Protein AF-A0A932A9A0-F1 (afdb_monomer_lite)

Secondary structure (DSSP, 8-state):
----------------------------PPP---EEEEETTTEEEEEEEETTEEEEEETT--EEEEEEETTEEEEEEEPPGGGS-TTS-HHHHHHHTT-EEEEEEEE-TTSSEEEEEEEEEEEEEEEETTEEEEEEEEEEEEEEEEEESTT--PPPPPPTT-STT-EEEEETTEEEEEEE-SSBSEEEEEEEETTEEEEEEEEEEEEEETTSSS--EE-B-SB---SSSEEEEEEEEEEE-SSEEEEEEEEEEE-TTTT---EEEEEEEEEEEEEE-TTT-TTS-SSTT--S-EEEEEEEEEEEEEPPTTS--TT--EEEEEEEEE-GGG-S--EEEEEEE--S---TT-----GGG--PPPSEEEESTTTT-S-EEEEEEETTEEPTTS--EEEEESSSSPPPPBTTB-S-TTSEEEES---HHHHTSTTS-GGGGGGS-SS-TT---EEEEEEEEE-STT-S--EEEEEEEEEE-SSEEEEE-EEEEE-S-EETTSGGGT-EEEE--TTS-TT--S--TT-TT-EEE-TT-EEEEE-GGG--EEEEEEEEEBPSSSBEEEEEEEEESSTTS-PEEEEEEE--TT-BTSEEEEEEEEEEESEEEEEEEEEGGG-S-EEEPPEE-EEEEPP-

Organism: NCBI:txid658062

Foldseek 3Di:
DDDDDDDDDPDDPPDPPPPDDPDDDPPLDDDFLQAWKQWPPQGIWGWGDDPQWIWIAGPVGWIWIDGDDRFKDKTKGFDDLVRPDPPDDSLVSVVRGRPIKMWIFGADSLRFKTKTKIWDWDFDWDADPNHIDGPDTDIDIDTIMMGGAASGAAQDPFPPQQADQADWDDALQWIWGWHQYQFFGIKTAQTARNLWGWFGIKTWNFKWKPLDPPIDGATAGCQAPDQAFGKHWRDWDWDYDQFWTKTKTKIWTGCSPHPFSKIKIKMWMKIKTHWDQLVVALQDALFLVSQFTWIKIKGKIKMFIDGGPPDPLPGTKMKIKIKTFTQQRVALAKFKWFKDAAQDPVPVDPPPPDCVPVDADFRIDTDCDFRNPFKDKWWQAAQQWGDPPTGFKMKMANDSGWFTDGPLGRTDLSIKMKGQAHHLVSVPPPSYHPQRCNRTGSFPPPGGKIKMKIWHADDDPPDPRRTIMIMIMIMDNDSIGMDMITIMHGHFADQQQAVSQQKWWCDWPPPDDGGHGFPDQVPVQFDKAFAFTKIKMFGHVLFKWKFFKKKFAFAPDWAFAKKWKWFAQDPPDDTDTQDMDGDDPVRHRDIDMDGGPMDIGGMIMMHRHQIPPRDRMHGGDGMGTGTGGDDD

Radius of gyration: 33.67 Å; chains: 1; bounding box: 88×81×107 Å

Sequence (632 aa):
MRWAAVLFFHLMLAGLMYPQGPQPADQKKKVDLTDTWSFPSWGDAEVTQQGERVTLKTKTGRIFEGTLKGDQLELHHKLQFDETRRRLPAPVREQLVGQDVTLTGTLDAEGQVVEGSYHDLDPQWEVQDGVYRITGYDRGESPMKMRRKGCGKQAIAIPAGFGGKGKQITGLHWKMTAAISDDQGITMHDVSLGARYMANAMDMWGFRLEAIQPAKICQLKPDSDDAVCRSKLIAFQTSTDSEKLVVEGTYAVDHIPKGSSNCLYVTQRYEFSRDYDPVKESQNRCEPFGVVPCARFRPKLSYKFVPEEDKDEKEFKVVTVQRLHLLVDGRAVNSAMLTHDVDGMVSAGMNVHPIDQGVLPSPVEILGGNPLDTPRRATVIRDGLAVDGAPDNFHQTWKDSVELPTVLSPGCPECVHIHWRWSSNVAKVKGLFPELGDGTALIPAGSKQTVAIFVTGHQAGGMKYNSPILYYMGESTAKEETFFTHGGWYSWGVDLLANAWGGRLVAGPKQLPLGSGSMEPESVNGYTFHPGEEVTFTFRETRPATFDRFRIALPKGPSVKTFELLVANLPDGPFRSLGTFETKPKLWDQYQDFSFTQVTATYLKVRLVSAHYNERTIKLRPFQLPGIVSSE

Structure (mmCIF, N/CA/C/O backbone):
data_AF-A0A932A9A0-F1
#
_entry.id   AF-A0A932A9A0-F1
#
loop_
_atom_site.group_PDB
_atom_site.id
_atom_site.type_symbol
_atom_site.label_atom_id
_atom_site.label_alt_id
_atom_site.label_comp_id
_atom_site.label_asym_id
_atom_site.label_entity_id
_atom_site.label_seq_id
_atom_site.pdbx_PDB_ins_code
_atom_site.Cartn_x
_atom_site.Cartn_y
_atom_site.Cartn_z
_atom_site.occupancy
_atom_site.B_iso_or_equiv
_atom_site.auth_seq_id
_atom_site.auth_comp_id
_atom_site.auth_asym_id
_atom_site.auth_atom_id
_atom_site.pdbx_PDB_model_num
ATOM 1 N N . MET A 1 1 ? -23.453 59.700 -19.208 1.00 36.09 1 MET A N 1
ATOM 2 C CA . MET A 1 1 ? -24.815 59.164 -19.428 1.00 36.09 1 MET A CA 1
ATOM 3 C C . MET A 1 1 ? -24.695 57.715 -19.880 1.00 36.09 1 MET A C 1
ATOM 5 O O . MET A 1 1 ? -24.018 57.501 -20.870 1.00 36.09 1 MET A O 1
ATOM 9 N N . ARG A 1 2 ? -25.389 56.805 -19.170 1.00 31.34 2 ARG A N 1
ATOM 10 C CA . ARG A 1 2 ? -25.692 55.382 -19.484 1.00 31.34 2 ARG A CA 1
ATOM 11 C C . ARG A 1 2 ? -24.479 54.423 -19.515 1.00 31.34 2 ARG A C 1
ATOM 13 O O . ARG A 1 2 ? -23.616 54.599 -20.355 1.00 31.34 2 ARG A O 1
ATOM 20 N N . TRP A 1 3 ? -24.229 53.531 -18.545 1.00 34.38 3 TRP A N 1
ATOM 21 C CA . TRP A 1 3 ? -24.996 52.426 -17.905 1.00 34.38 3 TRP A CA 1
ATOM 22 C C . TRP A 1 3 ? -25.324 51.217 -18.804 1.00 34.38 3 TRP A C 1
ATOM 24 O O . TRP A 1 3 ? -25.859 51.403 -19.892 1.00 34.38 3 TRP A O 1
ATOM 34 N N . ALA A 1 4 ? -25.125 50.026 -18.200 1.00 31.61 4 ALA A N 1
ATOM 35 C CA . ALA A 1 4 ? -25.525 48.647 -18.558 1.00 31.61 4 ALA A CA 1
ATOM 36 C C . ALA A 1 4 ? -24.523 47.838 -19.422 1.00 31.61 4 ALA A C 1
ATOM 38 O O . ALA A 1 4 ? -24.094 48.316 -20.458 1.00 31.61 4 ALA A O 1
ATOM 39 N N . ALA A 1 5 ? -24.111 46.603 -19.102 1.00 28.92 5 ALA A N 1
ATOM 40 C CA . ALA A 1 5 ? -24.473 45.682 -18.024 1.00 28.92 5 ALA A CA 1
ATOM 41 C C . ALA A 1 5 ? -23.316 44.692 -17.758 1.00 28.92 5 ALA A C 1
ATOM 43 O O . ALA A 1 5 ? -22.840 44.015 -18.665 1.00 28.92 5 ALA A O 1
ATOM 44 N N . VAL A 1 6 ? -22.906 44.601 -16.492 1.00 36.25 6 VAL A N 1
ATOM 45 C CA . VAL A 1 6 ? -22.129 43.506 -15.902 1.00 36.25 6 VAL A CA 1
ATOM 46 C C . VAL A 1 6 ? -23.115 42.786 -14.993 1.00 36.25 6 VAL A C 1
ATOM 48 O O . VAL A 1 6 ? -23.505 43.371 -13.991 1.00 36.25 6 VAL A O 1
ATOM 51 N N . LEU A 1 7 ? -23.580 41.591 -15.364 1.00 29.92 7 LEU A N 1
ATOM 52 C CA . LEU A 1 7 ? -24.103 40.560 -14.456 1.00 29.92 7 LEU A CA 1
ATOM 53 C C . LEU A 1 7 ? -24.465 39.294 -15.260 1.00 29.92 7 LEU A C 1
ATOM 55 O O . LEU A 1 7 ? -24.979 39.402 -16.368 1.00 29.92 7 LEU A O 1
ATOM 59 N N . PHE A 1 8 ? -24.258 38.131 -14.634 1.00 29.44 8 PHE A N 1
ATOM 60 C CA . PHE A 1 8 ? -24.578 36.758 -15.069 1.00 29.44 8 PHE A CA 1
ATOM 61 C C . PHE A 1 8 ? -23.555 36.008 -15.937 1.00 29.44 8 PHE A C 1
ATOM 63 O O . PHE A 1 8 ? -23.809 35.690 -17.088 1.00 29.44 8 PHE A O 1
ATOM 70 N N . PHE A 1 9 ? -22.451 35.588 -15.308 1.00 29.41 9 PHE A N 1
ATOM 71 C CA . PHE A 1 9 ? -21.837 34.272 -15.558 1.00 29.41 9 PHE A CA 1
ATOM 72 C C . PHE A 1 9 ? -21.257 33.727 -14.236 1.00 29.41 9 PHE A C 1
ATOM 74 O O . PHE A 1 9 ? -20.055 33.703 -13.985 1.00 29.41 9 PHE A O 1
ATOM 81 N N . HIS A 1 10 ? -22.163 33.370 -13.327 1.00 31.06 10 HIS A N 1
ATOM 82 C CA . HIS A 1 10 ? -21.894 32.598 -12.112 1.00 31.06 10 HIS A CA 1
ATOM 83 C C . HIS A 1 10 ? -23.076 31.653 -11.920 1.00 31.06 10 HIS A C 1
ATOM 85 O O . HIS A 1 10 ? -24.036 32.020 -11.261 1.00 31.06 10 HIS A O 1
ATOM 91 N N . LEU A 1 11 ? -23.053 30.504 -12.597 1.00 32.06 11 LEU A N 1
ATOM 92 C CA . LEU A 1 11 ? -23.770 29.261 -12.273 1.00 32.06 11 LEU A CA 1
ATOM 93 C C . LEU A 1 11 ? -23.609 28.300 -13.462 1.00 32.06 11 LEU A C 1
ATOM 95 O O . LEU A 1 11 ? -23.818 28.711 -14.597 1.00 32.06 11 LEU A O 1
ATOM 99 N N . MET A 1 12 ? -23.277 27.036 -13.164 1.00 29.06 12 MET A N 1
ATOM 100 C CA . MET A 1 12 ? -23.092 25.875 -14.064 1.00 29.06 12 MET A CA 1
ATOM 101 C C . MET A 1 12 ? -21.637 25.438 -14.323 1.00 29.06 12 MET A C 1
ATOM 103 O O . MET A 1 12 ? -21.219 25.225 -15.454 1.00 29.06 12 MET A O 1
ATOM 107 N N . LEU A 1 13 ? -20.887 25.191 -13.248 1.00 29.55 13 LEU A N 1
ATOM 108 C CA . LEU A 1 13 ? -19.926 24.081 -13.208 1.00 29.55 13 LEU A CA 1
ATOM 109 C C . LEU A 1 13 ? -20.575 22.956 -12.391 1.00 29.55 13 LEU A C 1
ATOM 111 O O . LEU A 1 13 ? -20.220 22.696 -11.246 1.00 29.55 13 LEU A O 1
ATOM 115 N N . ALA A 1 14 ? -21.607 22.338 -12.968 1.00 31.20 14 ALA A N 1
ATOM 116 C CA . ALA A 1 14 ? -22.038 21.022 -12.525 1.00 31.20 14 ALA A CA 1
ATOM 117 C C . ALA A 1 14 ? -20.922 20.054 -12.925 1.00 31.20 14 ALA A C 1
ATOM 119 O O . ALA A 1 14 ? -20.609 19.915 -14.109 1.00 31.20 14 ALA A O 1
ATOM 120 N N . GLY A 1 15 ? -20.269 19.468 -11.923 1.00 31.12 15 GLY A N 1
ATOM 121 C CA . GLY A 1 15 ? -19.208 18.498 -12.123 1.00 31.12 15 GLY A CA 1
ATOM 122 C C . GLY A 1 15 ? -19.676 17.384 -13.051 1.00 31.12 15 GLY A C 1
ATOM 123 O O . GLY A 1 15 ? -20.686 16.730 -12.797 1.00 31.12 15 GLY A O 1
ATOM 124 N N . LEU A 1 16 ? -18.910 17.158 -14.116 1.00 28.73 16 LEU A N 1
ATOM 125 C CA . LEU A 1 16 ? -18.908 15.894 -14.837 1.00 28.73 16 LEU A CA 1
ATOM 126 C C . LEU A 1 16 ? -18.350 14.834 -13.878 1.00 28.73 16 LEU A C 1
ATOM 128 O O . LEU A 1 16 ? -17.169 14.497 -13.907 1.00 28.73 16 LEU A O 1
ATOM 132 N N . MET A 1 17 ? -19.200 14.362 -12.967 1.00 29.75 17 MET A N 1
ATOM 133 C CA . MET A 1 17 ? -18.968 13.123 -12.247 1.00 29.75 17 MET A CA 1
ATOM 134 C C . MET A 1 17 ? -18.979 12.016 -13.294 1.00 29.75 17 MET A C 1
ATOM 136 O O . MET A 1 17 ? -20.007 11.745 -13.915 1.00 29.75 17 MET A O 1
ATOM 140 N N . TYR A 1 18 ? -17.817 11.409 -13.527 1.00 29.69 18 TYR A N 1
ATOM 141 C CA . TYR A 1 18 ? -17.749 10.146 -14.246 1.00 29.69 18 TYR A CA 1
ATOM 142 C C . TYR A 1 18 ? -18.716 9.169 -13.564 1.00 29.69 18 TYR A C 1
ATOM 144 O O . TYR A 1 18 ? -18.649 9.040 -12.337 1.00 29.69 18 TYR A O 1
ATOM 152 N N . PRO A 1 19 ? -19.619 8.501 -14.303 1.00 28.53 19 PRO A N 1
ATOM 153 C CA . PRO A 1 19 ? -20.444 7.457 -13.723 1.00 28.53 19 PRO A CA 1
ATOM 154 C C . PRO A 1 19 ? -19.499 6.382 -13.192 1.00 28.53 19 PRO A C 1
ATOM 156 O O . PRO A 1 19 ? -18.863 5.664 -13.966 1.00 28.53 19 PRO A O 1
ATOM 159 N N . GLN A 1 20 ? -19.359 6.307 -11.868 1.00 32.59 20 GLN A N 1
ATOM 160 C CA . GLN A 1 20 ? -18.759 5.139 -11.249 1.00 32.59 20 GLN A CA 1
ATOM 161 C C . GLN A 1 20 ? -19.619 3.957 -11.689 1.00 32.59 20 GLN A C 1
ATOM 163 O O . GLN A 1 20 ? -20.837 3.968 -11.498 1.00 32.59 20 GLN A O 1
ATOM 168 N N . GLY A 1 21 ? -19.000 2.985 -12.366 1.00 34.41 21 GLY A N 1
ATOM 169 C CA . GLY A 1 21 ? -19.668 1.729 -12.687 1.00 34.41 21 GLY A CA 1
ATOM 170 C C . GLY A 1 21 ? -20.319 1.164 -11.421 1.00 34.41 21 GLY A C 1
ATOM 171 O O . GLY A 1 21 ? -19.828 1.454 -10.327 1.00 34.41 21 GLY A O 1
ATOM 172 N N . PRO A 1 22 ? -21.428 0.414 -11.539 1.00 30.38 22 PRO A N 1
ATOM 173 C CA . PRO A 1 22 ? -22.157 -0.094 -10.384 1.00 30.38 22 PRO A CA 1
ATOM 174 C C . PRO A 1 22 ? -21.172 -0.754 -9.420 1.00 30.38 22 PRO A C 1
ATOM 176 O O . PRO A 1 22 ? -20.535 -1.749 -9.773 1.00 30.38 22 PRO A O 1
ATOM 179 N N . GLN A 1 23 ? -21.005 -0.161 -8.231 1.00 34.50 23 GLN A N 1
ATOM 180 C CA . GLN A 1 23 ? -20.257 -0.808 -7.164 1.00 34.50 23 GLN A CA 1
ATOM 181 C C . GLN A 1 23 ? -20.883 -2.195 -6.964 1.00 34.50 23 GLN A C 1
ATOM 183 O O . GLN A 1 23 ? -22.117 -2.302 -6.977 1.00 34.50 23 GLN A O 1
ATOM 188 N N . PRO A 1 24 ? -20.072 -3.262 -6.841 1.00 38.53 24 PRO A N 1
ATOM 189 C CA . PRO A 1 24 ? -20.594 -4.578 -6.505 1.00 38.53 24 PRO A CA 1
ATOM 190 C C . PRO A 1 24 ? -21.502 -4.410 -5.292 1.00 38.53 24 PRO A C 1
ATOM 192 O O . PRO A 1 24 ? -21.080 -3.784 -4.323 1.00 38.53 24 PRO A O 1
ATOM 195 N N . ALA A 1 25 ? -22.746 -4.890 -5.377 1.00 38.09 25 ALA A N 1
ATOM 196 C CA . ALA A 1 25 ? -23.706 -4.775 -4.287 1.00 38.09 25 ALA A CA 1
ATOM 197 C C . ALA A 1 25 ? -23.023 -5.217 -2.989 1.00 38.09 25 ALA A C 1
ATOM 199 O O . ALA A 1 25 ? -22.616 -6.378 -2.891 1.00 38.09 25 ALA A O 1
ATOM 200 N N . ASP A 1 26 ? -22.842 -4.275 -2.057 1.00 45.12 26 ASP A N 1
ATOM 201 C CA . ASP A 1 26 ? -22.154 -4.503 -0.792 1.00 45.12 26 ASP A CA 1
ATOM 202 C C . ASP A 1 26 ? -22.802 -5.709 -0.119 1.00 45.12 26 ASP A C 1
ATOM 204 O O . ASP A 1 26 ? -23.929 -5.648 0.383 1.00 45.12 26 ASP A O 1
ATOM 208 N N . GLN A 1 27 ? -22.108 -6.847 -0.146 1.00 48.16 27 GLN A N 1
ATOM 209 C CA . GLN A 1 27 ? -22.502 -7.989 0.654 1.00 48.16 27 GLN A CA 1
ATOM 210 C C . GLN A 1 27 ? -22.383 -7.537 2.102 1.00 48.16 27 GLN A C 1
ATOM 212 O O . GLN A 1 27 ? -21.277 -7.428 2.632 1.00 48.16 27 GLN A O 1
ATOM 217 N N . LYS A 1 28 ? -23.531 -7.222 2.717 1.00 60.16 28 LYS A N 1
ATOM 218 C CA . LYS A 1 28 ? -23.625 -6.776 4.108 1.00 60.16 28 LYS A CA 1
ATOM 219 C C . LYS A 1 28 ? -22.820 -7.757 4.963 1.00 60.16 28 LYS A C 1
ATOM 221 O O . LYS A 1 28 ? -23.172 -8.933 5.078 1.00 60.16 28 LYS A O 1
ATOM 226 N N . LYS A 1 29 ? -21.684 -7.288 5.480 1.00 67.81 29 LYS A N 1
ATOM 227 C CA . LYS A 1 29 ? -20.703 -8.113 6.187 1.00 67.81 29 LYS A CA 1
ATOM 228 C C . LYS A 1 29 ? -21.393 -8.768 7.380 1.00 67.81 29 LYS A C 1
ATOM 230 O O . LYS A 1 29 ? -21.941 -8.073 8.231 1.00 67.81 29 LYS A O 1
ATOM 235 N N . LYS A 1 30 ? -21.387 -10.103 7.439 1.00 79.38 30 LYS A N 1
ATOM 236 C CA . LYS A 1 30 ? -21.959 -10.846 8.568 1.00 79.38 30 LYS A CA 1
ATOM 237 C C . LYS A 1 30 ? -21.247 -10.417 9.855 1.00 79.38 30 LYS A C 1
ATOM 239 O O . LYS A 1 30 ? -20.025 -10.531 9.948 1.00 79.38 30 LYS A O 1
ATOM 244 N N . VAL A 1 31 ? -22.005 -9.908 10.822 1.00 84.88 31 VAL A N 1
ATOM 245 C CA . VAL A 1 31 ? -21.476 -9.469 12.117 1.00 84.88 31 VAL A CA 1
ATOM 246 C C . VAL A 1 31 ? -21.505 -10.640 13.099 1.00 84.88 31 VAL A C 1
ATOM 248 O O . VAL A 1 31 ? -22.519 -11.323 13.222 1.00 84.88 31 VAL A O 1
ATOM 251 N N . ASP A 1 32 ? -20.382 -10.852 13.784 1.00 88.31 32 ASP A N 1
ATOM 252 C CA . ASP A 1 32 ? -20.253 -11.728 14.950 1.00 88.31 32 ASP A CA 1
ATOM 253 C C . ASP A 1 32 ? -20.050 -10.874 16.212 1.00 88.31 32 ASP A C 1
ATOM 255 O O . ASP A 1 32 ? -19.087 -10.101 16.287 1.00 88.31 32 ASP A O 1
ATOM 259 N N . LEU A 1 33 ? -20.967 -10.980 17.174 1.00 91.75 33 LEU A N 1
ATOM 260 C CA . LEU A 1 33 ? -20.994 -10.297 18.470 1.00 91.75 33 LEU A CA 1
ATOM 261 C C . LEU A 1 33 ? -20.197 -11.019 19.559 1.00 91.75 33 LEU A C 1
ATOM 263 O O . LEU A 1 33 ? -20.076 -10.470 20.653 1.00 91.75 33 LEU A O 1
ATOM 267 N N . THR A 1 34 ? -19.667 -12.215 19.284 1.00 91.25 34 THR A N 1
ATOM 268 C CA . THR A 1 34 ? -18.981 -13.047 20.279 1.00 91.25 34 THR A CA 1
ATOM 269 C C . THR A 1 34 ? -17.748 -12.347 20.847 1.00 91.25 34 THR A C 1
ATOM 271 O O . THR A 1 34 ? -16.709 -12.300 20.189 1.00 91.25 34 THR A O 1
ATOM 274 N N . ASP A 1 35 ? -17.862 -11.792 22.056 1.00 89.38 35 ASP A N 1
ATOM 275 C CA . ASP A 1 35 ? -16.771 -11.123 22.768 1.00 89.38 35 ASP A CA 1
ATOM 276 C C . ASP A 1 35 ? -17.150 -10.718 24.202 1.00 89.38 35 ASP A C 1
ATOM 278 O O . ASP A 1 35 ? -18.270 -10.926 24.660 1.00 89.38 35 ASP A O 1
ATOM 282 N N . THR A 1 36 ? -16.225 -10.071 24.907 1.00 88.94 36 THR A N 1
ATOM 283 C CA . THR A 1 36 ? -16.519 -9.296 26.112 1.00 88.94 36 THR A CA 1
ATOM 284 C C . THR A 1 36 ? -17.048 -7.913 25.736 1.00 88.94 36 THR A C 1
ATOM 286 O O . THR A 1 36 ? -16.445 -7.204 24.933 1.00 88.94 36 THR A O 1
ATOM 289 N N . TRP A 1 37 ? -18.141 -7.494 26.363 1.00 91.88 37 TRP A N 1
ATOM 290 C CA . TRP A 1 37 ? -18.774 -6.188 26.194 1.00 91.88 37 TRP A CA 1
ATOM 291 C C . TRP A 1 37 ? -18.830 -5.450 27.530 1.00 91.88 37 TRP A C 1
ATOM 293 O O . TRP A 1 37 ? -19.049 -6.065 28.565 1.00 91.88 37 TRP A O 1
ATOM 303 N N . SER A 1 38 ? -18.631 -4.138 27.520 1.00 89.62 38 SER A N 1
ATOM 304 C CA . SER A 1 38 ? -18.705 -3.253 28.680 1.00 89.62 38 SER A CA 1
ATOM 305 C C . SER A 1 38 ? -20.028 -2.492 28.687 1.00 89.62 38 SER A C 1
ATOM 307 O O . SER A 1 38 ? -20.436 -1.936 27.664 1.00 89.62 38 SER A O 1
ATOM 309 N N . PHE A 1 39 ? -20.670 -2.460 29.854 1.00 90.50 39 PHE A N 1
ATOM 310 C CA . PHE A 1 39 ? -21.883 -1.707 30.149 1.00 90.50 39 PHE A CA 1
ATOM 311 C C . PHE A 1 39 ? -21.560 -0.637 31.193 1.00 90.50 39 PHE A C 1
ATOM 313 O O . PHE A 1 39 ? -21.060 -0.991 32.266 1.00 90.50 39 PHE A O 1
ATOM 320 N N . PRO A 1 40 ? -21.935 0.635 30.975 1.00 85.81 40 PRO A N 1
ATOM 321 C CA . PRO A 1 40 ? -21.788 1.672 31.994 1.00 85.81 40 PRO A CA 1
ATOM 322 C C . PRO A 1 40 ? -22.497 1.318 33.309 1.00 85.81 40 PRO A C 1
ATOM 324 O O . PRO A 1 40 ? -21.984 1.587 34.390 1.00 85.81 40 PRO A O 1
ATOM 327 N N . SER A 1 41 ? -23.669 0.678 33.226 1.00 85.88 41 SER A N 1
ATOM 328 C CA . SER A 1 41 ? -24.522 0.367 34.378 1.00 85.88 41 SER A CA 1
ATOM 329 C C . SER A 1 41 ? -24.309 -1.028 34.974 1.00 85.88 41 SER A C 1
ATOM 331 O O . SER A 1 41 ? -24.575 -1.219 36.161 1.00 85.88 41 SER A O 1
ATOM 333 N N . TRP A 1 42 ? -23.857 -2.013 34.187 1.00 87.00 42 TRP A N 1
ATOM 334 C CA . TRP A 1 42 ? -23.779 -3.425 34.609 1.00 87.00 42 TRP A CA 1
ATOM 335 C C . TRP A 1 42 ? -22.354 -3.998 34.648 1.00 87.00 42 TRP A C 1
ATOM 337 O O . TRP A 1 42 ? -22.163 -5.132 35.091 1.00 87.00 42 TRP A O 1
ATOM 347 N N . GLY A 1 43 ? -21.347 -3.228 34.226 1.00 90.12 43 GLY A N 1
ATOM 348 C CA . GLY A 1 43 ? -19.973 -3.707 34.078 1.00 90.12 43 GLY A CA 1
ATOM 349 C C . GLY A 1 43 ? -19.801 -4.611 32.855 1.00 90.12 43 GLY A C 1
ATOM 350 O O . GLY A 1 43 ? -20.544 -4.502 31.887 1.00 90.12 43 GLY A O 1
ATOM 351 N N . ASP A 1 44 ? -18.802 -5.495 32.873 1.00 91.38 44 ASP A N 1
ATOM 352 C CA . ASP A 1 44 ? -18.541 -6.367 31.720 1.00 91.38 44 ASP A CA 1
ATOM 353 C C . ASP A 1 44 ? -19.562 -7.527 31.629 1.00 91.38 44 ASP A C 1
ATOM 355 O O . ASP A 1 44 ? -19.987 -8.086 32.649 1.00 91.38 44 ASP A O 1
ATOM 359 N N . ALA A 1 45 ? -19.880 -7.942 30.405 1.00 94.44 45 ALA A N 1
ATOM 360 C CA . ALA A 1 45 ? -20.636 -9.143 30.076 1.00 94.44 45 ALA A CA 1
ATOM 361 C C . ALA A 1 45 ? -19.944 -9.934 28.955 1.00 94.44 45 ALA A C 1
ATOM 363 O O . ALA A 1 45 ? -19.309 -9.357 28.076 1.00 94.44 45 ALA A O 1
ATOM 364 N N . GLU A 1 46 ? -20.089 -11.253 28.968 1.00 94.75 46 GLU A N 1
ATOM 365 C CA . GLU A 1 46 ? -19.677 -12.128 27.870 1.00 94.75 46 GLU A CA 1
ATOM 366 C C . GLU A 1 46 ? -20.846 -12.309 26.905 1.00 94.75 46 GLU A C 1
ATOM 368 O O . GLU A 1 46 ? -21.934 -12.712 27.311 1.00 94.75 46 GLU A O 1
ATOM 373 N N . VAL A 1 47 ? -20.635 -12.019 25.627 1.00 95.38 47 VAL A N 1
ATOM 374 C CA . VAL A 1 47 ? -21.604 -12.238 24.555 1.00 95.38 47 VAL A CA 1
ATOM 375 C C . VAL A 1 47 ? -21.112 -13.389 23.689 1.00 95.38 47 VAL A C 1
ATOM 377 O O . VAL A 1 47 ? -19.933 -13.466 23.354 1.00 95.38 47 VAL A O 1
ATOM 380 N N . THR A 1 48 ? -22.015 -14.287 23.313 1.00 95.06 48 THR A N 1
ATOM 381 C CA . THR A 1 48 ? -21.766 -15.382 22.367 1.00 95.06 48 THR A CA 1
ATOM 382 C C . THR A 1 48 ? -22.840 -15.369 21.287 1.00 95.06 48 THR A C 1
ATOM 384 O O . THR A 1 48 ? -24.010 -15.126 21.585 1.00 95.06 48 THR A O 1
ATOM 387 N N . GLN A 1 49 ? -22.456 -15.607 20.032 1.00 95.25 49 GLN A N 1
ATOM 388 C CA . GLN A 1 49 ? -23.377 -15.633 18.897 1.00 95.25 49 GLN A CA 1
ATOM 389 C C . GLN A 1 49 ? -23.223 -16.920 18.082 1.00 95.25 49 GLN A C 1
ATOM 391 O O . GLN A 1 49 ? -22.126 -17.325 17.706 1.00 95.25 49 GLN A O 1
ATOM 396 N N . GLN A 1 50 ? -24.353 -17.547 17.756 1.00 94.81 50 GLN A N 1
ATOM 397 C CA . GLN A 1 50 ? -24.434 -18.702 16.865 1.00 94.81 50 GLN A CA 1
ATOM 398 C C . GLN A 1 50 ? -25.515 -18.453 15.811 1.00 94.81 50 GLN A C 1
ATOM 400 O O . GLN A 1 50 ? -26.712 -18.590 16.065 1.00 94.81 50 GLN A O 1
ATOM 405 N N . GLY A 1 51 ? -25.093 -18.063 14.605 1.00 93.06 51 GLY A N 1
ATOM 406 C CA . GLY A 1 51 ? -26.030 -17.624 13.569 1.00 93.06 51 GLY A CA 1
ATOM 407 C C . GLY A 1 51 ? -26.709 -16.317 13.981 1.00 93.06 51 GLY A C 1
ATOM 408 O O . GLY A 1 51 ? -26.017 -15.332 14.217 1.00 93.06 51 GLY A O 1
ATOM 409 N N . GLU A 1 52 ? -28.038 -16.309 14.063 1.00 96.12 52 GLU A N 1
ATOM 410 C CA . GLU A 1 52 ? -28.799 -15.165 14.588 1.00 96.12 52 GLU A CA 1
ATOM 411 C C . GLU A 1 52 ? -28.968 -15.217 16.108 1.00 96.12 52 GLU A C 1
ATOM 413 O O . GLU A 1 52 ? -29.288 -14.194 16.694 1.00 96.12 52 GLU A O 1
ATOM 418 N N . ARG A 1 53 ? -28.760 -16.367 16.767 1.00 97.56 53 ARG A N 1
ATOM 419 C CA . ARG A 1 53 ? -28.960 -16.499 18.217 1.00 97.56 53 ARG A CA 1
ATOM 420 C C . ARG A 1 53 ? -27.818 -15.830 18.971 1.00 97.56 53 ARG A C 1
ATOM 422 O O . ARG A 1 53 ? -26.653 -16.100 18.680 1.00 97.56 53 ARG A O 1
ATOM 429 N N . VAL A 1 54 ? -28.158 -15.014 19.962 1.00 97.75 54 VAL A N 1
ATOM 430 C CA . VAL A 1 54 ? -27.210 -14.297 20.817 1.00 97.75 54 VAL A CA 1
ATOM 431 C C . VAL A 1 54 ? -27.515 -14.605 22.279 1.00 97.75 54 VAL A C 1
ATOM 433 O O . VAL A 1 54 ? -28.672 -14.571 22.698 1.00 97.75 54 VAL A O 1
ATOM 436 N N . THR A 1 55 ? -26.470 -14.881 23.052 1.00 98.06 55 THR A N 1
ATOM 437 C CA . THR A 1 55 ? -26.540 -15.051 24.504 1.00 98.06 55 THR A CA 1
ATOM 438 C C . THR A 1 55 ? -25.576 -14.077 25.161 1.00 98.06 55 THR A C 1
ATOM 440 O O . THR A 1 55 ? -24.404 -14.025 24.791 1.00 98.06 55 THR A O 1
ATOM 443 N N . LEU A 1 56 ? -26.057 -13.326 26.147 1.00 97.81 56 LEU A N 1
ATOM 444 C CA . LEU A 1 56 ? -25.287 -12.358 26.920 1.00 97.81 56 LEU A CA 1
ATOM 445 C C . LEU A 1 56 ? -25.302 -12.750 28.391 1.00 97.81 56 LEU A C 1
ATOM 447 O O . LEU A 1 56 ? -26.366 -12.900 28.985 1.00 97.81 56 LEU A O 1
ATOM 451 N N . LYS A 1 57 ? -24.121 -12.878 28.990 1.00 97.44 57 LYS A N 1
ATOM 452 C CA . LYS A 1 57 ? -23.928 -13.256 30.387 1.00 97.44 57 LYS A CA 1
ATOM 453 C C . LYS A 1 57 ? -23.206 -12.155 31.155 1.00 97.44 57 LYS A C 1
ATOM 455 O O . LYS A 1 57 ? -22.028 -11.904 30.916 1.00 97.44 57 LYS A O 1
ATOM 460 N N . THR A 1 58 ? -23.880 -11.502 32.096 1.00 95.44 58 THR A N 1
ATOM 461 C CA . THR A 1 58 ? -23.259 -10.452 32.924 1.00 95.44 58 THR A CA 1
ATOM 462 C C . THR A 1 58 ? -22.357 -11.052 34.006 1.00 95.44 58 THR A C 1
ATOM 464 O O . THR A 1 58 ? -22.528 -12.204 34.415 1.00 95.44 58 THR A O 1
ATOM 467 N N . LYS A 1 59 ? -21.443 -10.246 34.566 1.00 90.56 59 LYS A N 1
ATOM 468 C CA . LYS A 1 59 ? -20.652 -10.628 35.755 1.00 90.56 59 LYS A CA 1
ATOM 469 C C . LYS A 1 59 ? -21.494 -11.032 36.970 1.00 90.56 59 LYS A C 1
ATOM 471 O O . LYS A 1 59 ? -21.035 -11.830 37.779 1.00 90.56 59 LYS A O 1
ATOM 476 N N . THR A 1 60 ? -22.709 -10.498 37.103 1.00 91.12 60 THR A N 1
ATOM 477 C CA . THR A 1 60 ? -23.638 -10.860 38.188 1.00 91.12 60 THR A CA 1
ATOM 478 C C . THR A 1 60 ? -24.355 -12.188 37.944 1.00 91.12 60 THR A C 1
ATOM 480 O O . THR A 1 60 ? -25.126 -12.611 38.795 1.00 91.12 60 THR A O 1
ATOM 483 N N . GLY A 1 61 ? -24.126 -12.844 36.800 1.00 93.50 61 GLY A N 1
ATOM 484 C CA . GLY A 1 61 ? -24.741 -14.123 36.451 1.00 93.50 61 GLY A CA 1
ATOM 485 C C . GLY A 1 61 ? -26.053 -14.019 35.671 1.00 93.50 61 GLY A C 1
ATOM 486 O O . GLY A 1 61 ? -26.645 -15.059 35.391 1.00 93.50 61 GLY A O 1
ATOM 487 N N . ARG A 1 62 ? -26.492 -12.814 35.272 1.00 95.19 62 ARG A N 1
ATOM 488 C CA . ARG A 1 62 ? -27.686 -12.649 34.422 1.00 95.19 62 ARG A CA 1
ATOM 489 C C . ARG A 1 62 ? -27.412 -13.226 33.052 1.00 95.19 62 ARG A C 1
ATOM 491 O O . ARG A 1 62 ? -26.368 -12.925 32.481 1.00 95.19 62 ARG A O 1
ATOM 498 N N . ILE A 1 63 ? -28.355 -13.997 32.524 1.00 97.31 63 ILE A N 1
ATOM 499 C CA . ILE A 1 63 ? -28.271 -14.569 31.180 1.00 97.31 63 ILE A CA 1
ATOM 500 C C . ILE A 1 63 ? -29.442 -14.038 30.364 1.00 97.31 63 ILE A C 1
ATOM 502 O O . ILE A 1 63 ? -30.593 -14.357 30.656 1.00 97.31 63 ILE A O 1
ATOM 506 N N . PHE A 1 64 ? -29.129 -13.233 29.356 1.00 97.94 64 PHE A N 1
ATOM 507 C CA . PHE A 1 64 ? -30.073 -12.772 28.352 1.00 97.94 64 PHE A CA 1
ATOM 508 C C . PHE A 1 64 ? -29.914 -13.612 27.086 1.00 97.94 64 PHE A C 1
ATOM 510 O O . PHE A 1 64 ? -28.791 -13.885 26.661 1.00 97.94 64 PHE A O 1
ATOM 517 N N . GLU A 1 65 ? -31.021 -13.996 26.462 1.00 98.38 65 GLU A N 1
ATOM 518 C CA . GLU A 1 65 ? -31.033 -14.769 25.219 1.00 98.38 65 GLU A CA 1
ATOM 519 C C . GLU A 1 65 ? -31.953 -14.124 24.187 1.00 98.38 65 GLU A C 1
ATOM 521 O O . GLU A 1 65 ? -33.048 -13.676 24.515 1.00 98.38 65 GLU A O 1
ATOM 526 N N . GLY A 1 66 ? -31.543 -14.107 22.924 1.00 97.75 66 GLY A N 1
ATOM 527 C CA . GLY A 1 66 ? -32.400 -13.629 21.847 1.00 97.75 66 GLY A CA 1
ATOM 528 C C . GLY A 1 66 ? -31.712 -13.663 20.494 1.00 97.75 66 GLY A C 1
ATOM 529 O O . GLY A 1 66 ? -31.012 -14.634 20.190 1.00 97.75 66 GLY A O 1
ATOM 530 N N . THR A 1 67 ? -31.940 -12.648 19.660 1.00 97.62 67 THR A N 1
ATOM 531 C CA . THR A 1 67 ? -31.486 -12.652 18.265 1.00 97.62 67 THR A CA 1
ATOM 532 C C . THR A 1 67 ? -30.867 -11.341 17.790 1.00 97.62 67 THR A C 1
ATOM 534 O O . THR A 1 67 ? -31.272 -10.268 18.226 1.00 97.62 67 THR A O 1
ATOM 537 N N . LEU A 1 68 ? -29.933 -11.443 16.841 1.00 96.56 68 LEU A N 1
ATOM 538 C CA . LEU A 1 68 ? -29.454 -10.346 16.001 1.00 96.56 68 LEU A CA 1
ATOM 539 C C . LEU A 1 68 ? -30.007 -10.518 14.579 1.00 96.56 68 LEU A C 1
ATOM 541 O O . LEU A 1 68 ? -29.596 -11.433 13.861 1.00 96.56 68 LEU A O 1
ATOM 545 N N . LYS A 1 69 ? -30.910 -9.626 14.162 1.00 95.38 69 LYS A N 1
ATOM 546 C CA . LYS A 1 69 ? -31.486 -9.594 12.809 1.00 95.38 69 LYS A CA 1
ATOM 547 C C . LYS A 1 69 ? -31.022 -8.340 12.080 1.00 95.38 69 LYS A C 1
ATOM 549 O O . LYS A 1 69 ? -31.499 -7.239 12.341 1.00 95.38 69 LYS A O 1
ATOM 554 N N . GLY A 1 70 ? -30.083 -8.506 11.152 1.00 92.06 70 GLY A N 1
ATOM 555 C CA . GLY A 1 70 ? -29.402 -7.365 10.540 1.00 92.06 70 GLY A CA 1
ATOM 556 C C . GLY A 1 70 ? -28.539 -6.643 11.575 1.00 92.06 70 GLY A C 1
ATOM 557 O O . GLY A 1 70 ? -27.551 -7.207 12.034 1.00 92.06 70 GLY A O 1
ATOM 558 N N . ASP A 1 71 ? -28.913 -5.415 11.923 1.00 95.06 71 ASP A N 1
ATOM 559 C CA . ASP A 1 71 ? -28.286 -4.599 12.973 1.00 95.06 71 ASP A CA 1
ATOM 560 C C . ASP A 1 71 ? -29.131 -4.517 14.257 1.00 95.06 71 ASP A C 1
ATOM 562 O O . ASP A 1 71 ? -28.692 -3.917 15.233 1.00 95.06 71 ASP A O 1
ATOM 566 N N . GLN A 1 72 ? -30.314 -5.140 14.290 1.00 97.19 72 GLN A N 1
ATOM 567 C CA . GLN A 1 72 ? -31.222 -5.094 15.436 1.00 97.19 72 GLN A CA 1
ATOM 568 C C . GLN A 1 72 ? -30.960 -6.260 16.387 1.00 97.19 72 GLN A C 1
ATOM 570 O O . GLN A 1 72 ? -31.133 -7.425 16.018 1.00 97.19 72 GLN A O 1
ATOM 575 N N . LEU A 1 73 ? -30.556 -5.937 17.612 1.00 97.69 73 LEU A N 1
ATOM 576 C CA . LEU A 1 73 ? -30.368 -6.863 18.720 1.00 97.69 73 LEU A CA 1
ATOM 577 C C . LEU A 1 73 ? -31.602 -6.836 19.625 1.00 97.69 73 LEU A C 1
ATOM 579 O O . LEU A 1 73 ? -31.999 -5.774 20.096 1.00 97.69 73 LEU A O 1
ATOM 583 N N . GLU A 1 74 ? -32.158 -8.004 19.923 1.00 97.94 74 GLU A N 1
ATOM 584 C CA . GLU A 1 74 ? -33.224 -8.177 20.911 1.00 97.94 74 GLU A CA 1
ATOM 585 C C . GLU A 1 74 ? -32.884 -9.374 21.797 1.00 97.94 74 GLU A C 1
ATOM 587 O O . GLU A 1 74 ? -32.658 -10.467 21.282 1.00 97.94 74 GLU A O 1
ATOM 592 N N . LEU A 1 75 ? -32.806 -9.173 23.113 1.00 98.06 75 LEU A N 1
ATOM 593 C CA . LEU A 1 75 ? -32.487 -10.202 24.100 1.00 98.06 75 LEU A CA 1
ATOM 594 C C . LEU A 1 75 ? -33.497 -10.173 25.248 1.00 98.06 75 LEU A C 1
ATOM 596 O O . LEU A 1 75 ? -33.892 -9.102 25.696 1.00 98.06 75 LEU A O 1
ATOM 600 N N . HIS A 1 76 ? -33.844 -11.335 25.788 1.00 98.06 76 HIS A N 1
ATOM 601 C CA . HIS A 1 76 ? -34.812 -11.488 26.871 1.00 98.06 76 HIS A CA 1
ATOM 602 C C . HIS A 1 76 ? -34.186 -12.170 28.082 1.00 98.06 76 HIS A C 1
ATOM 604 O O . HIS A 1 76 ? -33.294 -13.008 27.951 1.00 98.06 76 HIS A O 1
ATOM 610 N N . HIS A 1 77 ? -34.681 -11.834 29.268 1.00 97.44 77 HIS A N 1
ATOM 611 C CA . HIS A 1 77 ? -34.287 -12.453 30.527 1.00 97.44 77 HIS A CA 1
ATOM 612 C C . HIS A 1 77 ? -35.478 -12.497 31.492 1.00 97.44 77 HIS A C 1
ATOM 614 O O . HIS A 1 77 ? -36.333 -11.616 31.457 1.00 97.44 77 HIS A O 1
ATOM 620 N N . LYS A 1 78 ? -35.529 -13.508 32.367 1.00 97.56 78 LYS A N 1
ATOM 621 C CA . LYS A 1 78 ? -36.553 -13.627 33.414 1.00 97.56 78 LYS A CA 1
ATOM 622 C C . LYS A 1 78 ? -36.012 -13.160 34.756 1.00 97.56 78 LYS A C 1
ATOM 624 O O . LYS A 1 78 ? -35.105 -13.800 35.290 1.00 97.56 78 LYS A O 1
ATOM 629 N N . LEU A 1 79 ? -36.630 -12.114 35.310 1.00 95.75 79 LEU A N 1
ATOM 630 C CA . LEU A 1 79 ? -36.207 -11.501 36.569 1.00 95.75 79 LEU A CA 1
ATOM 631 C C . LEU A 1 79 ? -36.133 -12.514 37.713 1.00 95.75 79 LEU A C 1
ATOM 633 O O . LEU A 1 79 ? -37.089 -13.244 37.985 1.00 95.75 79 LEU A O 1
ATOM 637 N N . GLN A 1 80 ? -35.016 -12.491 38.428 1.00 95.94 80 GLN A N 1
ATOM 638 C CA . GLN A 1 80 ? -34.825 -13.172 39.701 1.00 95.94 80 GLN A CA 1
ATOM 639 C C . GLN A 1 80 ? -35.137 -12.239 40.874 1.00 95.94 80 GLN A C 1
ATOM 641 O O . GLN A 1 80 ? -35.134 -11.010 40.760 1.00 95.94 80 GLN A O 1
ATOM 646 N N . PHE A 1 81 ? -35.414 -12.818 42.043 1.00 95.62 81 PHE A N 1
ATOM 647 C CA . PHE A 1 81 ? -35.819 -12.046 43.220 1.00 95.62 81 PHE A CA 1
ATOM 648 C C . PHE A 1 81 ? -34.784 -10.985 43.622 1.00 95.62 81 PHE A C 1
ATOM 650 O O . PHE A 1 81 ? -35.140 -9.852 43.951 1.00 95.62 81 PHE A O 1
ATOM 657 N N . ASP A 1 82 ? -33.498 -11.319 43.580 1.00 94.12 82 ASP A N 1
ATOM 658 C CA . ASP A 1 82 ? -32.378 -10.438 43.917 1.00 94.12 82 ASP A CA 1
ATOM 659 C C . ASP A 1 82 ? -32.122 -9.327 42.883 1.00 94.12 82 ASP A C 1
ATOM 661 O O . ASP A 1 82 ? -31.452 -8.340 43.196 1.00 94.12 82 ASP A O 1
ATOM 665 N N . GLU A 1 83 ? -32.719 -9.434 41.696 1.00 93.25 83 GLU A N 1
ATOM 666 C CA . GLU A 1 83 ? -32.617 -8.460 40.605 1.00 93.25 83 GLU A CA 1
ATOM 667 C C . GLU A 1 83 ? -33.736 -7.419 40.615 1.00 93.25 83 GLU A C 1
ATOM 669 O O . GLU A 1 83 ? -33.585 -6.343 40.032 1.00 93.25 83 GLU A O 1
ATOM 674 N N . THR A 1 84 ? -34.844 -7.712 41.297 1.00 93.81 84 THR A N 1
ATOM 675 C CA . THR A 1 84 ? -35.944 -6.760 41.478 1.00 93.81 84 THR A CA 1
ATOM 676 C C . THR A 1 84 ? -35.502 -5.540 42.296 1.00 93.81 84 THR A C 1
ATOM 678 O O . THR A 1 84 ? -34.588 -5.591 43.127 1.00 93.81 84 THR A O 1
ATOM 681 N N . ARG A 1 85 ? -36.169 -4.399 42.080 1.00 92.62 85 ARG A N 1
ATOM 682 C CA . ARG A 1 85 ? -35.808 -3.121 42.713 1.00 92.62 85 ARG A CA 1
ATOM 683 C C . ARG A 1 85 ? -35.881 -3.242 44.238 1.00 92.62 85 ARG A C 1
ATOM 685 O O . ARG A 1 85 ? -36.960 -3.392 44.802 1.00 92.62 85 ARG A O 1
ATOM 692 N N . ARG A 1 86 ? -34.742 -3.088 44.924 1.00 93.81 86 ARG A N 1
ATOM 693 C CA . ARG A 1 86 ? -34.631 -3.244 46.393 1.00 93.81 86 ARG A CA 1
ATOM 694 C C . ARG A 1 86 ? -35.548 -2.323 47.208 1.00 93.81 86 ARG A C 1
ATOM 696 O O . ARG A 1 86 ? -35.824 -2.632 48.359 1.00 93.81 86 ARG A O 1
ATOM 703 N N . ARG A 1 87 ? -36.008 -1.210 46.622 1.00 95.50 87 ARG A N 1
ATOM 704 C CA . ARG A 1 87 ? -36.969 -0.279 47.239 1.00 95.50 87 ARG A CA 1
ATOM 705 C C . ARG A 1 87 ? -38.394 -0.835 47.339 1.00 95.50 87 ARG A C 1
ATOM 707 O O . ARG A 1 87 ? -39.203 -0.269 48.062 1.00 95.50 87 ARG A O 1
ATOM 714 N N . LEU A 1 88 ? -38.716 -1.886 46.582 1.00 95.56 88 LEU A N 1
ATOM 715 C CA . LEU A 1 88 ? -40.035 -2.510 46.605 1.00 95.56 88 LEU A CA 1
ATOM 716 C C . LEU A 1 88 ? -40.169 -3.439 47.826 1.00 95.56 88 LEU A C 1
ATOM 718 O O . LEU A 1 88 ? -39.196 -4.115 48.182 1.00 95.56 88 LEU A O 1
ATOM 722 N N . PRO A 1 89 ? -41.360 -3.530 48.444 1.00 96.62 89 PRO A N 1
ATOM 723 C CA . PRO A 1 89 ? -41.635 -4.513 49.489 1.00 96.62 89 PRO A CA 1
ATOM 724 C C . PRO A 1 89 ? -41.360 -5.942 49.003 1.00 96.62 89 PRO A C 1
ATOM 726 O O . PRO A 1 89 ? -41.654 -6.271 47.853 1.00 96.62 89 PRO A O 1
ATOM 729 N N . ALA A 1 90 ? -40.839 -6.812 49.876 1.00 97.00 90 ALA A N 1
ATOM 730 C CA . ALA A 1 90 ? -40.527 -8.202 49.520 1.00 97.00 90 ALA A CA 1
ATOM 731 C C . ALA A 1 90 ? -41.710 -8.953 48.864 1.00 97.00 90 ALA A C 1
ATOM 733 O O . ALA A 1 90 ? -41.480 -9.554 47.817 1.00 97.00 90 ALA A O 1
ATOM 734 N N . PRO A 1 91 ? -42.969 -8.826 49.338 1.00 97.44 91 PRO A N 1
ATOM 735 C CA . PRO A 1 91 ? -44.106 -9.480 48.683 1.00 97.44 91 PRO A CA 1
ATOM 736 C C . PRO A 1 91 ? -44.384 -8.990 47.252 1.00 97.44 91 PRO A C 1
ATOM 738 O O . PRO A 1 91 ? -44.876 -9.747 46.422 1.00 97.44 91 PRO A O 1
ATOM 741 N N . VAL A 1 92 ? -44.071 -7.726 46.937 1.00 97.31 92 VAL A N 1
ATOM 742 C CA . VAL A 1 92 ? -44.181 -7.188 45.566 1.00 97.31 92 VAL A CA 1
ATOM 743 C C . VAL A 1 92 ? -43.036 -7.721 44.706 1.00 97.31 92 VAL A C 1
ATOM 745 O O . VAL A 1 92 ? -43.240 -8.098 43.558 1.00 97.31 92 VAL A O 1
ATOM 748 N N . ARG A 1 93 ? -41.827 -7.800 45.273 1.00 97.06 93 ARG A N 1
ATOM 749 C CA . ARG A 1 93 ? -40.646 -8.360 44.603 1.00 97.06 93 ARG A CA 1
ATOM 750 C C . ARG A 1 93 ? -40.833 -9.835 44.249 1.00 97.06 93 ARG A C 1
ATOM 752 O O . ARG A 1 93 ? -40.474 -10.226 43.147 1.00 97.06 93 ARG A O 1
ATOM 759 N N . GLU A 1 94 ? -41.432 -10.630 45.135 1.00 96.94 94 GLU A N 1
ATOM 760 C CA . GLU A 1 94 ? -41.791 -12.032 44.866 1.00 96.94 94 GLU A CA 1
ATOM 761 C C . GLU A 1 94 ? -42.753 -12.155 43.677 1.00 96.94 94 GLU A C 1
ATOM 763 O O . GLU A 1 94 ? -42.556 -13.012 42.821 1.00 96.94 94 GLU A O 1
ATOM 768 N N . GLN A 1 95 ? -43.731 -11.249 43.565 1.00 96.81 95 GLN A N 1
ATOM 769 C CA . GLN A 1 95 ? -44.678 -11.210 42.441 1.00 96.81 95 GLN A CA 1
ATOM 770 C C . GLN A 1 95 ? -44.043 -10.789 41.103 1.00 96.81 95 GLN A C 1
ATOM 772 O O . GLN A 1 95 ? -44.626 -11.031 40.047 1.00 96.81 95 GLN A O 1
ATOM 777 N N . LEU A 1 96 ? -42.863 -10.159 41.121 1.00 96.31 96 LEU A N 1
ATOM 778 C CA . LEU A 1 96 ? -42.115 -9.803 39.911 1.00 96.31 96 LEU A CA 1
ATOM 779 C C . LEU A 1 96 ? -41.196 -10.926 39.407 1.00 96.31 96 LEU A C 1
ATOM 781 O O . LEU A 1 96 ? -40.704 -10.840 38.281 1.00 96.31 96 LEU A O 1
ATOM 785 N N . VAL A 1 97 ? -40.929 -11.959 40.210 1.00 96.62 97 VAL A N 1
ATOM 786 C CA . VAL A 1 97 ? -40.046 -13.061 39.803 1.00 96.62 97 VAL A CA 1
ATOM 787 C C . VAL A 1 97 ? -40.635 -13.777 38.586 1.00 96.62 97 VAL A C 1
ATOM 789 O O . VAL A 1 97 ? -41.810 -14.132 38.562 1.00 96.62 97 VAL A O 1
ATOM 792 N N . GLY A 1 98 ? -39.809 -13.998 37.563 1.00 96.00 98 GLY A N 1
ATOM 793 C CA . GLY A 1 98 ? -40.207 -14.654 36.316 1.00 96.00 98 GLY A CA 1
ATOM 794 C C . GLY A 1 98 ? -40.794 -13.727 35.245 1.00 96.00 98 GLY A C 1
ATOM 795 O O . GLY A 1 98 ? -41.021 -14.199 34.124 1.00 96.00 98 GLY A O 1
ATOM 796 N N . GLN A 1 99 ? -41.000 -12.440 35.556 1.00 96.25 99 GLN A N 1
ATOM 797 C CA . GLN A 1 99 ? -41.365 -11.418 34.570 1.00 96.25 99 GLN A CA 1
ATOM 798 C C . GLN A 1 99 ? -40.259 -11.255 33.525 1.00 96.25 99 GLN A C 1
ATOM 800 O O . GLN A 1 99 ? -39.070 -11.288 33.857 1.00 96.25 99 GLN A O 1
ATOM 805 N N . ASP A 1 100 ? -40.664 -11.081 32.269 1.00 96.19 100 ASP A N 1
ATOM 806 C CA . ASP A 1 100 ? -39.742 -10.895 31.154 1.00 96.19 100 ASP A CA 1
ATOM 807 C C . ASP A 1 100 ? -39.249 -9.445 31.105 1.00 96.19 100 ASP A C 1
ATOM 809 O O . ASP A 1 100 ? -40.032 -8.496 31.096 1.00 96.19 100 ASP A O 1
ATOM 813 N N . VAL A 1 101 ? -37.931 -9.283 31.042 1.00 96.56 101 VAL A N 1
ATOM 814 C CA . VAL A 1 101 ? -37.265 -8.018 30.725 1.00 96.56 101 VAL A CA 1
ATOM 815 C C . VAL A 1 101 ? -36.574 -8.151 29.382 1.00 96.56 101 VAL A C 1
ATOM 817 O O . VAL A 1 101 ? -36.082 -9.227 29.032 1.00 96.56 101 VAL A O 1
ATOM 820 N N . THR A 1 102 ? -36.562 -7.066 28.614 1.00 97.50 102 THR A N 1
ATOM 821 C CA . THR A 1 102 ? -36.062 -7.087 27.235 1.00 97.50 102 THR A CA 1
ATOM 822 C C . THR A 1 102 ? -34.989 -6.034 27.043 1.00 97.50 102 THR A C 1
ATOM 824 O O . THR A 1 102 ? -35.140 -4.888 27.446 1.00 97.50 102 THR A O 1
ATOM 827 N N . LEU A 1 103 ? -33.901 -6.419 26.401 1.00 96.94 103 LEU A N 1
ATOM 828 C CA . LEU A 1 103 ? -32.855 -5.535 25.931 1.00 96.94 103 LEU A CA 1
ATOM 829 C C . LEU A 1 103 ? -32.996 -5.437 24.418 1.00 96.94 103 LEU A C 1
ATOM 831 O O . LEU A 1 103 ? -32.872 -6.438 23.722 1.00 96.94 103 LEU A O 1
ATOM 835 N N . THR A 1 104 ? -33.238 -4.234 23.919 1.00 97.75 104 THR A N 1
ATOM 836 C CA . THR A 1 104 ? -33.262 -3.942 22.481 1.00 97.75 104 THR A CA 1
ATOM 837 C C . THR A 1 104 ? -32.130 -2.992 22.143 1.00 97.75 104 THR A C 1
ATOM 839 O O . THR A 1 104 ? -31.849 -2.102 22.941 1.00 97.75 104 THR A O 1
ATOM 842 N N . GLY A 1 105 ? -31.524 -3.100 20.968 1.00 97.00 105 GLY A N 1
ATOM 843 C CA . GLY A 1 105 ? -30.569 -2.102 20.503 1.00 97.00 105 GLY A CA 1
ATOM 844 C C . GLY A 1 105 ? -30.209 -2.240 19.036 1.00 97.00 105 GLY A C 1
ATOM 845 O O . GLY A 1 105 ? -30.476 -3.257 18.408 1.00 97.00 105 GLY A O 1
ATOM 846 N N . THR A 1 106 ? -29.597 -1.194 18.498 1.00 96.75 106 THR A N 1
ATOM 847 C CA . THR A 1 106 ? -29.053 -1.152 17.145 1.00 96.75 106 THR A CA 1
ATOM 848 C C . THR A 1 106 ? -27.536 -1.165 17.211 1.00 96.75 106 THR A C 1
ATOM 850 O O . THR A 1 106 ? -26.923 -0.411 17.967 1.00 96.75 106 THR A O 1
ATOM 853 N N . LEU A 1 107 ? -26.943 -2.048 16.422 1.00 94.25 107 LEU A N 1
ATOM 854 C CA . LEU A 1 107 ? -25.511 -2.167 16.245 1.00 94.25 107 LEU A CA 1
ATOM 855 C C . LEU A 1 107 ? -24.996 -1.083 15.283 1.00 94.25 107 LEU A C 1
ATOM 857 O O . LEU A 1 107 ? -25.611 -0.827 14.248 1.00 94.25 107 LEU A O 1
ATOM 861 N N . ASP A 1 108 ? -23.853 -0.478 15.596 1.00 90.25 108 ASP A N 1
ATOM 862 C CA . ASP A 1 108 ? -23.165 0.433 14.678 1.00 90.25 108 ASP A CA 1
ATOM 863 C C . ASP A 1 108 ? -22.605 -0.288 13.433 1.00 90.25 108 ASP A C 1
ATOM 865 O O . ASP A 1 108 ? -22.562 -1.519 13.341 1.00 90.25 108 ASP A O 1
ATOM 869 N N . ALA A 1 109 ? -22.169 0.491 12.439 1.00 84.19 109 ALA A N 1
ATOM 870 C CA . ALA A 1 109 ? -21.683 -0.045 11.167 1.00 84.19 109 ALA A CA 1
ATOM 871 C C . ALA A 1 109 ? -20.449 -0.957 11.335 1.00 84.19 109 ALA A C 1
ATOM 873 O O . ALA A 1 109 ? -20.227 -1.877 10.544 1.00 84.19 109 ALA A O 1
ATOM 874 N N . GLU A 1 110 ? -19.647 -0.723 12.374 1.00 79.69 110 GLU A N 1
ATOM 875 C CA . GLU A 1 110 ? -18.432 -1.470 12.694 1.00 79.69 110 GLU A CA 1
ATOM 876 C C . GLU A 1 110 ? -18.669 -2.718 13.564 1.00 79.69 110 GLU A C 1
ATOM 878 O O . GLU A 1 110 ? -17.778 -3.574 13.703 1.00 79.69 110 GLU A O 1
ATOM 883 N N . GLY A 1 111 ? -19.855 -2.849 14.151 1.00 87.31 111 GLY A N 1
ATOM 884 C CA . GLY A 1 111 ? -20.204 -3.928 15.062 1.00 87.31 111 GLY A CA 1
ATOM 885 C C . GLY A 1 111 ? -19.536 -3.859 16.435 1.00 87.31 111 GLY A C 1
ATOM 886 O O . GLY A 1 111 ? -19.291 -4.907 17.045 1.00 87.31 111 GLY A O 1
ATOM 887 N N . GLN A 1 112 ? -19.192 -2.655 16.889 1.00 85.88 112 GLN A N 1
ATOM 888 C CA . GLN A 1 112 ? -18.465 -2.370 18.128 1.00 85.88 112 GLN A CA 1
ATOM 889 C C . GLN A 1 112 ? -19.347 -1.770 19.220 1.00 85.88 112 GLN A C 1
ATOM 891 O O . GLN A 1 112 ? -19.024 -1.906 20.402 1.00 85.88 112 GLN A O 1
ATOM 896 N N . VAL A 1 113 ? -20.446 -1.121 18.844 1.00 90.19 113 VAL A N 1
ATOM 897 C CA . VAL A 1 113 ? -21.350 -0.438 19.770 1.00 90.19 113 VAL A CA 1
ATOM 898 C C . VAL A 1 113 ? -22.770 -0.907 19.517 1.00 90.19 113 VAL A C 1
ATOM 900 O O . VAL A 1 113 ? -23.207 -0.955 18.373 1.00 90.19 113 VAL A O 1
ATOM 903 N N . VAL A 1 114 ? -23.497 -1.219 20.587 1.00 94.56 114 VAL A N 1
ATOM 904 C CA . VAL A 1 114 ? -24.953 -1.362 20.535 1.00 94.56 114 VAL A CA 1
ATOM 905 C C . VAL A 1 114 ? -25.561 -0.239 21.359 1.00 94.56 114 VAL A C 1
ATOM 907 O O . VAL A 1 114 ? -25.332 -0.155 22.570 1.00 94.56 114 VAL A O 1
ATOM 910 N N . GLU A 1 115 ? -26.331 0.617 20.696 1.00 96.00 115 GLU A N 1
ATOM 911 C CA . GLU A 1 115 ? -27.121 1.676 21.324 1.00 96.00 115 GLU A CA 1
ATOM 912 C C . GLU A 1 115 ? -28.581 1.240 21.385 1.00 96.00 115 GLU A C 1
ATOM 914 O O . GLU A 1 115 ? -29.149 0.783 20.394 1.00 96.00 115 GLU A O 1
ATOM 919 N N . GLY A 1 116 ? -29.198 1.330 22.557 1.00 95.88 116 GLY A N 1
ATOM 920 C CA . GLY A 1 116 ? -30.519 0.767 22.758 1.00 95.88 116 GLY A CA 1
ATOM 921 C C . GLY A 1 116 ? -31.128 1.080 24.113 1.00 95.88 116 GLY A C 1
ATOM 922 O O . GLY A 1 116 ? -30.786 2.071 24.755 1.00 95.88 116 GLY A O 1
ATOM 923 N N . SER A 1 117 ? -32.024 0.201 24.544 1.00 96.56 117 SER A N 1
ATOM 924 C CA . SER A 1 117 ? -32.813 0.362 25.757 1.00 96.56 117 SER A CA 1
ATOM 925 C C . SER A 1 117 ? -33.002 -0.970 26.471 1.00 96.56 117 SER A C 1
ATOM 927 O O . SER A 1 117 ? -33.202 -2.017 25.851 1.00 96.56 117 SER A O 1
ATOM 929 N N . TYR A 1 118 ? -32.973 -0.908 27.796 1.00 96.38 118 TYR A N 1
ATOM 930 C CA . TYR A 1 118 ? -33.456 -1.959 28.678 1.00 96.38 118 TYR A CA 1
ATOM 931 C C . TYR A 1 118 ? -34.899 -1.645 29.077 1.00 96.38 118 TYR A C 1
ATOM 933 O O . TYR A 1 118 ? -35.176 -0.577 29.626 1.00 96.38 118 TYR A O 1
ATOM 941 N N . HIS A 1 119 ? -35.799 -2.581 28.796 1.00 95.75 119 HIS A N 1
ATOM 942 C CA . HIS A 1 119 ? -37.227 -2.505 29.073 1.00 95.75 119 HIS A CA 1
ATOM 943 C C . HIS A 1 119 ? -37.566 -3.399 30.263 1.00 95.75 119 HIS A C 1
ATOM 945 O O . HIS A 1 119 ? -37.365 -4.618 30.203 1.00 95.75 119 HIS A O 1
ATOM 951 N N . ASP A 1 120 ? -38.107 -2.798 31.319 1.00 95.06 120 ASP A N 1
ATOM 952 C CA . ASP A 1 120 ? -38.689 -3.492 32.466 1.00 95.06 120 ASP A CA 1
ATOM 953 C C . ASP A 1 120 ? -40.142 -3.056 32.704 1.00 95.06 120 ASP A C 1
ATOM 955 O O . ASP A 1 120 ? -40.689 -2.190 32.018 1.00 95.06 120 ASP A O 1
ATOM 959 N N . LEU A 1 121 ? -40.800 -3.715 33.655 1.00 93.19 121 LEU A N 1
ATOM 960 C CA . LEU A 1 121 ? -42.126 -3.329 34.121 1.00 93.19 121 LEU A CA 1
ATOM 961 C C . LEU A 1 121 ? -41.995 -2.707 35.511 1.00 93.19 121 LEU A C 1
ATOM 963 O O . LEU A 1 121 ? -41.441 -3.326 36.422 1.00 93.19 121 LEU A O 1
ATOM 967 N N . ASP A 1 122 ? -42.515 -1.494 35.682 1.00 93.50 122 ASP A N 1
ATOM 968 C CA . ASP A 1 122 ? -42.633 -0.848 36.986 1.00 93.50 122 ASP A CA 1
ATOM 969 C C . ASP A 1 122 ? -44.007 -1.182 37.580 1.00 93.50 122 ASP A C 1
ATOM 971 O O . ASP A 1 122 ? -45.022 -0.727 37.046 1.00 93.50 122 ASP A O 1
ATOM 975 N N . PRO A 1 123 ? -44.096 -2.019 38.630 1.00 96.31 123 PRO A N 1
ATOM 976 C CA . PRO A 1 123 ? -45.391 -2.409 39.162 1.00 96.31 123 PRO A CA 1
ATOM 977 C C . PRO A 1 123 ? -46.048 -1.246 39.902 1.00 96.31 123 PRO A C 1
ATOM 979 O O . PRO A 1 123 ? -45.484 -0.684 40.843 1.00 96.31 123 PRO A O 1
ATOM 982 N N . GLN A 1 124 ? -47.297 -0.975 39.549 1.00 96.75 124 GLN A N 1
ATOM 983 C CA . GLN A 1 124 ? -48.228 -0.266 40.413 1.00 96.75 124 GLN A CA 1
ATOM 984 C C . GLN A 1 124 ? -48.784 -1.275 41.415 1.00 96.75 124 GLN A C 1
ATOM 986 O O . GLN A 1 124 ? -49.187 -2.376 41.035 1.00 96.75 124 GLN A O 1
ATOM 991 N N . TRP A 1 125 ? -48.759 -0.945 42.703 1.00 96.50 125 TRP A N 1
ATOM 992 C CA . TRP A 1 125 ? -49.197 -1.858 43.754 1.00 96.50 125 TRP A CA 1
ATOM 993 C C . TRP A 1 125 ? -49.915 -1.122 44.877 1.00 96.50 125 TRP A C 1
ATOM 995 O O . TRP A 1 125 ? -49.663 0.052 45.142 1.00 96.50 125 TRP A O 1
ATOM 1005 N N . GLU A 1 126 ? -50.799 -1.845 45.552 1.00 96.88 126 GLU A N 1
ATOM 1006 C CA . GLU A 1 126 ? -51.547 -1.366 46.709 1.00 96.88 126 GLU A CA 1
ATOM 1007 C C . GLU A 1 126 ? -51.464 -2.366 47.866 1.00 96.88 126 GLU A C 1
ATOM 1009 O O . GLU A 1 126 ? -51.066 -3.524 47.690 1.00 96.88 126 GLU A O 1
ATOM 1014 N N . VAL A 1 127 ? -51.827 -1.904 49.062 1.00 96.94 127 VAL A N 1
ATOM 1015 C CA . VAL A 1 127 ? -51.977 -2.755 50.246 1.00 96.94 127 VAL A CA 1
ATOM 1016 C C . VAL A 1 127 ? -53.449 -2.796 50.611 1.00 96.94 127 VAL A C 1
ATOM 1018 O O . VAL A 1 127 ? -54.017 -1.773 50.989 1.00 96.94 127 VAL A O 1
ATOM 1021 N N . GLN A 1 128 ? -54.045 -3.982 50.542 1.00 95.50 128 GLN A N 1
ATOM 1022 C CA . GLN A 1 128 ? -55.419 -4.219 50.966 1.00 95.50 128 GLN A CA 1
ATOM 1023 C C . GLN A 1 128 ? -55.413 -5.299 52.046 1.00 95.50 128 GLN A C 1
ATOM 1025 O O . GLN A 1 128 ? -54.876 -6.384 51.837 1.00 95.50 128 GLN A O 1
ATOM 1030 N N . ASP A 1 129 ? -55.942 -4.976 53.229 1.00 95.12 129 ASP A N 1
ATOM 1031 C CA . ASP A 1 129 ? -56.011 -5.888 54.381 1.00 95.12 129 ASP A CA 1
ATOM 1032 C C . ASP A 1 129 ? -54.654 -6.517 54.767 1.00 95.12 129 ASP A C 1
ATOM 1034 O O . ASP A 1 129 ? -54.559 -7.673 55.173 1.00 95.12 129 ASP A O 1
ATOM 1038 N N . GLY A 1 130 ? -53.568 -5.748 54.620 1.00 94.12 130 GLY A N 1
ATOM 1039 C CA . GLY A 1 130 ? -52.200 -6.202 54.902 1.00 94.12 130 GLY A CA 1
ATOM 1040 C C . GLY A 1 130 ? -51.567 -7.073 53.807 1.00 94.12 130 GLY A C 1
ATOM 1041 O O . GLY A 1 130 ? -50.421 -7.493 53.962 1.00 94.12 130 GLY A O 1
ATOM 1042 N N . VAL A 1 131 ? -52.266 -7.313 52.694 1.00 95.75 131 VAL A N 1
ATOM 1043 C CA . VAL A 1 131 ? -51.768 -8.056 51.530 1.00 95.75 131 VAL A CA 1
ATOM 1044 C C . VAL A 1 131 ? -51.340 -7.079 50.435 1.00 95.75 131 VAL A C 1
ATOM 1046 O O . VAL A 1 131 ? -52.089 -6.180 50.059 1.00 95.75 131 VAL A O 1
ATOM 1049 N N . TYR A 1 132 ? -50.127 -7.258 49.909 1.00 97.06 132 TYR A N 1
ATOM 1050 C CA . TYR A 1 132 ? -49.612 -6.473 48.785 1.00 97.06 132 TYR A CA 1
ATOM 1051 C C . TYR A 1 132 ? -50.105 -7.064 47.465 1.00 97.06 132 TYR A C 1
ATOM 1053 O O . TYR A 1 132 ? -49.874 -8.246 47.199 1.00 97.06 132 TYR A O 1
ATOM 1061 N N . ARG A 1 133 ? -50.714 -6.244 46.608 1.00 95.56 133 ARG A N 1
ATOM 1062 C CA . ARG A 1 133 ? -51.210 -6.671 45.296 1.00 95.56 133 ARG A CA 1
ATOM 1063 C C . ARG A 1 133 ? -50.711 -5.738 44.203 1.00 95.56 133 ARG A C 1
ATOM 1065 O O . ARG A 1 133 ? -50.866 -4.526 44.318 1.00 95.56 133 ARG A O 1
ATOM 1072 N N . ILE A 1 134 ? -50.139 -6.302 43.138 1.00 96.69 134 ILE A N 1
ATOM 1073 C CA . ILE A 1 134 ? -49.855 -5.544 41.914 1.00 96.69 134 ILE A CA 1
ATOM 1074 C C . ILE A 1 134 ? -51.187 -5.250 41.205 1.00 96.69 134 ILE A C 1
ATOM 1076 O O . ILE A 1 134 ? -51.949 -6.168 40.899 1.00 96.69 134 ILE A O 1
ATOM 1080 N N . THR A 1 135 ? -51.475 -3.972 40.970 1.00 96.31 135 THR A N 1
ATOM 1081 C CA . THR A 1 135 ? -52.702 -3.469 40.328 1.00 96.31 135 THR A CA 1
ATOM 1082 C C . THR A 1 135 ? -52.496 -3.104 38.861 1.00 96.31 135 THR A C 1
ATOM 1084 O O . THR A 1 135 ? -53.464 -3.024 38.108 1.00 96.31 135 THR A O 1
ATOM 1087 N N . GLY A 1 136 ? -51.247 -2.928 38.432 1.00 95.12 136 GLY A N 1
ATOM 1088 C CA . GLY A 1 136 ? -50.892 -2.628 37.051 1.00 95.12 136 GLY A CA 1
ATOM 1089 C C . GLY A 1 136 ? -49.384 -2.565 36.845 1.00 95.12 136 GLY A C 1
ATOM 1090 O O . GLY A 1 136 ? -48.609 -2.764 37.780 1.00 95.12 136 GLY A O 1
ATOM 1091 N N . TYR A 1 137 ? -48.973 -2.272 35.615 1.00 96.19 137 TYR A N 1
ATOM 1092 C CA . TYR A 1 137 ? -47.574 -2.088 35.251 1.00 96.19 137 TYR A CA 1
ATOM 1093 C C . TYR A 1 137 ? -47.432 -0.865 34.356 1.00 96.19 137 TYR A C 1
ATOM 1095 O O . TYR A 1 137 ? -48.141 -0.756 33.355 1.00 96.19 137 TYR A O 1
ATOM 1103 N N . ASP A 1 138 ? -46.474 -0.006 34.677 1.00 94.94 138 ASP A N 1
ATOM 1104 C CA . ASP A 1 138 ? -45.967 0.984 33.737 1.00 94.94 138 ASP A CA 1
ATOM 1105 C C . ASP A 1 138 ? -44.758 0.412 33.003 1.00 94.94 138 ASP A C 1
ATOM 1107 O O . ASP A 1 138 ? -43.983 -0.378 33.548 1.00 94.94 138 ASP A O 1
ATOM 1111 N N . ARG A 1 139 ? -44.580 0.812 31.745 1.00 93.31 139 ARG A N 1
ATOM 1112 C CA . ARG A 1 139 ? -43.402 0.419 30.977 1.00 93.31 139 ARG A CA 1
ATOM 1113 C C . ARG A 1 139 ? -42.217 1.263 31.431 1.00 93.31 139 ARG A C 1
ATOM 1115 O O . ARG A 1 139 ? -42.213 2.476 31.231 1.00 93.31 139 ARG A O 1
ATOM 1122 N N . GLY A 1 140 ? -41.225 0.623 32.037 1.00 92.19 140 GLY A N 1
ATOM 1123 C CA . GLY A 1 140 ? -39.945 1.245 32.320 1.00 92.19 140 GLY A CA 1
ATOM 1124 C C . GLY A 1 140 ? -39.015 1.091 31.124 1.00 92.19 140 GLY A C 1
ATOM 1125 O O . GLY A 1 140 ? -38.900 0.014 30.542 1.00 92.19 140 GLY A O 1
ATOM 1126 N N . GLU A 1 141 ? -38.354 2.180 30.747 1.00 95.12 141 GLU A N 1
ATOM 1127 C CA . GLU A 1 141 ? -37.335 2.186 29.705 1.00 95.12 141 GLU A CA 1
ATOM 1128 C C . GLU A 1 141 ? -36.102 2.913 30.2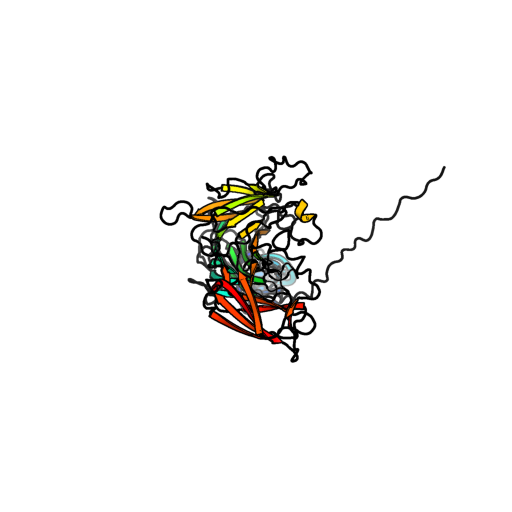36 1.00 95.12 141 GLU A C 1
ATOM 1130 O O . GLU A 1 141 ? -36.189 4.030 30.748 1.00 95.12 141 GLU A O 1
ATOM 1135 N N . SER A 1 142 ? -34.947 2.258 30.160 1.00 94.31 142 SER A N 1
ATOM 1136 C CA . SER A 1 142 ? -33.661 2.847 30.526 1.00 94.31 142 SER A CA 1
ATOM 1137 C C . SER A 1 142 ? -32.730 2.808 29.322 1.00 94.31 142 SER A C 1
ATOM 1139 O O . SER A 1 142 ? -32.514 1.716 28.788 1.00 94.31 142 SER A O 1
ATOM 1141 N N . PRO A 1 143 ? -32.151 3.947 28.899 1.00 95.44 143 PRO A N 1
ATOM 1142 C CA . PRO A 1 143 ? -31.192 3.946 27.810 1.00 95.44 143 PRO A CA 1
ATOM 1143 C C . PRO A 1 143 ? -29.996 3.078 28.191 1.00 95.44 143 PRO A C 1
ATOM 1145 O O . PRO A 1 143 ? -29.539 3.054 29.338 1.00 95.44 143 PRO A O 1
ATOM 1148 N N . MET A 1 144 ? -29.492 2.354 27.210 1.00 94.31 144 MET A N 1
ATOM 1149 C CA . MET A 1 144 ? -28.393 1.430 27.366 1.00 94.31 144 MET A CA 1
ATOM 1150 C C . MET A 1 144 ? -27.445 1.587 26.189 1.00 94.31 144 MET A C 1
ATOM 1152 O O . MET A 1 144 ? -27.840 1.617 25.027 1.00 94.31 144 MET A O 1
ATOM 1156 N N . LYS A 1 145 ? -26.160 1.621 26.512 1.00 93.38 145 LYS A N 1
ATOM 1157 C CA . LYS A 1 145 ? -25.085 1.546 25.542 1.00 93.38 145 LYS A CA 1
ATOM 1158 C C . LYS A 1 145 ? -24.144 0.445 25.982 1.00 93.38 145 LYS A C 1
ATOM 1160 O O . LYS A 1 145 ? -23.713 0.446 27.133 1.00 93.38 145 LYS A O 1
ATOM 1165 N N . MET A 1 146 ? -23.850 -0.497 25.098 1.00 92.44 146 MET A N 1
ATOM 1166 C CA . MET A 1 146 ? -22.801 -1.484 25.336 1.00 92.44 146 MET A CA 1
ATOM 1167 C C . MET A 1 146 ? -21.728 -1.361 24.267 1.00 92.44 146 MET A C 1
ATOM 1169 O O . MET A 1 146 ? -22.020 -1.086 23.101 1.00 92.44 146 MET A O 1
ATOM 1173 N N . ARG A 1 147 ? -20.477 -1.567 24.672 1.00 88.06 147 ARG A N 1
ATOM 1174 C CA . ARG A 1 147 ? -19.316 -1.491 23.783 1.00 88.06 147 ARG A CA 1
ATOM 1175 C C . ARG A 1 147 ? -18.478 -2.742 23.886 1.00 88.06 147 ARG A C 1
ATOM 1177 O O . ARG A 1 147 ? -18.236 -3.222 24.988 1.00 88.06 147 ARG A O 1
ATOM 1184 N N . ARG A 1 148 ? -17.988 -3.248 22.765 1.00 87.88 148 ARG A N 1
ATOM 1185 C CA . ARG A 1 148 ? -17.050 -4.367 22.770 1.00 87.88 148 ARG A CA 1
ATOM 1186 C C . ARG A 1 148 ? -15.741 -3.957 23.462 1.00 87.88 148 ARG A C 1
ATOM 1188 O O . ARG A 1 148 ? -15.291 -2.821 23.326 1.00 87.88 148 ARG A O 1
ATOM 1195 N N . LYS A 1 149 ? -15.142 -4.852 24.248 1.00 81.06 149 LYS A N 1
ATOM 1196 C CA . LYS A 1 149 ? -13.891 -4.593 24.969 1.00 81.06 149 LYS A CA 1
ATOM 1197 C C . LYS A 1 149 ? -12.693 -4.899 24.072 1.00 81.06 149 LYS A C 1
ATOM 1199 O O . LYS A 1 149 ? -12.562 -6.002 23.549 1.00 81.06 149 LYS A O 1
ATOM 1204 N N . GLY A 1 150 ? -11.788 -3.929 23.944 1.00 79.00 150 GLY A N 1
ATOM 1205 C CA . GLY A 1 150 ? -10.699 -3.998 22.969 1.00 79.00 150 GLY A CA 1
ATOM 1206 C C . GLY A 1 150 ? -11.239 -3.892 21.543 1.00 79.00 150 GLY A C 1
ATOM 1207 O O . GLY A 1 150 ? -12.327 -3.378 21.317 1.00 79.00 150 GLY A O 1
ATOM 1208 N N . CYS A 1 151 ? -10.499 -4.408 20.566 1.00 83.69 151 CYS A N 1
ATOM 1209 C CA . CYS A 1 151 ? -10.980 -4.443 19.178 1.00 83.69 151 CYS A CA 1
ATOM 1210 C C . CYS A 1 151 ? -12.056 -5.505 18.930 1.00 83.69 151 CYS A C 1
ATOM 1212 O O . CYS A 1 151 ? -12.706 -5.524 17.887 1.00 83.69 151 CYS A O 1
ATOM 1214 N N . GLY A 1 152 ? -12.145 -6.450 19.865 1.00 76.75 152 GLY A N 1
ATOM 1215 C CA . GLY A 1 152 ? -13.045 -7.582 19.885 1.00 76.75 152 GLY A CA 1
ATOM 1216 C C . GLY A 1 152 ? -13.287 -8.293 18.549 1.00 76.75 152 GLY A C 1
ATOM 1217 O O . GLY A 1 152 ? -14.403 -8.613 18.139 1.00 76.75 152 GLY A O 1
ATOM 1218 N N . LYS A 1 153 ? -12.194 -8.519 17.829 1.00 83.31 153 LYS A N 1
ATOM 1219 C CA . LYS A 1 153 ? -12.126 -9.420 16.686 1.00 83.31 153 LYS A CA 1
ATOM 1220 C C . LYS A 1 153 ? -11.169 -10.543 17.060 1.00 83.31 153 LYS A C 1
ATOM 1222 O O . LYS A 1 153 ? -10.101 -10.294 17.629 1.00 83.31 153 LYS A O 1
ATOM 1227 N N . GLN A 1 154 ? -11.563 -11.775 16.761 1.00 87.88 154 GLN A N 1
ATOM 1228 C CA . GLN A 1 154 ? -10.680 -12.923 16.923 1.00 87.88 154 GLN A CA 1
ATOM 1229 C C . GLN A 1 154 ? -9.641 -12.943 15.808 1.00 87.88 154 GLN A C 1
ATOM 1231 O O . GLN A 1 154 ? -9.919 -12.500 14.690 1.00 87.88 154 GLN A O 1
ATOM 1236 N N . ALA A 1 155 ? -8.455 -13.454 16.128 1.00 95.06 155 ALA A N 1
ATOM 1237 C CA . ALA A 1 155 ? -7.458 -13.723 15.111 1.00 95.06 155 ALA A CA 1
ATOM 1238 C C . ALA A 1 155 ? -8.008 -14.771 14.135 1.00 95.06 155 ALA A C 1
ATOM 1240 O O . ALA A 1 155 ? -8.597 -15.775 14.545 1.00 95.06 155 ALA A O 1
ATOM 1241 N N . ILE A 1 156 ? -7.834 -14.538 12.839 1.00 95.50 156 ILE A N 1
ATOM 1242 C CA . ILE A 1 156 ? -8.031 -15.580 11.839 1.00 95.50 156 ILE A CA 1
ATOM 1243 C C . ILE A 1 156 ? -6.790 -16.468 11.809 1.00 95.50 156 ILE A C 1
ATOM 1245 O O . ILE A 1 156 ? -5.668 -16.001 12.012 1.00 95.50 156 ILE A O 1
ATOM 1249 N N . ALA A 1 157 ? -6.973 -17.750 11.502 1.00 97.12 157 ALA A N 1
ATOM 1250 C CA . ALA A 1 157 ? -5.835 -18.603 11.196 1.00 97.12 157 ALA A CA 1
ATOM 1251 C C . ALA A 1 157 ? -5.071 -18.024 9.996 1.00 97.12 157 ALA A C 1
ATOM 1253 O O . ALA A 1 157 ? -5.686 -17.591 9.015 1.00 97.12 157 ALA A O 1
ATOM 1254 N N . ILE A 1 158 ? -3.738 -18.051 10.061 1.00 98.06 158 ILE A N 1
ATOM 1255 C CA . ILE A 1 158 ? -2.885 -17.672 8.932 1.00 98.06 158 ILE A CA 1
ATOM 1256 C C . ILE A 1 158 ? -3.311 -18.505 7.711 1.00 98.06 158 ILE A C 1
ATOM 1258 O O . ILE A 1 158 ? -3.276 -19.740 7.780 1.00 98.06 158 ILE A O 1
ATOM 1262 N N . PRO A 1 159 ? -3.720 -17.876 6.593 1.00 97.94 159 PRO A N 1
ATOM 1263 C CA . PRO A 1 159 ? -4.161 -18.612 5.417 1.00 97.94 159 PRO A CA 1
ATOM 1264 C C . PRO A 1 159 ? -3.090 -19.578 4.906 1.00 97.94 159 PRO A C 1
ATOM 1266 O O . PRO A 1 159 ? -1.891 -19.290 4.936 1.00 97.94 159 PRO A O 1
ATOM 1269 N N . ALA A 1 160 ? -3.522 -20.744 4.420 1.00 97.38 160 ALA A N 1
ATOM 1270 C CA . ALA A 1 160 ? -2.616 -21.821 4.037 1.00 97.38 160 ALA A CA 1
ATOM 1271 C C . ALA A 1 160 ? -1.540 -21.351 3.038 1.00 97.38 160 ALA A C 1
ATOM 1273 O O . ALA A 1 160 ? -1.839 -20.775 1.987 1.00 97.38 160 ALA A O 1
ATOM 1274 N N . GLY A 1 161 ? -0.278 -21.622 3.377 1.00 96.81 161 GLY A N 1
ATOM 1275 C CA . GLY A 1 161 ? 0.897 -21.242 2.590 1.00 96.81 161 GLY A CA 1
ATOM 1276 C C . GLY A 1 161 ? 1.452 -19.846 2.879 1.00 96.81 161 GLY A C 1
ATOM 1277 O O . GLY A 1 161 ? 2.548 -19.560 2.423 1.00 96.81 161 GLY A O 1
ATOM 1278 N N . PHE A 1 162 ? 0.758 -18.994 3.640 1.00 98.12 162 PHE A N 1
ATOM 1279 C CA . PHE A 1 162 ? 1.246 -17.646 3.955 1.00 98.12 162 PHE A CA 1
ATOM 1280 C C . PHE A 1 162 ? 2.085 -17.557 5.234 1.00 98.12 162 PHE A C 1
ATOM 1282 O O . PHE A 1 162 ? 2.724 -16.537 5.449 1.00 98.12 162 PHE A O 1
ATOM 1289 N N . GLY A 1 163 ? 2.137 -18.598 6.067 1.00 96.56 163 GLY A N 1
ATOM 1290 C CA . GLY A 1 163 ? 3.051 -18.642 7.215 1.00 96.56 163 GLY A CA 1
ATOM 1291 C C . GLY A 1 163 ? 4.487 -19.024 6.828 1.00 96.56 163 GLY A C 1
ATOM 1292 O O . GLY A 1 163 ? 4.723 -19.653 5.792 1.00 96.56 163 GLY A O 1
ATOM 1293 N N . GLY A 1 164 ? 5.456 -18.699 7.686 1.00 94.50 164 GLY A N 1
ATOM 1294 C CA . GLY A 1 164 ? 6.848 -19.144 7.556 1.00 94.50 164 GLY A CA 1
ATOM 1295 C C . GLY A 1 164 ? 7.528 -18.662 6.270 1.00 94.50 164 GLY A C 1
ATOM 1296 O O . GLY A 1 164 ? 7.836 -17.485 6.134 1.00 94.50 164 GLY A O 1
ATOM 1297 N N . LYS A 1 165 ? 7.779 -19.578 5.320 1.00 94.44 165 LYS A N 1
ATOM 1298 C CA . LYS A 1 165 ? 8.450 -19.265 4.038 1.00 94.44 165 LYS A CA 1
ATOM 1299 C C . LYS A 1 165 ? 7.608 -18.403 3.088 1.00 94.44 165 LYS A C 1
ATOM 1301 O O . LYS A 1 165 ? 8.143 -17.923 2.093 1.00 94.44 165 LYS A O 1
ATOM 1306 N N . GLY A 1 166 ? 6.317 -18.236 3.370 1.00 97.50 166 GLY A N 1
ATOM 1307 C CA . GLY A 1 166 ? 5.394 -17.495 2.520 1.00 97.50 166 GLY A CA 1
ATOM 1308 C C . GLY A 1 166 ? 4.975 -18.242 1.253 1.00 97.50 166 GLY A C 1
ATOM 1309 O O . GLY A 1 166 ? 5.414 -19.358 0.958 1.00 97.50 166 GLY A O 1
ATOM 1310 N N . LYS A 1 167 ? 4.096 -17.593 0.491 1.00 98.06 167 LYS A N 1
ATOM 1311 C CA . LYS A 1 167 ? 3.504 -18.092 -0.747 1.00 98.06 167 LYS A CA 1
ATOM 1312 C C . LYS A 1 167 ? 3.941 -17.223 -1.913 1.00 98.06 167 LYS A C 1
ATOM 1314 O O . LYS A 1 167 ? 3.843 -15.999 -1.858 1.00 98.06 167 LYS A O 1
ATOM 1319 N N . GLN A 1 168 ? 4.356 -17.857 -3.005 1.00 98.25 168 GLN A N 1
ATOM 1320 C CA . GLN A 1 168 ? 4.607 -17.137 -4.245 1.00 98.25 168 GLN A CA 1
ATOM 1321 C C . GLN A 1 168 ? 3.294 -16.614 -4.838 1.00 98.25 168 GLN A C 1
ATOM 1323 O O . GLN A 1 168 ? 2.336 -17.369 -5.016 1.00 98.25 168 GLN A O 1
ATOM 1328 N N . ILE A 1 169 ? 3.271 -15.326 -5.163 1.00 97.88 169 ILE A N 1
ATOM 1329 C CA . ILE A 1 169 ? 2.169 -14.652 -5.841 1.00 97.88 169 ILE A CA 1
ATOM 1330 C C . ILE A 1 169 ? 2.676 -14.129 -7.181 1.00 97.88 169 ILE A C 1
ATOM 1332 O O . ILE A 1 169 ? 3.783 -13.595 -7.279 1.00 97.88 169 ILE A O 1
ATOM 1336 N N . THR A 1 170 ? 1.850 -14.285 -8.212 1.00 95.69 170 THR A N 1
ATOM 1337 C CA . THR A 1 170 ? 2.123 -13.797 -9.563 1.00 95.69 170 THR A CA 1
ATOM 1338 C C . THR A 1 170 ? 0.889 -13.131 -10.155 1.00 95.69 170 THR A C 1
ATOM 1340 O O . THR A 1 170 ? -0.217 -13.654 -10.013 1.00 95.69 170 THR A O 1
ATOM 1343 N N . GLY A 1 171 ? 1.070 -12.026 -10.871 1.00 92.88 171 GLY A N 1
ATOM 1344 C CA . GLY A 1 171 ? -0.009 -11.340 -11.580 1.00 92.88 171 GLY A CA 1
ATOM 1345 C C . GLY A 1 171 ? 0.493 -10.069 -12.253 1.00 92.88 171 GLY A C 1
ATOM 1346 O O . GLY A 1 171 ? 1.346 -9.390 -11.697 1.00 92.88 171 GLY A O 1
ATOM 1347 N N . LEU A 1 172 ? -0.016 -9.753 -13.449 1.00 90.50 172 LEU A N 1
ATOM 1348 C CA . LEU A 1 172 ? 0.329 -8.522 -14.183 1.00 90.50 172 LEU A CA 1
ATOM 1349 C C . LEU A 1 172 ? 1.846 -8.306 -14.346 1.00 90.50 172 LEU A C 1
ATOM 1351 O O . LEU A 1 172 ? 2.360 -7.214 -14.134 1.00 90.50 172 LEU A O 1
ATOM 1355 N N . HIS A 1 173 ? 2.559 -9.385 -14.680 1.00 88.00 173 HIS A N 1
ATOM 1356 C CA . HIS A 1 173 ? 4.026 -9.480 -14.744 1.00 88.00 173 HIS A CA 1
ATOM 1357 C C . HIS A 1 173 ? 4.762 -9.370 -13.405 1.00 88.00 173 HIS A C 1
ATOM 1359 O O . HIS A 1 173 ? 5.959 -9.636 -13.369 1.00 88.00 173 HIS A O 1
ATOM 1365 N N . TRP A 1 174 ? 4.093 -9.057 -12.302 1.00 95.12 174 TRP A N 1
ATOM 1366 C CA . TRP A 1 174 ? 4.725 -9.093 -10.995 1.00 95.12 174 TRP A CA 1
ATOM 1367 C C . TRP A 1 174 ? 4.870 -10.520 -10.477 1.00 95.12 174 TRP A C 1
ATOM 1369 O O . TRP A 1 174 ? 3.985 -11.364 -10.658 1.00 95.12 174 TRP A O 1
ATOM 1379 N N . LYS A 1 175 ? 5.983 -10.770 -9.790 1.00 95.44 175 LYS A N 1
ATOM 1380 C CA . LYS A 1 175 ? 6.283 -12.002 -9.059 1.00 95.44 175 LYS A CA 1
ATOM 1381 C C . LYS A 1 175 ? 6.937 -11.656 -7.726 1.00 95.44 175 LYS A C 1
ATOM 1383 O O . LYS A 1 175 ? 7.800 -10.790 -7.678 1.00 95.44 175 LYS A O 1
ATOM 1388 N N . MET A 1 176 ? 6.508 -12.315 -6.658 1.00 98.31 176 MET A N 1
ATOM 1389 C CA . MET A 1 176 ? 7.003 -12.091 -5.296 1.00 98.31 176 MET A CA 1
ATOM 1390 C C . MET A 1 176 ? 6.647 -13.275 -4.397 1.00 98.31 176 MET A C 1
ATOM 1392 O O . MET A 1 176 ? 5.792 -14.090 -4.750 1.00 98.31 176 MET A O 1
ATOM 1396 N N . THR A 1 177 ? 7.241 -13.334 -3.214 1.00 98.56 177 THR A N 1
ATOM 1397 C CA . THR A 1 177 ? 6.837 -14.224 -2.122 1.00 98.56 177 THR A CA 1
ATOM 1398 C C . THR A 1 177 ? 6.201 -13.386 -1.019 1.00 98.56 177 THR A C 1
ATOM 1400 O O . THR A 1 177 ? 6.864 -12.529 -0.446 1.00 98.56 177 THR A O 1
ATOM 1403 N N . ALA A 1 178 ? 4.922 -13.609 -0.726 1.00 98.50 178 ALA A N 1
ATOM 1404 C CA . ALA A 1 178 ? 4.206 -12.921 0.345 1.00 98.50 178 ALA A CA 1
ATOM 1405 C C . ALA A 1 178 ? 4.084 -13.829 1.572 1.00 98.50 178 ALA A C 1
ATOM 1407 O O . ALA A 1 178 ? 3.682 -14.989 1.443 1.00 98.50 178 ALA A O 1
ATOM 1408 N N . ALA A 1 179 ? 4.385 -13.308 2.756 1.00 98.50 179 ALA A N 1
ATOM 1409 C CA . ALA A 1 179 ? 4.235 -14.019 4.019 1.00 98.50 179 ALA A CA 1
ATOM 1410 C C . ALA A 1 179 ? 3.497 -13.161 5.052 1.00 98.50 179 ALA A C 1
ATOM 1412 O O . ALA A 1 179 ? 3.502 -11.936 4.977 1.00 98.50 179 ALA A O 1
ATOM 1413 N N . ILE A 1 180 ? 2.865 -13.820 6.017 1.00 98.50 180 ILE A N 1
ATOM 1414 C CA . ILE A 1 180 ? 2.449 -13.234 7.287 1.00 98.50 180 ILE A CA 1
ATOM 1415 C C . ILE A 1 180 ? 3.522 -13.651 8.289 1.00 98.50 180 ILE A C 1
ATOM 1417 O O . ILE A 1 180 ? 3.631 -14.836 8.614 1.00 98.50 180 ILE A O 1
ATOM 1421 N N . SER A 1 181 ? 4.354 -12.700 8.698 1.00 97.81 181 SER A N 1
ATOM 1422 C CA . SER A 1 181 ? 5.415 -12.931 9.670 1.00 97.81 181 SER A CA 1
ATOM 1423 C C . SER A 1 181 ? 4.883 -12.867 11.098 1.00 97.81 181 SER A C 1
ATOM 1425 O O . SER A 1 181 ? 3.775 -12.393 11.356 1.00 97.81 181 SER A O 1
ATOM 1427 N N . ASP A 1 182 ? 5.699 -13.339 12.035 1.00 97.31 182 ASP A N 1
ATOM 1428 C CA . ASP A 1 182 ? 5.327 -13.382 13.446 1.00 97.31 182 ASP A CA 1
ATOM 1429 C C . ASP A 1 182 ? 5.289 -11.986 14.093 1.00 97.31 182 ASP A C 1
ATOM 1431 O O . ASP A 1 182 ? 4.692 -11.840 15.159 1.00 97.31 182 ASP A O 1
ATOM 1435 N N . ASP A 1 183 ? 5.911 -10.966 13.479 1.00 97.06 183 ASP A N 1
ATOM 1436 C CA . ASP A 1 183 ? 6.124 -9.658 14.111 1.00 97.06 183 ASP A CA 1
ATOM 1437 C C . ASP A 1 183 ? 6.156 -8.412 13.194 1.00 97.06 183 ASP A C 1
ATOM 1439 O O . ASP A 1 183 ? 6.210 -7.282 13.688 1.00 97.06 183 ASP A O 1
ATOM 1443 N N . GLN A 1 184 ? 6.069 -8.573 11.874 1.00 96.69 184 GLN A N 1
ATOM 1444 C CA . GLN A 1 184 ? 6.077 -7.472 10.888 1.00 96.69 184 GLN A CA 1
ATOM 1445 C C . GLN A 1 184 ? 4.779 -7.397 10.070 1.00 96.69 184 GLN A C 1
ATOM 1447 O O . GLN A 1 184 ? 4.655 -6.602 9.131 1.00 96.69 184 GLN A O 1
ATOM 1452 N N . GLY A 1 185 ? 3.806 -8.234 10.419 1.00 97.81 185 GLY A N 1
ATOM 1453 C CA . GLY A 1 185 ? 2.576 -8.419 9.679 1.00 97.81 185 GLY A CA 1
ATOM 1454 C C . GLY A 1 185 ? 2.831 -9.033 8.303 1.00 97.81 185 GLY A C 1
ATOM 1455 O O . GLY A 1 185 ? 3.435 -10.094 8.194 1.00 97.81 185 GLY A O 1
ATOM 1456 N N . ILE A 1 186 ? 2.353 -8.397 7.235 1.00 98.44 186 ILE A N 1
ATOM 1457 C CA . ILE A 1 186 ? 2.639 -8.846 5.869 1.00 98.44 186 ILE A CA 1
ATOM 1458 C C . ILE A 1 186 ? 4.059 -8.440 5.475 1.00 98.44 186 ILE A C 1
ATOM 1460 O O . ILE A 1 186 ? 4.422 -7.266 5.553 1.00 98.44 186 ILE A O 1
ATOM 1464 N N . THR A 1 187 ? 4.825 -9.403 4.972 1.00 98.25 187 THR A N 1
ATOM 1465 C CA . THR A 1 187 ? 6.121 -9.174 4.336 1.00 98.25 187 THR A CA 1
ATOM 1466 C C . THR A 1 187 ? 6.084 -9.624 2.881 1.00 98.25 187 THR A C 1
ATOM 1468 O O . THR A 1 187 ? 5.461 -10.626 2.521 1.00 98.25 187 THR A O 1
ATOM 1471 N N . MET A 1 188 ? 6.757 -8.862 2.025 1.00 98.38 188 MET A N 1
ATOM 1472 C CA . MET A 1 188 ? 6.923 -9.161 0.606 1.00 98.38 188 MET A CA 1
ATOM 1473 C C . MET A 1 188 ? 8.407 -9.367 0.329 1.00 98.38 188 MET A C 1
ATOM 1475 O O . MET A 1 188 ? 9.207 -8.483 0.619 1.00 98.38 188 MET A O 1
ATOM 1479 N N . HIS A 1 189 ? 8.770 -10.502 -0.253 1.00 98.25 189 HIS A N 1
ATOM 1480 C CA . HIS A 1 189 ? 10.141 -10.862 -0.602 1.00 98.25 189 HIS A CA 1
ATOM 1481 C C . HIS A 1 189 ? 10.280 -11.126 -2.098 1.00 98.25 189 HIS A C 1
ATOM 1483 O O . HIS A 1 189 ? 9.303 -11.470 -2.768 1.00 98.25 189 HIS A O 1
ATOM 1489 N N . ASP A 1 190 ? 11.501 -10.983 -2.610 1.00 96.94 190 ASP A N 1
ATOM 1490 C CA . ASP A 1 190 ? 11.853 -11.299 -4.000 1.00 96.94 190 ASP A CA 1
ATOM 1491 C C . ASP A 1 190 ? 10.936 -10.637 -5.035 1.00 96.94 190 ASP A C 1
ATOM 1493 O O . ASP A 1 190 ? 10.497 -11.252 -6.013 1.00 96.94 190 ASP A O 1
ATOM 1497 N N . VAL A 1 191 ? 10.610 -9.367 -4.795 1.00 97.44 191 VAL A N 1
ATOM 1498 C CA . VAL A 1 191 ? 9.667 -8.613 -5.614 1.00 97.44 191 VAL A CA 1
ATOM 1499 C C . VAL A 1 191 ? 10.320 -8.297 -6.951 1.00 97.44 191 VAL A C 1
ATOM 1501 O O . VAL A 1 191 ? 11.357 -7.638 -7.010 1.00 97.44 191 VAL A O 1
ATOM 1504 N N . SER A 1 192 ? 9.695 -8.761 -8.025 1.00 93.06 192 SER A N 1
ATOM 1505 C CA . SER A 1 192 ? 10.183 -8.650 -9.396 1.00 93.06 192 SER A CA 1
ATOM 1506 C C . SER A 1 192 ? 9.059 -8.247 -10.346 1.00 93.06 192 SER A C 1
ATOM 1508 O O . SER A 1 192 ? 7.908 -8.642 -10.150 1.00 93.06 192 SER A O 1
ATOM 1510 N N . LEU A 1 193 ? 9.407 -7.518 -11.405 1.00 91.38 193 LEU A N 1
ATOM 1511 C CA . LEU A 1 193 ? 8.531 -7.192 -12.530 1.00 91.38 193 LEU A CA 1
ATOM 1512 C C . LEU A 1 193 ? 9.098 -7.818 -13.809 1.00 91.38 193 LEU A C 1
ATOM 1514 O O . LEU A 1 193 ? 10.198 -7.484 -14.251 1.00 91.38 193 LEU A O 1
ATOM 1518 N N . GLY A 1 194 ? 8.369 -8.764 -14.394 1.00 84.06 194 GLY A N 1
ATOM 1519 C CA . GLY A 1 194 ? 8.919 -9.711 -15.362 1.00 84.06 194 GLY A CA 1
ATOM 1520 C C . GLY A 1 194 ? 10.100 -10.461 -14.741 1.00 84.06 194 GLY A C 1
ATOM 1521 O O . GLY A 1 194 ? 10.029 -10.924 -13.607 1.00 84.06 194 GLY A O 1
ATOM 1522 N N . ALA A 1 195 ? 11.220 -10.531 -15.446 1.00 77.06 195 ALA A N 1
ATOM 1523 C CA . ALA A 1 195 ? 12.485 -11.015 -14.907 1.00 77.06 195 ALA A CA 1
ATOM 1524 C C . ALA A 1 195 ? 13.333 -9.951 -14.150 1.00 77.06 195 ALA A C 1
ATOM 1526 O O . ALA A 1 195 ? 14.459 -10.259 -13.766 1.00 77.06 195 ALA A O 1
ATOM 1527 N N . ARG A 1 196 ? 12.879 -8.691 -13.989 1.00 84.44 196 ARG A N 1
ATOM 1528 C CA . ARG A 1 196 ? 13.681 -7.629 -13.353 1.00 84.44 196 ARG A CA 1
ATOM 1529 C C . ARG A 1 196 ? 13.423 -7.681 -11.864 1.00 84.44 196 ARG A C 1
ATOM 1531 O O . ARG A 1 196 ? 12.295 -7.437 -11.430 1.00 84.44 196 ARG A O 1
ATOM 1538 N N . TYR A 1 197 ? 14.454 -7.997 -11.098 1.00 88.25 197 TYR A N 1
ATOM 1539 C CA . TYR A 1 197 ? 14.372 -8.007 -9.646 1.00 88.25 197 TYR A CA 1
ATOM 1540 C C . TYR A 1 197 ? 14.386 -6.566 -9.129 1.00 88.25 197 TYR A C 1
ATOM 1542 O O . TYR A 1 197 ? 15.193 -5.754 -9.570 1.00 88.25 197 TYR A O 1
ATOM 1550 N N . MET A 1 198 ? 13.473 -6.230 -8.225 1.00 94.81 198 MET A N 1
ATOM 1551 C CA . MET A 1 198 ? 13.290 -4.862 -7.739 1.00 94.81 198 MET A CA 1
ATOM 1552 C C . MET A 1 198 ? 13.638 -4.747 -6.256 1.00 94.81 198 MET A C 1
ATOM 1554 O O . MET A 1 198 ? 14.396 -3.862 -5.860 1.00 94.81 198 MET A O 1
ATOM 1558 N N . ALA A 1 199 ? 13.080 -5.626 -5.421 1.00 95.88 199 ALA A N 1
ATOM 1559 C CA . ALA A 1 199 ? 13.229 -5.529 -3.975 1.00 95.88 199 ALA A CA 1
ATOM 1560 C C . ALA A 1 199 ? 13.426 -6.889 -3.317 1.00 95.88 199 ALA A C 1
ATOM 1562 O O . ALA A 1 199 ? 12.701 -7.842 -3.594 1.00 95.88 199 ALA A O 1
ATOM 1563 N N . ASN A 1 200 ? 14.369 -6.932 -2.378 1.00 96.25 200 ASN A N 1
ATOM 1564 C CA . ASN A 1 200 ? 14.605 -8.090 -1.530 1.00 96.25 200 ASN A CA 1
ATOM 1565 C C . ASN A 1 200 ? 13.544 -8.224 -0.437 1.00 96.25 200 ASN A C 1
ATOM 1567 O O . ASN A 1 200 ? 13.098 -9.330 -0.133 1.00 96.25 200 ASN A O 1
ATOM 1571 N N . ALA A 1 201 ? 13.135 -7.101 0.157 1.00 96.62 201 ALA A N 1
ATOM 1572 C CA . ALA A 1 201 ? 12.079 -7.090 1.158 1.00 96.62 201 ALA A CA 1
ATOM 1573 C C . ALA A 1 201 ? 11.287 -5.777 1.148 1.00 96.62 201 ALA A C 1
ATOM 1575 O O . ALA A 1 201 ? 11.861 -4.694 1.001 1.00 96.62 201 ALA A O 1
ATOM 1576 N N . MET A 1 202 ? 9.977 -5.880 1.360 1.00 97.69 202 MET A N 1
ATOM 1577 C CA . MET A 1 202 ? 9.108 -4.781 1.771 1.00 97.69 202 MET A CA 1
ATOM 1578 C C . MET A 1 202 ? 8.283 -5.235 2.967 1.00 97.69 202 MET A C 1
ATOM 1580 O O . MET A 1 202 ? 7.591 -6.250 2.894 1.00 97.69 202 MET A O 1
ATOM 1584 N N . ASP A 1 203 ? 8.337 -4.482 4.055 1.00 96.31 203 ASP A N 1
ATOM 1585 C CA . ASP A 1 203 ? 7.697 -4.856 5.314 1.00 96.31 203 ASP A CA 1
ATOM 1586 C C . ASP A 1 203 ? 7.466 -3.631 6.201 1.00 96.31 203 ASP A C 1
ATOM 1588 O O . ASP A 1 203 ? 7.901 -2.516 5.899 1.00 96.31 203 ASP A O 1
ATOM 1592 N N . MET A 1 204 ? 6.738 -3.833 7.295 1.00 94.50 204 MET A N 1
ATOM 1593 C CA . MET A 1 204 ? 6.575 -2.837 8.344 1.00 94.50 204 MET A CA 1
ATOM 1594 C C . MET A 1 204 ? 7.415 -3.250 9.547 1.00 94.50 204 MET A C 1
ATOM 1596 O O . MET A 1 204 ? 7.242 -4.334 10.091 1.00 94.50 204 MET A O 1
ATOM 1600 N N . TRP A 1 205 ? 8.315 -2.379 9.996 1.00 92.00 205 TRP A N 1
ATOM 1601 C CA . TRP A 1 205 ? 9.139 -2.689 11.165 1.00 92.00 205 TRP A CA 1
ATOM 1602 C C . TRP A 1 205 ? 8.340 -2.588 12.470 1.00 92.00 205 TRP A C 1
ATOM 1604 O O . TRP A 1 205 ? 8.560 -3.350 13.408 1.00 92.00 205 TRP A O 1
ATOM 1614 N N . GLY A 1 206 ? 7.390 -1.656 12.523 1.00 95.19 206 GLY A N 1
ATOM 1615 C CA . GLY A 1 206 ? 6.494 -1.480 13.656 1.00 95.19 206 GLY A CA 1
ATOM 1616 C C . GLY A 1 206 ? 5.875 -0.091 13.683 1.00 95.19 206 GLY A C 1
ATOM 1617 O O . GLY A 1 206 ? 6.024 0.708 12.752 1.00 95.19 206 GLY A O 1
ATOM 1618 N N . PHE A 1 207 ? 5.164 0.198 14.766 1.00 96.44 207 PHE A N 1
ATOM 1619 C CA . PHE A 1 207 ? 4.591 1.513 15.034 1.00 96.44 207 PHE A CA 1
ATOM 1620 C C . PHE A 1 207 ? 4.692 1.862 16.515 1.00 96.44 207 PHE A C 1
ATOM 1622 O O . PHE A 1 207 ? 4.806 0.993 17.368 1.00 96.44 207 PHE A O 1
ATOM 1629 N N . ARG A 1 208 ? 4.657 3.146 16.840 1.00 95.12 208 ARG A N 1
ATOM 1630 C CA . ARG A 1 208 ? 4.713 3.672 18.202 1.00 95.12 208 ARG A CA 1
ATOM 1631 C C . ARG A 1 208 ? 3.461 4.494 18.457 1.00 95.12 208 ARG A C 1
ATOM 1633 O O . ARG A 1 208 ? 3.091 5.303 17.611 1.00 95.12 208 ARG A O 1
ATOM 1640 N N . LEU A 1 209 ? 2.851 4.305 19.622 1.00 91.88 209 LEU A N 1
ATOM 1641 C CA . LEU A 1 209 ? 1.725 5.103 20.107 1.00 91.88 209 LEU A CA 1
ATOM 1642 C C . LEU A 1 209 ? 2.176 5.926 21.312 1.00 91.88 209 LEU A C 1
ATOM 1644 O O . LEU A 1 209 ? 2.726 5.364 22.258 1.00 91.88 209 LEU A O 1
ATOM 1648 N N . GLU A 1 210 ? 1.942 7.238 21.299 1.00 87.50 210 GLU A N 1
ATOM 1649 C CA . GLU A 1 210 ? 2.331 8.105 22.429 1.00 87.50 210 GLU A CA 1
ATOM 1650 C C . GLU A 1 210 ? 1.420 7.936 23.656 1.00 87.50 210 GLU A C 1
ATOM 1652 O O . GLU A 1 210 ? 1.857 8.162 24.784 1.00 87.50 210 GLU A O 1
ATOM 1657 N N . ALA A 1 211 ? 0.215 7.388 23.459 1.00 79.06 211 ALA A N 1
ATOM 1658 C CA . ALA A 1 211 ? -0.700 6.985 24.529 1.00 79.06 211 ALA A CA 1
ATOM 1659 C C . ALA A 1 211 ? -0.158 5.849 25.429 1.00 79.06 211 ALA A C 1
ATOM 1661 O O . ALA A 1 211 ? -0.751 5.537 26.462 1.00 79.06 211 ALA A O 1
ATOM 1662 N N . ILE A 1 212 ? 0.952 5.202 25.052 1.00 78.44 212 ILE A N 1
ATOM 1663 C CA . ILE A 1 212 ? 1.591 4.128 25.821 1.00 78.44 212 ILE A CA 1
ATOM 1664 C C . ILE A 1 212 ? 2.836 4.685 26.510 1.00 78.44 212 ILE A C 1
ATOM 1666 O O . ILE A 1 212 ? 3.755 5.156 25.844 1.00 78.44 212 ILE A O 1
ATOM 1670 N N . GLN A 1 213 ? 2.893 4.578 27.840 1.00 77.88 213 GLN A N 1
ATOM 1671 C CA . GLN A 1 213 ? 4.031 5.023 28.647 1.00 77.88 213 GLN A CA 1
ATOM 1672 C C . GLN A 1 213 ? 4.670 3.848 29.417 1.00 77.88 213 GLN A C 1
ATOM 1674 O O . GLN A 1 213 ? 3.948 3.104 30.086 1.00 77.88 213 GLN A O 1
ATOM 1679 N N . PRO A 1 214 ? 6.007 3.663 29.352 1.00 82.94 214 PRO A N 1
ATOM 1680 C CA . PRO A 1 214 ? 6.930 4.346 28.440 1.00 82.94 214 PRO A CA 1
ATOM 1681 C C . PRO A 1 214 ? 6.626 3.985 26.978 1.00 82.94 214 PRO A C 1
ATOM 1683 O O . PRO A 1 214 ? 6.098 2.904 26.707 1.00 82.94 214 PRO A O 1
ATOM 1686 N N . ALA A 1 215 ? 6.972 4.874 26.045 1.00 83.00 215 ALA A N 1
ATOM 1687 C CA . ALA A 1 215 ? 6.735 4.641 24.624 1.00 83.00 215 ALA A CA 1
ATOM 1688 C C . ALA A 1 215 ? 7.392 3.327 24.165 1.00 83.00 215 ALA A C 1
ATOM 1690 O O . ALA A 1 215 ? 8.592 3.119 24.352 1.00 83.00 215 ALA A O 1
ATOM 1691 N N . LYS A 1 216 ? 6.598 2.443 23.555 1.00 89.75 216 LYS A N 1
ATOM 1692 C CA . LYS A 1 216 ? 7.042 1.147 23.027 1.00 89.75 216 LYS A CA 1
ATOM 1693 C C . LYS A 1 216 ? 6.772 1.054 21.533 1.00 89.75 216 LYS A C 1
ATOM 1695 O O . LYS A 1 216 ? 5.804 1.626 21.036 1.00 89.75 216 LYS A O 1
ATOM 1700 N N . ILE A 1 217 ? 7.635 0.318 20.838 1.00 93.75 217 ILE A N 1
ATOM 1701 C CA . ILE A 1 217 ? 7.378 -0.104 19.463 1.00 93.75 217 ILE A CA 1
ATOM 1702 C C . ILE A 1 217 ? 6.467 -1.327 19.531 1.00 93.75 217 ILE A C 1
ATOM 1704 O O . ILE A 1 217 ? 6.787 -2.324 20.173 1.00 93.75 217 ILE A O 1
ATOM 1708 N N . CYS A 1 218 ? 5.322 -1.206 18.887 1.00 96.44 218 CYS A N 1
ATOM 1709 C CA . CYS A 1 218 ? 4.311 -2.222 18.717 1.00 96.44 218 CYS A CA 1
ATOM 1710 C C . CYS A 1 218 ? 4.519 -2.916 17.371 1.00 96.44 218 CYS A C 1
ATOM 1712 O O . CYS A 1 218 ? 4.850 -2.280 16.365 1.00 96.44 218 CYS A O 1
ATOM 1714 N N . GLN A 1 219 ? 4.342 -4.230 17.382 1.00 97.19 219 GLN A N 1
ATOM 1715 C CA . GLN A 1 219 ? 4.548 -5.117 16.244 1.00 97.19 219 GLN A CA 1
ATOM 1716 C C . GLN A 1 219 ? 3.202 -5.637 15.740 1.00 97.19 219 GLN A C 1
ATOM 1718 O O . GLN A 1 219 ? 2.240 -5.730 16.506 1.00 97.19 219 GLN A O 1
ATOM 1723 N N . LEU A 1 220 ? 3.132 -5.965 14.452 1.00 97.94 220 LEU A N 1
ATOM 1724 C CA . LEU A 1 220 ? 1.952 -6.597 13.869 1.00 97.94 220 LEU A CA 1
ATOM 1725 C C . LEU A 1 220 ? 2.155 -8.107 13.914 1.00 97.94 220 LEU A C 1
ATOM 1727 O O . LEU A 1 220 ? 2.889 -8.669 13.107 1.00 97.94 220 LEU A O 1
ATOM 1731 N N . LYS A 1 221 ? 1.527 -8.740 14.901 1.00 98.19 221 LYS A N 1
ATOM 1732 C CA . LYS A 1 221 ? 1.590 -10.182 15.129 1.00 98.19 221 LYS A CA 1
ATOM 1733 C C . LYS A 1 221 ? 0.245 -10.805 14.742 1.00 98.19 221 LYS A C 1
ATOM 1735 O O . LYS A 1 221 ? -0.793 -10.190 14.991 1.00 98.19 221 LYS A O 1
ATOM 1740 N N . PRO A 1 222 ? 0.220 -12.003 14.142 1.00 97.94 222 PRO A N 1
ATOM 1741 C CA . PRO A 1 222 ? -1.021 -12.589 13.647 1.00 97.94 222 PRO A CA 1
ATOM 1742 C C . PRO A 1 222 ? -1.968 -13.055 14.759 1.00 97.94 222 PRO A C 1
ATOM 1744 O O . PRO A 1 222 ? -3.178 -12.964 14.584 1.00 97.94 222 PRO A O 1
ATOM 1747 N N . ASP A 1 223 ? -1.450 -13.511 15.897 1.00 97.62 223 ASP A N 1
ATOM 1748 C CA . ASP A 1 223 ? -2.260 -13.906 17.057 1.00 97.62 223 ASP A CA 1
ATOM 1749 C C . ASP A 1 223 ? -1.435 -13.791 18.345 1.00 97.62 223 ASP A C 1
ATOM 1751 O O . ASP A 1 223 ? -0.910 -14.768 18.873 1.00 97.62 223 ASP A O 1
ATOM 1755 N N . SER A 1 224 ? -1.212 -12.558 18.794 1.00 96.50 224 SER A N 1
ATOM 1756 C CA . SER A 1 224 ? -0.418 -12.283 19.990 1.00 96.50 224 SER A CA 1
ATOM 1757 C C . SER A 1 224 ? -1.261 -12.299 21.264 1.00 96.50 224 SER A C 1
ATOM 1759 O O . SER A 1 224 ? -2.439 -11.935 21.264 1.00 96.50 224 SER A O 1
ATOM 1761 N N . ASP A 1 225 ? -0.621 -12.644 22.379 1.00 94.75 225 ASP A N 1
ATOM 1762 C CA . ASP A 1 225 ? -1.116 -12.502 23.747 1.00 94.75 225 ASP A CA 1
ATOM 1763 C C . ASP A 1 225 ? -0.392 -11.386 24.534 1.00 94.75 225 ASP A C 1
ATOM 1765 O O . ASP A 1 225 ? -0.545 -11.282 25.755 1.00 94.75 225 ASP A O 1
ATOM 1769 N N . ASP A 1 226 ? 0.357 -10.515 23.842 1.00 94.88 226 ASP A N 1
ATOM 1770 C CA . ASP A 1 226 ? 1.188 -9.476 24.453 1.00 94.88 226 ASP A CA 1
ATOM 1771 C C . ASP A 1 226 ? 0.398 -8.612 25.457 1.00 94.88 226 ASP A C 1
ATOM 1773 O O . ASP A 1 226 ? -0.732 -8.161 25.238 1.00 94.88 226 ASP A O 1
ATOM 1777 N N . ALA A 1 227 ? 1.029 -8.304 26.590 1.00 92.38 227 ALA A N 1
ATOM 1778 C CA . ALA A 1 227 ? 0.399 -7.495 27.633 1.00 92.38 227 ALA A CA 1
ATOM 1779 C C . ALA A 1 227 ? 0.145 -6.031 27.213 1.00 92.38 227 ALA A C 1
ATOM 1781 O O . ALA A 1 227 ? -0.641 -5.344 27.864 1.00 92.38 227 ALA A O 1
ATOM 1782 N N . VAL A 1 228 ? 0.826 -5.553 26.168 1.00 92.62 228 VAL A N 1
ATOM 1783 C CA . VAL A 1 228 ? 0.732 -4.202 25.595 1.00 92.62 228 VAL A CA 1
ATOM 1784 C C . VAL A 1 228 ? 0.780 -4.340 24.079 1.00 92.62 228 VAL A C 1
ATOM 1786 O O . VAL A 1 228 ? 1.634 -5.072 23.587 1.00 92.62 228 VAL A O 1
ATOM 1789 N N . CYS A 1 229 ? -0.074 -3.613 23.351 1.00 94.50 229 CYS A N 1
ATOM 1790 C CA . CYS A 1 229 ? -0.151 -3.702 21.887 1.00 94.50 229 CYS A CA 1
ATOM 1791 C C . CYS A 1 229 ? -0.390 -5.127 21.375 1.00 94.50 229 CYS A C 1
ATOM 1793 O O . CYS A 1 229 ? 0.263 -5.589 20.438 1.00 94.50 229 CYS A O 1
ATOM 1795 N N . ARG A 1 230 ? -1.340 -5.827 21.990 1.00 95.56 230 ARG A N 1
ATOM 1796 C CA . ARG A 1 230 ? -1.715 -7.163 21.545 1.00 95.56 230 ARG A CA 1
ATOM 1797 C C . ARG A 1 230 ? -2.299 -7.068 20.141 1.00 95.56 230 ARG A C 1
ATOM 1799 O O . ARG A 1 230 ? -3.329 -6.427 19.950 1.00 95.56 230 ARG A O 1
ATOM 1806 N N . SER A 1 231 ? -1.629 -7.686 19.178 1.00 97.50 231 SER A N 1
ATOM 1807 C CA . SER A 1 231 ? -1.993 -7.645 17.764 1.00 97.50 231 SER A CA 1
ATOM 1808 C C . SER A 1 231 ? -2.612 -8.969 17.317 1.00 97.50 231 SER A C 1
ATOM 1810 O O . SER A 1 231 ? -2.170 -10.037 17.741 1.00 97.50 231 SER A O 1
ATOM 1812 N N . LYS A 1 232 ? -3.650 -8.891 16.484 1.00 97.44 232 LYS A N 1
ATOM 1813 C CA . LYS A 1 232 ? -4.347 -10.033 15.885 1.00 97.44 232 LYS A CA 1
ATOM 1814 C C . LYS A 1 232 ? -4.614 -9.750 14.415 1.00 97.44 232 LYS A C 1
ATOM 1816 O O . LYS A 1 232 ? -5.194 -8.714 14.104 1.00 97.44 232 LYS A O 1
ATOM 1821 N N . LEU A 1 233 ? -4.265 -10.661 13.516 1.00 98.12 233 LEU A N 1
ATOM 1822 C CA . LEU A 1 233 ? -4.681 -10.631 12.116 1.00 98.12 233 LEU A CA 1
ATOM 1823 C C . LEU A 1 233 ? -6.171 -10.969 12.050 1.00 98.12 233 LEU A C 1
ATOM 1825 O O . LEU A 1 233 ? -6.573 -12.053 12.451 1.00 98.12 233 LEU A O 1
ATOM 1829 N N . ILE A 1 234 ? -6.994 -10.064 11.531 1.00 96.69 234 ILE A N 1
ATOM 1830 C CA . ILE A 1 234 ? -8.461 -10.216 11.519 1.00 96.69 234 ILE A CA 1
ATOM 1831 C C . ILE A 1 234 ? -9.045 -10.319 10.110 1.00 96.69 234 ILE A C 1
ATOM 1833 O O . ILE A 1 234 ? -10.207 -10.684 9.940 1.00 96.69 234 ILE A O 1
ATOM 1837 N N . ALA A 1 235 ? -8.255 -9.979 9.093 1.00 96.62 235 ALA A N 1
ATOM 1838 C CA . ALA A 1 235 ? -8.599 -10.153 7.691 1.00 96.62 235 ALA A CA 1
ATOM 1839 C C . ALA A 1 235 ? -7.321 -10.280 6.863 1.00 96.62 235 ALA A C 1
ATOM 1841 O O . ALA A 1 235 ? -6.341 -9.590 7.135 1.00 96.62 235 ALA A O 1
ATOM 1842 N N . PHE A 1 236 ? -7.349 -11.128 5.839 1.00 98.25 236 PHE A N 1
ATOM 1843 C CA . PHE A 1 236 ? -6.279 -11.251 4.857 1.00 98.25 236 PHE A CA 1
ATOM 1844 C C . PHE A 1 236 ? -6.868 -11.594 3.494 1.00 98.25 236 PHE A C 1
ATOM 1846 O O . PHE A 1 236 ? -7.748 -12.453 3.402 1.00 98.25 236 PHE A O 1
ATOM 1853 N N . GLN A 1 237 ? -6.363 -10.962 2.438 1.00 97.88 237 GLN A N 1
ATOM 1854 C CA . GLN A 1 237 ? -6.759 -11.276 1.074 1.00 97.88 237 GLN A CA 1
ATOM 1855 C C . GLN A 1 237 ? -5.646 -11.021 0.058 1.00 97.88 237 GLN A C 1
ATOM 1857 O O . GLN A 1 237 ? -4.772 -10.172 0.234 1.00 97.88 237 GLN A O 1
ATOM 1862 N N . THR A 1 238 ? -5.735 -11.747 -1.053 1.00 97.88 238 THR A N 1
ATOM 1863 C CA . THR A 1 238 ? -4.952 -11.505 -2.263 1.00 97.88 238 THR A CA 1
ATOM 1864 C C . THR A 1 238 ? -5.898 -11.423 -3.441 1.00 97.88 238 THR A C 1
ATOM 1866 O O . THR A 1 238 ? -6.740 -12.310 -3.600 1.00 97.88 238 THR A O 1
ATOM 1869 N N . SER A 1 239 ? -5.754 -10.407 -4.280 1.00 97.31 239 SER A N 1
ATOM 1870 C CA . SER A 1 239 ? -6.584 -10.250 -5.471 1.00 97.31 239 SER A CA 1
ATOM 1871 C C . SER A 1 239 ? -5.771 -9.725 -6.643 1.00 97.31 239 SER A C 1
ATOM 1873 O O . SER A 1 239 ? -4.799 -8.997 -6.464 1.00 97.31 239 SER A O 1
ATOM 1875 N N . THR A 1 240 ? -6.178 -10.106 -7.849 1.00 97.69 240 THR A N 1
ATOM 1876 C CA . THR A 1 240 ? -5.617 -9.591 -9.097 1.00 97.69 240 THR A CA 1
ATOM 1877 C C . THR A 1 240 ? -6.776 -9.228 -10.008 1.00 97.69 240 THR A C 1
ATOM 1879 O O . THR A 1 240 ? -7.617 -10.084 -10.287 1.00 97.69 240 THR A O 1
ATOM 1882 N N . ASP A 1 241 ? -6.823 -7.982 -10.462 1.00 95.56 241 ASP A N 1
ATOM 1883 C CA . ASP A 1 241 ? -7.737 -7.522 -11.509 1.00 95.56 241 ASP A CA 1
ATOM 1884 C C . ASP A 1 241 ? -6.949 -7.121 -12.772 1.00 95.56 241 ASP A C 1
ATOM 1886 O O . ASP A 1 241 ? -5.778 -7.484 -12.916 1.00 95.56 241 ASP A O 1
ATOM 1890 N N . SER A 1 242 ? -7.589 -6.442 -13.731 1.00 92.19 242 SER A N 1
ATOM 1891 C CA . SER A 1 242 ? -6.906 -6.006 -14.955 1.00 92.19 242 SER A CA 1
ATOM 1892 C C . SER A 1 242 ? -5.859 -4.923 -14.706 1.00 92.19 242 SER A C 1
ATOM 1894 O O . SER A 1 242 ? -4.939 -4.806 -15.503 1.00 92.19 242 SER A O 1
ATOM 1896 N N . GLU A 1 243 ? -5.970 -4.151 -13.624 1.00 93.69 243 GLU A N 1
ATOM 1897 C CA . GLU A 1 243 ? -5.133 -2.987 -13.342 1.00 93.69 243 GLU A CA 1
ATOM 1898 C C . GLU A 1 243 ? -4.088 -3.243 -12.261 1.00 93.69 243 GLU A C 1
ATOM 1900 O O . GLU A 1 243 ? -3.010 -2.648 -12.319 1.00 93.69 243 GLU A O 1
ATOM 1905 N N . LYS A 1 244 ? -4.374 -4.087 -11.263 1.00 96.50 244 LYS A N 1
ATOM 1906 C CA . LYS A 1 244 ? -3.474 -4.317 -10.128 1.00 96.50 244 LYS A CA 1
ATOM 1907 C C . LYS A 1 244 ? -3.533 -5.719 -9.528 1.00 96.50 244 LYS A C 1
ATOM 1909 O O . LYS A 1 244 ? -4.570 -6.375 -9.470 1.00 96.50 244 LYS A O 1
ATOM 1914 N N . LEU A 1 245 ? -2.383 -6.127 -9.002 1.00 97.75 245 LEU A N 1
ATOM 1915 C CA . LEU A 1 245 ? -2.214 -7.195 -8.029 1.00 97.75 245 LEU A CA 1
ATOM 1916 C C . LEU A 1 245 ? -2.162 -6.574 -6.626 1.00 97.75 245 LEU A C 1
ATOM 1918 O O . LEU A 1 245 ? -1.472 -5.579 -6.406 1.00 97.75 245 LEU A O 1
ATOM 1922 N N . VAL A 1 246 ? -2.887 -7.158 -5.677 1.00 98.50 246 VAL A N 1
ATOM 1923 C CA . VAL A 1 246 ? -3.044 -6.653 -4.312 1.00 98.50 246 VAL A CA 1
ATOM 1924 C C . VAL A 1 246 ? -2.796 -7.765 -3.301 1.00 98.50 246 VAL A C 1
ATOM 1926 O O . VAL A 1 246 ? -3.350 -8.859 -3.418 1.00 98.50 246 VAL A O 1
ATOM 1929 N N . VAL A 1 247 ? -2.018 -7.445 -2.267 1.00 98.50 247 VAL A N 1
ATOM 1930 C CA . VAL A 1 247 ? -1.893 -8.236 -1.035 1.00 98.50 247 VAL A CA 1
ATOM 1931 C C . VAL A 1 247 ? -2.275 -7.342 0.134 1.00 98.50 247 VAL A C 1
ATOM 1933 O O . VAL A 1 247 ? -1.703 -6.264 0.295 1.00 98.50 247 VAL A O 1
ATOM 1936 N N . GLU A 1 248 ? -3.252 -7.759 0.930 1.00 98.69 248 GLU A N 1
ATOM 1937 C CA . GLU A 1 248 ? -3.803 -6.936 2.003 1.00 98.69 248 GLU A CA 1
ATOM 1938 C C . GLU A 1 248 ? -4.070 -7.748 3.265 1.00 98.69 248 GLU A C 1
ATOM 1940 O O . GLU A 1 248 ? -4.554 -8.879 3.207 1.00 98.69 248 GLU A O 1
ATOM 1945 N N . GLY A 1 249 ? -3.789 -7.143 4.414 1.00 98.25 249 GLY A N 1
ATOM 1946 C CA . GLY A 1 249 ? -4.079 -7.712 5.719 1.00 98.25 249 GLY A CA 1
ATOM 1947 C C . GLY A 1 249 ? -4.396 -6.624 6.724 1.00 98.25 249 GLY A C 1
ATOM 1948 O O . GLY A 1 249 ? -3.725 -5.592 6.772 1.00 98.25 249 GLY A O 1
ATOM 1949 N N . THR A 1 250 ? -5.421 -6.873 7.531 1.00 98.31 250 THR A N 1
ATOM 1950 C CA . THR A 1 250 ? -5.859 -5.975 8.596 1.00 98.31 250 THR A CA 1
ATOM 1951 C C . THR A 1 250 ? -5.616 -6.630 9.941 1.00 98.31 250 THR A C 1
ATOM 1953 O O . THR A 1 250 ? -6.031 -7.767 10.175 1.00 98.31 250 THR A O 1
ATOM 1956 N N . TYR A 1 251 ? -4.994 -5.876 10.836 1.00 98.25 251 TYR A N 1
ATOM 1957 C CA . TYR A 1 251 ? -4.698 -6.249 12.204 1.00 98.25 251 TYR A CA 1
ATOM 1958 C C . TYR A 1 251 ? -5.539 -5.412 13.160 1.00 98.25 251 TYR A C 1
ATOM 1960 O O . TYR A 1 251 ? -5.671 -4.202 12.990 1.00 98.25 251 TYR A O 1
ATOM 1968 N N . ALA A 1 252 ? -6.089 -6.056 14.178 1.00 96.44 252 ALA A N 1
ATOM 1969 C CA . ALA A 1 252 ? -6.637 -5.412 15.357 1.00 96.44 252 ALA A CA 1
ATOM 1970 C C . ALA A 1 252 ? -5.548 -5.337 16.428 1.00 96.44 252 ALA A C 1
ATOM 1972 O O . ALA A 1 252 ? -4.918 -6.349 16.730 1.00 96.44 252 ALA A O 1
ATOM 1973 N N . VAL A 1 253 ? -5.336 -4.158 17.005 1.00 96.06 253 VAL A N 1
ATOM 1974 C CA . VAL A 1 253 ? -4.393 -3.937 18.099 1.00 96.06 253 VAL A CA 1
ATOM 1975 C C . VAL A 1 253 ? -5.127 -3.361 19.299 1.00 96.06 253 VAL A C 1
ATOM 1977 O O . VAL A 1 253 ? -5.668 -2.258 19.238 1.00 96.06 253 VAL A O 1
ATOM 1980 N N . ASP A 1 254 ? -5.113 -4.097 20.405 1.00 93.38 254 ASP A N 1
ATOM 1981 C CA . ASP A 1 254 ? -5.676 -3.667 21.682 1.00 93.38 254 ASP A CA 1
ATOM 1982 C C . ASP A 1 254 ? -4.613 -3.658 22.799 1.00 93.38 254 ASP A C 1
ATOM 1984 O O . ASP A 1 254 ? -3.405 -3.713 22.544 1.00 93.38 254 ASP A O 1
ATOM 1988 N N . HIS A 1 255 ? -5.048 -3.482 24.051 1.00 91.75 255 HIS A N 1
ATOM 1989 C CA . HIS A 1 255 ? -4.171 -3.238 25.203 1.00 91.75 255 HIS A CA 1
ATOM 1990 C C . HIS A 1 255 ? -3.335 -1.949 25.059 1.00 91.75 255 HIS A C 1
ATOM 1992 O O . HIS A 1 255 ? -2.134 -1.934 25.352 1.00 91.75 255 HIS A O 1
ATOM 1998 N N . ILE A 1 256 ? -3.979 -0.849 24.645 1.00 89.81 256 ILE A N 1
ATOM 1999 C CA . ILE A 1 256 ? -3.340 0.453 24.391 1.00 89.81 256 ILE A CA 1
ATOM 2000 C C . ILE A 1 256 ? -3.923 1.601 25.252 1.00 89.81 256 ILE A C 1
ATOM 2002 O O . ILE A 1 256 ? -4.618 2.470 24.733 1.00 89.81 256 ILE A O 1
ATOM 2006 N N . PRO A 1 257 ? -3.640 1.672 26.571 1.00 85.12 257 PRO A N 1
ATOM 2007 C CA . PRO A 1 257 ? -2.859 0.738 27.388 1.00 85.12 257 PRO A CA 1
ATOM 2008 C C . PRO A 1 257 ? -3.696 -0.455 27.886 1.00 85.12 257 PRO A C 1
ATOM 2010 O O . PRO A 1 257 ? -4.910 -0.525 27.676 1.00 85.12 257 PRO A O 1
ATOM 2013 N N . LYS A 1 258 ? -3.054 -1.419 28.559 1.00 81.44 258 LYS A N 1
ATOM 2014 C CA . LYS A 1 258 ? -3.726 -2.604 29.120 1.00 81.44 258 LYS A CA 1
ATOM 2015 C C . LYS A 1 258 ? -4.935 -2.210 29.977 1.00 81.44 258 LYS A C 1
ATOM 2017 O O . LYS A 1 258 ? -4.834 -1.344 30.840 1.00 81.44 258 LYS A O 1
ATOM 2022 N N . GLY A 1 259 ? -6.062 -2.885 29.757 1.00 78.81 259 GLY A N 1
ATOM 2023 C CA . GLY A 1 259 ? -7.310 -2.650 30.487 1.00 78.81 259 GLY A CA 1
ATOM 2024 C C . GLY A 1 259 ? -8.195 -1.540 29.914 1.00 78.81 259 GLY A C 1
ATOM 2025 O O . GLY A 1 259 ? -9.361 -1.492 30.290 1.00 78.81 259 GLY A O 1
ATOM 2026 N N . SER A 1 260 ? -7.687 -0.710 28.994 1.00 84.31 260 SER A N 1
ATOM 2027 C CA . SER A 1 260 ? -8.529 0.210 28.218 1.00 84.31 260 SER A CA 1
ATOM 2028 C C . SER A 1 260 ? -9.334 -0.533 27.149 1.00 84.31 260 SER A C 1
ATOM 2030 O O . SER A 1 260 ? -8.945 -1.616 26.699 1.00 84.31 260 SER A O 1
ATOM 2032 N N . SER A 1 261 ? -10.444 0.071 26.726 1.00 84.38 261 SER A N 1
ATOM 2033 C CA . SER A 1 261 ? -11.220 -0.353 25.552 1.00 84.38 261 SER A CA 1
ATOM 2034 C C . SER A 1 261 ? -10.729 0.257 24.230 1.00 84.38 261 SER A C 1
ATOM 2036 O O . SER A 1 261 ? -11.333 0.015 23.189 1.00 84.38 261 SER A O 1
ATOM 2038 N N . ASN A 1 262 ? -9.613 0.994 24.251 1.00 88.19 262 ASN A N 1
ATOM 2039 C CA . ASN A 1 262 ? -8.999 1.551 23.051 1.00 88.19 262 ASN A CA 1
ATOM 2040 C C . ASN A 1 262 ? -8.635 0.441 22.051 1.00 88.19 262 ASN A C 1
ATOM 2042 O O . ASN A 1 262 ? -8.068 -0.594 22.421 1.00 88.19 262 ASN A O 1
ATOM 2046 N N . CYS A 1 263 ? -8.889 0.704 20.775 1.00 91.44 263 CYS A N 1
ATOM 2047 C CA . CYS A 1 263 ? -8.560 -0.193 19.680 1.00 91.44 263 CYS A CA 1
ATOM 2048 C C . CYS A 1 263 ? -7.886 0.565 18.536 1.00 91.44 263 CYS A C 1
ATOM 2050 O O . CYS A 1 263 ? -8.272 1.680 18.197 1.00 91.44 263 CYS A O 1
ATOM 2052 N N . LEU A 1 264 ? -6.897 -0.059 17.905 1.00 94.75 264 LEU A N 1
ATOM 2053 C CA . LEU A 1 264 ? -6.288 0.413 16.673 1.00 94.75 264 LEU A CA 1
ATOM 2054 C C . LEU A 1 264 ? -6.398 -0.677 15.608 1.00 94.75 264 LEU A C 1
ATOM 2056 O O . LEU A 1 264 ? -5.834 -1.757 15.753 1.00 94.75 264 LEU A O 1
ATOM 2060 N N . TYR A 1 265 ? -7.080 -0.380 14.513 1.00 96.25 265 TYR A N 1
ATOM 2061 C CA . TYR A 1 265 ? -7.051 -1.211 13.317 1.00 96.25 265 TYR A CA 1
ATOM 2062 C C . TYR A 1 265 ? -5.927 -0.731 12.412 1.00 96.25 265 TYR A C 1
ATOM 2064 O O . TYR A 1 265 ? -5.874 0.454 12.106 1.00 96.25 265 TYR A O 1
ATOM 2072 N N . VAL A 1 266 ? -5.049 -1.628 11.973 1.00 97.88 266 VAL A N 1
ATOM 2073 C CA . VAL A 1 266 ? -3.930 -1.323 11.073 1.00 97.88 266 VAL A CA 1
ATOM 2074 C C . VAL A 1 266 ? -4.045 -2.203 9.838 1.00 97.88 266 VAL A C 1
ATOM 2076 O O . VAL A 1 266 ? -4.081 -3.422 9.956 1.00 97.88 266 VAL A O 1
ATOM 2079 N N . THR A 1 267 ? -4.101 -1.609 8.651 1.00 98.44 267 THR A N 1
ATOM 2080 C CA . THR A 1 267 ? -4.166 -2.330 7.375 1.00 98.44 267 THR A CA 1
ATOM 2081 C C . THR A 1 267 ? -2.889 -2.106 6.583 1.00 98.44 267 THR A C 1
ATOM 2083 O O . THR A 1 267 ? -2.580 -0.974 6.212 1.00 98.44 267 THR A O 1
ATOM 2086 N N . GLN A 1 268 ? -2.169 -3.191 6.303 1.00 98.25 268 GLN A N 1
ATOM 2087 C CA . GLN A 1 268 ? -1.087 -3.222 5.323 1.00 98.25 268 GLN A CA 1
ATOM 2088 C C . GLN A 1 268 ? -1.677 -3.619 3.975 1.00 98.25 268 GLN A C 1
ATOM 2090 O O . GLN A 1 268 ? -2.297 -4.676 3.860 1.00 98.25 268 GLN A O 1
ATOM 2095 N N . ARG A 1 269 ? -1.477 -2.788 2.953 1.00 98.25 269 ARG A N 1
ATOM 2096 C CA . ARG A 1 269 ? -1.954 -3.041 1.593 1.00 98.25 269 ARG A CA 1
ATOM 2097 C C . ARG A 1 269 ? -0.838 -2.756 0.598 1.00 98.25 269 ARG A C 1
ATOM 2099 O O . ARG A 1 269 ? -0.424 -1.615 0.437 1.00 98.25 269 ARG A O 1
ATOM 2106 N N . TYR A 1 270 ? -0.384 -3.783 -0.104 1.00 98.31 270 TYR A N 1
ATOM 2107 C CA . TYR A 1 270 ? 0.611 -3.673 -1.164 1.00 98.31 270 TYR A CA 1
ATOM 2108 C C . TYR A 1 270 ? -0.097 -3.749 -2.512 1.00 98.31 270 TYR A C 1
ATOM 2110 O O . TYR A 1 270 ? -0.694 -4.775 -2.835 1.00 98.31 270 TYR A O 1
ATOM 2118 N N . GLU A 1 271 ? -0.057 -2.664 -3.285 1.00 97.75 271 GLU A N 1
ATOM 2119 C CA . GLU A 1 271 ? -0.608 -2.629 -4.643 1.00 97.75 271 GLU A CA 1
ATOM 2120 C C . GLU A 1 271 ? 0.515 -2.621 -5.682 1.00 97.75 271 GLU A C 1
ATOM 2122 O O . GLU A 1 271 ? 1.444 -1.821 -5.583 1.00 97.75 271 GLU A O 1
ATOM 2127 N N . PHE A 1 272 ? 0.391 -3.465 -6.702 1.00 97.06 272 PHE A N 1
ATOM 2128 C CA . PHE A 1 272 ? 1.309 -3.566 -7.833 1.00 97.06 272 PHE A CA 1
ATOM 2129 C C . PHE A 1 272 ? 0.503 -3.429 -9.123 1.00 97.06 272 PHE A C 1
ATOM 2131 O O . PHE A 1 272 ? -0.242 -4.335 -9.498 1.00 97.06 272 PHE A O 1
ATOM 2138 N N . SER A 1 273 ? 0.590 -2.269 -9.769 1.00 95.00 273 SER A N 1
ATOM 2139 C CA . SER A 1 273 ? -0.136 -1.993 -11.010 1.00 95.00 273 SER A CA 1
ATOM 2140 C C . SER A 1 273 ? 0.424 -2.805 -12.166 1.00 95.00 273 SER A C 1
ATOM 2142 O O . SER A 1 273 ? 1.605 -3.125 -12.173 1.00 95.00 273 SER A O 1
ATOM 2144 N N . ARG A 1 274 ? -0.375 -3.080 -13.192 1.00 91.75 274 ARG A N 1
ATOM 2145 C CA . ARG A 1 274 ? 0.163 -3.589 -14.455 1.00 91.75 274 ARG A CA 1
ATOM 2146 C C . ARG A 1 274 ? 1.216 -2.658 -15.053 1.00 91.75 274 ARG A C 1
ATOM 2148 O O . ARG A 1 274 ? 1.342 -1.489 -14.693 1.00 91.75 274 ARG A O 1
ATOM 2155 N N . ASP A 1 275 ? 1.931 -3.221 -16.011 1.00 87.06 275 ASP A N 1
ATOM 2156 C CA . ASP A 1 275 ? 2.802 -2.489 -16.911 1.00 87.06 275 ASP A CA 1
ATOM 2157 C C . ASP A 1 275 ? 1.979 -1.543 -17.808 1.00 87.06 275 ASP A C 1
ATOM 2159 O O . ASP A 1 275 ? 0.991 -1.958 -18.427 1.00 87.06 275 ASP A O 1
ATOM 2163 N N . TYR A 1 276 ? 2.369 -0.274 -17.846 1.00 84.75 276 TYR A N 1
ATOM 2164 C CA . TYR A 1 276 ? 1.762 0.776 -18.649 1.00 84.75 276 TYR A CA 1
ATOM 2165 C C . TYR A 1 276 ? 2.589 0.996 -19.912 1.00 84.75 276 TYR A C 1
ATOM 2167 O O . TYR A 1 276 ? 3.793 1.247 -19.848 1.00 84.75 276 TYR A O 1
ATOM 2175 N N . ASP A 1 277 ? 1.928 0.921 -21.070 1.00 77.81 277 ASP A N 1
ATOM 2176 C CA . ASP A 1 277 ? 2.553 1.205 -22.360 1.00 77.81 277 ASP A CA 1
ATOM 2177 C C . ASP A 1 277 ? 2.429 2.712 -22.654 1.00 77.81 277 ASP A C 1
ATOM 2179 O O . ASP A 1 277 ? 1.326 3.183 -22.963 1.00 77.81 277 ASP A O 1
ATOM 2183 N N . PRO A 1 278 ? 3.526 3.488 -22.583 1.00 71.81 278 PRO A N 1
ATOM 2184 C CA . PRO A 1 278 ? 3.479 4.939 -22.732 1.00 71.81 278 PRO A CA 1
ATOM 2185 C C . PRO A 1 278 ? 2.903 5.397 -24.078 1.00 71.81 278 PRO A C 1
ATOM 2187 O O . PRO A 1 278 ? 2.331 6.485 -24.169 1.00 71.81 278 PRO A O 1
ATOM 2190 N N . VAL A 1 279 ? 3.016 4.563 -25.119 1.00 68.56 279 VAL A N 1
ATOM 2191 C CA . VAL A 1 279 ? 2.506 4.864 -26.464 1.00 68.56 279 VAL A CA 1
ATOM 2192 C C . VAL A 1 279 ? 0.983 4.777 -26.506 1.00 68.56 279 VAL A C 1
ATOM 2194 O O . VAL A 1 279 ? 0.332 5.524 -27.235 1.00 68.56 279 VAL A O 1
ATOM 2197 N N . LYS A 1 280 ? 0.401 3.853 -25.739 1.00 71.94 280 LYS A N 1
ATOM 2198 C CA . LYS A 1 280 ? -1.044 3.591 -25.747 1.00 71.94 280 LYS A CA 1
ATOM 2199 C C . LYS A 1 280 ? -1.782 4.372 -24.669 1.00 71.94 280 LYS A C 1
ATOM 2201 O O . LYS A 1 280 ? -2.976 4.621 -24.809 1.00 71.94 280 LYS A O 1
ATOM 2206 N N . GLU A 1 281 ? -1.087 4.742 -23.598 1.00 74.50 281 GLU A N 1
ATOM 2207 C CA . GLU A 1 281 ? -1.709 5.193 -22.359 1.00 74.50 281 GLU A CA 1
ATOM 2208 C C . GLU A 1 281 ? -1.117 6.510 -21.883 1.00 74.50 281 GLU A C 1
ATOM 2210 O O . GLU A 1 281 ? -0.434 6.602 -20.862 1.00 74.50 281 GLU A O 1
ATOM 2215 N N . SER A 1 282 ? -1.438 7.576 -22.617 1.00 68.50 282 SER A N 1
ATOM 2216 C CA . SER A 1 282 ? -0.915 8.911 -22.333 1.00 68.50 282 SER A CA 1
ATOM 2217 C C . SER A 1 282 ? -1.224 9.404 -20.914 1.00 68.50 282 SER A C 1
ATOM 2219 O O . SER A 1 282 ? -0.475 10.231 -20.409 1.00 68.50 282 SER A O 1
ATOM 2221 N N . GLN A 1 283 ? -2.283 8.894 -20.274 1.00 70.12 283 GLN A N 1
ATOM 2222 C CA . GLN A 1 283 ? -2.730 9.295 -18.936 1.00 70.12 283 GLN A CA 1
ATOM 2223 C C . GLN A 1 283 ? -2.191 8.427 -17.789 1.00 70.12 283 GLN A C 1
ATOM 2225 O O . GLN A 1 283 ? -2.442 8.775 -16.642 1.00 70.12 283 GLN A O 1
ATOM 2230 N N . ASN A 1 284 ? -1.461 7.336 -18.052 1.00 71.81 284 ASN A N 1
ATOM 2231 C CA . ASN A 1 284 ? -0.972 6.409 -17.018 1.00 71.81 284 ASN A CA 1
ATOM 2232 C C . ASN A 1 284 ? 0.551 6.239 -17.090 1.00 71.81 284 ASN A C 1
ATOM 2234 O O . ASN A 1 284 ? 1.071 5.142 -17.255 1.00 71.81 284 ASN A O 1
ATOM 2238 N N . ARG A 1 285 ? 1.289 7.346 -16.992 1.00 77.50 285 ARG A N 1
ATOM 2239 C CA . ARG A 1 285 ? 2.762 7.337 -17.059 1.00 77.50 285 ARG A CA 1
ATOM 2240 C C . ARG A 1 285 ? 3.367 7.194 -15.658 1.00 77.50 285 ARG A C 1
ATOM 2242 O O . ARG A 1 285 ? 2.734 7.584 -14.680 1.00 77.50 285 ARG A O 1
ATOM 2249 N N . CYS A 1 286 ? 4.583 6.668 -15.529 1.00 80.06 286 CYS A N 1
ATOM 2250 C CA . CYS A 1 286 ? 5.346 6.743 -14.266 1.00 80.06 286 CYS A CA 1
ATOM 2251 C C . CYS A 1 286 ? 6.387 7.857 -14.279 1.00 80.06 286 CYS A C 1
ATOM 2253 O O . CYS A 1 286 ? 6.984 8.135 -13.247 1.00 80.06 286 CYS A O 1
ATOM 2255 N N . GLU A 1 287 ? 6.586 8.487 -15.433 1.00 81.75 287 GLU A N 1
ATOM 2256 C CA . GLU A 1 287 ? 7.509 9.592 -15.613 1.00 81.75 287 GLU A CA 1
ATOM 2257 C C . GLU A 1 287 ? 6.921 10.633 -16.581 1.00 81.75 287 GLU A C 1
ATOM 2259 O O . GLU A 1 287 ? 6.003 10.308 -17.349 1.00 81.75 287 GLU A O 1
ATOM 2264 N N . PRO A 1 288 ? 7.367 11.899 -16.511 1.00 75.12 288 PRO A N 1
ATOM 2265 C CA . PRO A 1 288 ? 6.726 12.999 -17.230 1.00 75.12 288 PRO A CA 1
ATOM 2266 C C . PRO A 1 288 ? 6.758 12.874 -18.762 1.00 75.12 288 PRO A C 1
ATOM 2268 O O . PRO A 1 288 ? 5.798 13.248 -19.437 1.00 75.12 288 PRO A O 1
ATOM 2271 N N . PHE A 1 289 ? 7.822 12.331 -19.345 1.00 73.50 289 PHE A N 1
ATOM 2272 C CA . PHE A 1 289 ? 7.990 12.238 -20.795 1.00 73.50 289 PHE A CA 1
ATOM 2273 C C . PHE A 1 289 ? 7.080 11.178 -21.423 1.00 73.50 289 PHE A C 1
ATOM 2275 O O . PHE A 1 289 ? 6.648 11.345 -22.564 1.00 73.50 289 PHE A O 1
ATOM 2282 N N . GLY A 1 290 ? 6.689 10.152 -20.667 1.00 72.75 290 GLY A N 1
ATOM 2283 C CA . GLY A 1 290 ? 5.892 9.033 -21.160 1.00 72.75 290 GLY A CA 1
ATOM 2284 C C . GLY A 1 290 ? 6.579 8.341 -22.328 1.00 72.75 290 GLY A C 1
ATOM 2285 O O . GLY A 1 290 ? 5.993 8.232 -23.399 1.00 72.75 290 GLY A O 1
ATOM 2286 N N . VAL A 1 291 ? 7.827 7.933 -22.139 1.00 72.19 291 VAL A N 1
ATOM 2287 C CA . VAL A 1 291 ? 8.652 7.224 -23.120 1.00 72.19 291 VAL A CA 1
ATOM 2288 C C . VAL A 1 291 ? 9.097 5.856 -22.615 1.00 72.19 291 VAL A C 1
ATOM 2290 O O . VAL A 1 291 ? 9.372 4.981 -23.434 1.00 72.19 291 VAL A O 1
ATOM 2293 N N . VAL A 1 292 ? 9.125 5.633 -21.294 1.00 76.62 292 VAL A N 1
ATOM 2294 C CA . VAL A 1 292 ? 9.553 4.349 -20.715 1.00 76.62 292 VAL A CA 1
ATOM 2295 C C . VAL A 1 292 ? 8.353 3.565 -20.179 1.00 76.62 292 VAL A C 1
ATOM 2297 O O . VAL A 1 292 ? 7.623 4.080 -19.327 1.00 76.62 292 VAL A O 1
ATOM 2300 N N . PRO A 1 293 ? 8.143 2.318 -20.644 1.00 82.69 293 PRO A N 1
ATOM 2301 C CA . PRO A 1 293 ? 7.219 1.383 -20.018 1.00 82.69 293 PRO A CA 1
ATOM 2302 C C . PRO A 1 293 ? 7.498 1.219 -18.528 1.00 82.69 293 PRO A C 1
ATOM 2304 O O . PRO A 1 293 ? 8.646 1.199 -18.078 1.00 82.69 293 PRO A O 1
ATOM 2307 N N . CYS A 1 294 ? 6.442 1.151 -17.730 1.00 88.75 294 CYS A N 1
ATOM 2308 C CA . CYS A 1 294 ? 6.587 1.202 -16.288 1.00 88.75 294 CYS A CA 1
ATOM 2309 C C . CYS A 1 294 ? 5.412 0.563 -15.572 1.00 88.75 294 CYS A C 1
ATOM 2311 O O . CYS A 1 294 ? 4.286 0.581 -16.055 1.00 88.75 294 CYS A O 1
ATOM 2313 N N . ALA A 1 295 ? 5.651 0.072 -14.366 1.00 91.75 295 ALA A N 1
ATOM 2314 C CA . ALA A 1 295 ? 4.594 -0.312 -13.454 1.00 91.75 295 ALA A CA 1
ATOM 2315 C C . ALA A 1 295 ? 4.757 0.433 -12.133 1.00 91.75 295 ALA A C 1
ATOM 2317 O O . ALA A 1 295 ? 5.863 0.692 -11.652 1.00 91.75 295 ALA A O 1
ATOM 2318 N N . ARG A 1 296 ? 3.625 0.780 -11.531 1.00 93.25 296 ARG A N 1
ATOM 2319 C CA . ARG A 1 296 ? 3.592 1.452 -10.233 1.00 93.25 296 ARG A CA 1
ATOM 2320 C C . ARG A 1 296 ? 3.493 0.427 -9.116 1.00 93.25 296 ARG A C 1
ATOM 2322 O O . ARG A 1 296 ? 2.826 -0.595 -9.268 1.00 93.25 296 ARG A O 1
ATOM 2329 N N . PHE A 1 297 ? 4.092 0.736 -7.976 1.00 95.56 297 PHE A N 1
ATOM 2330 C CA . PHE A 1 297 ? 3.883 -0.003 -6.738 1.00 95.56 297 PHE A CA 1
ATOM 2331 C C . PHE A 1 297 ? 3.561 0.972 -5.602 1.00 95.56 297 PHE A C 1
ATOM 2333 O O . PHE A 1 297 ? 4.109 2.072 -5.529 1.00 95.56 297 PHE A O 1
ATOM 2340 N N . ARG A 1 298 ? 2.621 0.592 -4.735 1.00 95.31 298 ARG A N 1
ATOM 2341 C CA . ARG A 1 298 ? 2.125 1.422 -3.629 1.00 95.31 298 ARG A CA 1
ATOM 2342 C C . ARG A 1 298 ? 1.985 0.576 -2.365 1.00 95.31 298 ARG A C 1
ATOM 2344 O O . ARG A 1 298 ? 0.915 0.009 -2.133 1.00 95.31 298 ARG A O 1
ATOM 2351 N N . PRO A 1 299 ? 3.044 0.470 -1.550 1.00 96.31 299 PRO A N 1
ATOM 2352 C CA . PRO A 1 299 ? 2.935 0.042 -0.165 1.00 96.31 299 PRO A CA 1
ATOM 2353 C C . PRO A 1 299 ? 2.121 1.092 0.596 1.00 96.31 299 PRO A C 1
ATOM 2355 O O . PRO A 1 299 ? 2.491 2.268 0.651 1.00 96.31 299 PRO A O 1
ATOM 2358 N N . LYS A 1 300 ? 0.974 0.676 1.123 1.00 96.94 300 LYS A N 1
ATOM 2359 C CA . LYS A 1 300 ? 0.055 1.509 1.893 1.00 96.94 300 LYS A CA 1
ATOM 2360 C C . LYS A 1 300 ? -0.072 0.952 3.298 1.00 96.94 300 LYS A C 1
ATOM 2362 O O . LYS A 1 300 ? -0.225 -0.255 3.494 1.00 96.94 300 LYS A O 1
ATOM 2367 N N . LEU A 1 301 ? -0.081 1.862 4.256 1.00 97.56 301 LEU A N 1
ATOM 2368 C CA . LEU A 1 301 ? -0.401 1.582 5.638 1.00 97.56 301 LEU A CA 1
ATOM 2369 C C . LEU A 1 301 ? -1.520 2.519 6.079 1.00 97.56 301 LEU A C 1
ATOM 2371 O O . LEU A 1 301 ? -1.311 3.724 6.201 1.00 97.56 301 LEU A O 1
ATOM 2375 N N . SER A 1 302 ? -2.697 1.960 6.323 1.00 97.88 302 SER A N 1
ATOM 2376 C CA . SER A 1 302 ? -3.850 2.697 6.841 1.00 97.88 302 SER A CA 1
ATOM 2377 C C . SER A 1 302 ? -4.093 2.310 8.288 1.00 97.88 302 SER A C 1
ATOM 2379 O O . SER A 1 302 ? -3.878 1.155 8.657 1.00 97.88 302 SER A O 1
ATOM 2381 N N . TYR A 1 303 ? -4.578 3.234 9.108 1.00 97.44 303 TYR A N 1
ATOM 2382 C CA . TYR A 1 303 ? -5.049 2.882 10.440 1.00 97.44 303 TYR A CA 1
ATOM 2383 C C . TYR A 1 303 ? -6.345 3.597 10.805 1.00 97.44 303 TYR A C 1
ATOM 2385 O O . TYR A 1 303 ? -6.622 4.671 10.284 1.00 97.44 303 TYR A O 1
ATOM 2393 N N . LYS A 1 304 ? -7.101 3.008 11.737 1.00 95.19 304 LYS A N 1
ATOM 2394 C CA . LYS A 1 304 ? -8.275 3.605 12.385 1.00 95.19 304 LYS A CA 1
ATOM 2395 C C . LYS A 1 304 ? -8.208 3.353 13.889 1.00 95.19 304 LYS A C 1
ATOM 2397 O O . LYS A 1 304 ? -8.227 2.206 14.331 1.00 95.19 304 LYS A O 1
ATOM 2402 N N . PHE A 1 305 ? -8.118 4.422 14.666 1.00 93.25 305 PHE A N 1
ATOM 2403 C CA . PHE A 1 305 ? -8.127 4.424 16.119 1.00 93.25 305 PHE A CA 1
ATOM 2404 C C . PHE A 1 305 ? -9.547 4.649 16.635 1.00 93.25 305 PHE A C 1
ATOM 2406 O O . PHE A 1 305 ? -10.211 5.625 16.283 1.00 93.25 305 PHE A O 1
ATOM 2413 N N . VAL A 1 306 ? -9.996 3.735 17.486 1.00 89.88 306 VAL A N 1
ATOM 2414 C CA . VAL A 1 306 ? -11.274 3.781 18.185 1.00 89.88 306 VAL A CA 1
ATOM 2415 C C . VAL A 1 306 ? -10.969 3.977 19.673 1.00 89.88 306 VAL A C 1
ATOM 2417 O O . VAL A 1 306 ? -10.528 3.031 20.330 1.00 89.88 306 VAL A O 1
ATOM 2420 N N . PRO A 1 307 ? -11.133 5.201 20.194 1.00 87.88 307 PRO A N 1
ATOM 2421 C CA . PRO A 1 307 ? -10.873 5.503 21.593 1.00 87.88 307 PRO A CA 1
ATOM 2422 C C . PRO A 1 307 ? -11.962 4.953 22.521 1.00 87.88 307 PRO A C 1
ATOM 2424 O O . PRO A 1 307 ? -13.102 4.712 22.120 1.00 87.88 307 PRO A O 1
ATOM 2427 N N . GLU A 1 308 ? -11.592 4.803 23.786 1.00 85.00 308 GLU A N 1
ATOM 2428 C CA . GLU A 1 308 ? -12.483 4.601 24.922 1.00 85.00 308 GLU A CA 1
ATOM 2429 C C . GLU A 1 308 ? -13.360 5.846 25.152 1.00 85.00 308 GLU A C 1
ATOM 2431 O O . GLU A 1 308 ? -12.883 6.977 25.069 1.00 85.00 308 GLU A O 1
ATOM 2436 N N . GLU A 1 309 ? -14.648 5.635 25.432 1.00 74.94 309 GLU A N 1
ATOM 2437 C CA . GLU A 1 309 ? -15.632 6.708 25.641 1.00 74.94 309 GLU A CA 1
ATOM 2438 C C . GLU A 1 309 ? -15.309 7.541 26.902 1.00 74.94 309 GLU A C 1
ATOM 2440 O O . GLU A 1 309 ? -14.735 7.033 27.867 1.00 74.94 309 GLU A O 1
ATOM 2445 N N . ASP A 1 310 ? -15.667 8.830 26.884 1.00 68.12 310 ASP A N 1
ATOM 2446 C CA . ASP A 1 310 ? -15.576 9.780 28.010 1.00 68.12 310 ASP A CA 1
ATOM 2447 C C . ASP A 1 310 ? -14.172 10.109 28.555 1.00 68.12 310 ASP A C 1
ATOM 2449 O O . ASP A 1 310 ? -14.043 10.801 29.570 1.00 68.12 310 ASP A O 1
ATOM 2453 N N . LYS A 1 311 ? -13.096 9.681 27.886 1.00 68.00 311 LYS A N 1
ATOM 2454 C CA . LYS A 1 311 ? -11.737 10.147 28.197 1.00 68.00 311 LYS A CA 1
ATOM 2455 C C . LYS A 1 311 ? -11.318 11.250 27.238 1.00 68.00 311 LYS A C 1
ATOM 2457 O O . LYS A 1 311 ? -11.324 11.053 26.029 1.00 68.00 311 LYS A O 1
ATOM 2462 N N . ASP A 1 312 ? -10.916 12.392 27.802 1.00 59.09 312 ASP A N 1
ATOM 2463 C CA . ASP A 1 312 ? -10.279 13.497 27.079 1.00 59.09 312 ASP A CA 1
ATOM 2464 C C . ASP A 1 312 ? -9.137 12.943 26.205 1.00 59.09 312 ASP A C 1
ATOM 2466 O O . ASP A 1 312 ? -8.082 12.543 26.700 1.00 59.09 312 ASP A O 1
ATOM 2470 N N . GLU A 1 313 ? -9.358 12.909 24.892 1.00 62.75 313 GLU A N 1
ATOM 2471 C CA . GLU A 1 313 ? -8.495 12.277 23.883 1.00 62.75 313 GLU A CA 1
ATOM 2472 C C . GLU A 1 313 ? -7.258 13.118 23.543 1.00 62.75 313 GLU A C 1
ATOM 2474 O O . GLU A 1 313 ? -6.862 13.233 22.382 1.00 62.75 313 GLU A O 1
ATOM 2479 N N . LYS A 1 314 ? -6.668 13.791 24.529 1.00 59.47 314 LYS A N 1
ATOM 2480 C CA . LYS A 1 314 ? -5.785 14.922 24.236 1.00 59.47 314 LYS A CA 1
ATOM 2481 C C . LYS A 1 314 ? -4.494 14.551 23.500 1.00 59.47 314 LYS A C 1
ATOM 2483 O O . LYS A 1 314 ? -3.867 15.459 22.969 1.00 59.47 314 LYS A O 1
ATOM 2488 N N . GLU A 1 315 ? -4.109 13.273 23.393 1.00 73.00 315 GLU A N 1
ATOM 2489 C CA . GLU A 1 315 ? -2.803 12.893 22.826 1.00 73.00 315 GLU A CA 1
ATOM 2490 C C . GLU A 1 315 ? -2.790 11.535 22.082 1.00 73.00 315 GLU A C 1
ATOM 2492 O O . GLU A 1 315 ? -1.913 10.698 22.307 1.00 73.00 315 GLU A O 1
ATOM 2497 N N . PHE A 1 316 ? -3.736 11.271 21.164 1.00 88.50 316 PHE A N 1
ATOM 2498 C CA . PHE A 1 316 ? -3.497 10.200 20.182 1.00 88.50 316 PHE A CA 1
ATOM 2499 C C . PHE A 1 316 ? -2.459 10.669 19.158 1.00 88.50 316 PHE A C 1
ATOM 2501 O O . PHE A 1 316 ? -2.689 11.608 18.398 1.00 88.50 316 PHE A O 1
ATOM 2508 N N . LYS A 1 317 ? -1.321 9.980 19.119 1.00 94.00 317 LYS A N 1
ATOM 2509 C CA . LYS A 1 317 ? -0.316 10.120 18.070 1.00 94.00 317 LYS A CA 1
ATOM 2510 C C . LYS A 1 317 ? 0.267 8.761 17.744 1.00 94.00 317 LYS A C 1
ATOM 2512 O O . LYS A 1 317 ? 0.681 8.023 18.645 1.00 94.00 317 LYS A O 1
ATOM 2517 N N . VAL A 1 318 ? 0.323 8.458 16.454 1.00 95.50 318 VAL A N 1
ATOM 2518 C CA . VAL A 1 318 ? 0.942 7.246 15.930 1.00 95.50 318 VAL A CA 1
ATOM 2519 C C . VAL A 1 318 ? 2.107 7.602 15.024 1.00 95.50 318 VAL A C 1
ATOM 2521 O O . VAL A 1 318 ? 2.026 8.521 14.211 1.00 95.50 318 VAL A O 1
ATOM 2524 N N . VAL A 1 319 ? 3.199 6.859 15.175 1.00 97.12 319 VAL A N 1
ATOM 2525 C CA . VAL A 1 319 ? 4.353 6.894 14.277 1.00 97.12 319 VAL A CA 1
ATOM 2526 C C . VAL A 1 319 ? 4.548 5.499 13.716 1.00 97.12 319 VAL A C 1
ATOM 2528 O O . VAL A 1 319 ? 4.733 4.556 14.476 1.00 97.12 319 VAL A O 1
ATOM 2531 N N . THR A 1 320 ? 4.513 5.351 12.403 1.00 96.81 320 THR A N 1
ATOM 2532 C CA . THR A 1 320 ? 4.655 4.074 11.699 1.00 96.81 320 THR A CA 1
ATOM 2533 C C . THR A 1 320 ? 5.980 4.027 10.955 1.00 96.81 320 THR A C 1
ATOM 2535 O O . THR A 1 320 ? 6.492 5.074 10.563 1.00 96.81 320 THR A O 1
ATOM 2538 N N . VAL A 1 321 ? 6.551 2.835 10.762 1.00 96.56 321 VAL A N 1
ATOM 2539 C CA . VAL A 1 321 ? 7.812 2.668 10.026 1.00 96.56 321 VAL A CA 1
ATOM 2540 C C . VAL A 1 321 ? 7.688 1.541 9.006 1.00 96.56 321 VAL A C 1
ATOM 2542 O O . VAL A 1 321 ? 7.607 0.367 9.369 1.00 96.56 321 VAL A O 1
ATOM 2545 N N . GLN A 1 322 ? 7.707 1.902 7.725 1.00 96.62 322 GLN A N 1
ATOM 2546 C CA . GLN A 1 322 ? 7.789 0.969 6.601 1.00 96.62 322 GLN A CA 1
ATOM 2547 C C . GLN A 1 322 ? 9.240 0.865 6.120 1.00 96.62 322 GLN A C 1
ATOM 2549 O O . GLN A 1 322 ? 9.953 1.868 6.077 1.00 96.62 322 GLN A O 1
ATOM 2554 N N . ARG A 1 323 ? 9.677 -0.340 5.755 1.00 96.50 323 ARG A N 1
ATOM 2555 C CA . ARG A 1 323 ? 11.018 -0.637 5.245 1.00 96.50 323 ARG A CA 1
ATOM 2556 C C . ARG A 1 323 ? 10.930 -1.105 3.797 1.00 96.50 323 ARG A C 1
ATOM 2558 O O . ARG A 1 323 ? 10.181 -2.027 3.484 1.00 96.50 323 ARG A O 1
ATOM 2565 N N . LEU A 1 324 ? 11.749 -0.506 2.937 1.00 97.06 324 LEU A N 1
ATOM 2566 C CA . LEU A 1 324 ? 11.939 -0.893 1.542 1.00 97.06 324 LEU A CA 1
ATOM 2567 C C . LEU A 1 324 ? 13.416 -1.244 1.332 1.00 97.06 324 LEU A C 1
ATOM 2569 O O . LEU A 1 324 ? 14.275 -0.365 1.237 1.00 97.06 324 LEU A O 1
ATOM 2573 N N . HIS A 1 325 ? 13.717 -2.543 1.293 1.00 95.81 325 HIS A N 1
ATOM 2574 C CA . HIS A 1 325 ? 15.043 -3.062 0.965 1.00 95.81 325 HIS A CA 1
ATOM 2575 C C . HIS A 1 325 ? 15.087 -3.381 -0.529 1.00 95.81 325 HIS A C 1
ATOM 2577 O O . HIS A 1 325 ? 14.791 -4.497 -0.966 1.00 95.81 325 HIS A O 1
ATOM 2583 N N . LEU A 1 326 ? 15.422 -2.360 -1.309 1.00 94.75 326 LEU A N 1
ATOM 2584 C CA . LEU A 1 326 ? 15.522 -2.445 -2.758 1.00 94.75 326 LEU A CA 1
ATOM 2585 C C . LEU A 1 326 ? 16.848 -3.104 -3.158 1.00 94.75 326 LEU A C 1
ATOM 2587 O O . LEU A 1 326 ? 17.860 -2.949 -2.473 1.00 94.75 326 LEU A O 1
ATOM 2591 N N . LEU A 1 327 ? 16.828 -3.854 -4.258 1.00 92.50 327 LEU A N 1
ATOM 2592 C CA . LEU A 1 327 ? 17.993 -4.555 -4.792 1.00 92.50 327 LEU A CA 1
ATOM 2593 C C . LEU A 1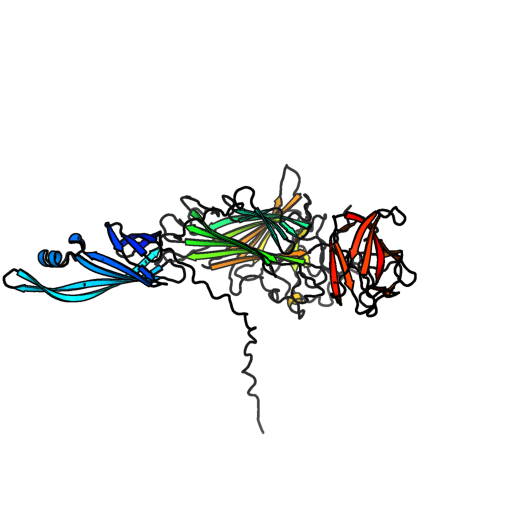 327 ? 17.892 -4.581 -6.321 1.00 92.50 327 LEU A C 1
ATOM 2595 O O . LEU A 1 327 ? 17.423 -5.550 -6.908 1.00 92.50 327 LEU A O 1
ATOM 2599 N N . VAL A 1 328 ? 18.256 -3.481 -6.967 1.00 92.06 328 VAL A N 1
ATOM 2600 C CA . VAL A 1 328 ? 17.974 -3.246 -8.389 1.00 92.06 328 VAL A CA 1
ATOM 2601 C C . VAL A 1 328 ? 18.640 -4.327 -9.242 1.00 92.06 328 VAL A C 1
ATOM 2603 O O . VAL A 1 328 ? 19.844 -4.556 -9.158 1.00 92.06 328 VAL A O 1
ATOM 2606 N N . ASP A 1 329 ? 17.833 -5.043 -10.022 1.00 85.31 329 ASP A N 1
ATOM 2607 C CA . ASP A 1 329 ? 18.232 -6.189 -10.847 1.00 85.31 329 ASP A CA 1
ATOM 2608 C C . ASP A 1 329 ? 19.016 -7.277 -10.076 1.00 85.31 329 ASP A C 1
ATOM 2610 O O . ASP A 1 329 ? 19.831 -8.006 -10.642 1.00 85.31 329 ASP A O 1
ATOM 2614 N N . GLY A 1 330 ? 18.770 -7.402 -8.765 1.00 86.31 330 GLY A N 1
ATOM 2615 C CA . GLY A 1 330 ? 19.359 -8.435 -7.910 1.00 86.31 330 GLY A CA 1
ATOM 2616 C C . GLY A 1 330 ? 20.839 -8.207 -7.591 1.00 86.31 330 GLY A C 1
ATOM 2617 O O . GLY A 1 330 ? 21.514 -9.113 -7.099 1.00 86.31 330 GLY A O 1
ATOM 2618 N N . ARG A 1 331 ? 21.373 -7.013 -7.879 1.00 85.50 331 ARG A N 1
ATOM 2619 C CA . ARG A 1 331 ? 22.777 -6.677 -7.633 1.00 85.50 331 ARG A CA 1
ATOM 2620 C C . ARG A 1 331 ? 22.996 -6.320 -6.167 1.00 85.50 331 ARG A C 1
ATOM 2622 O O . ARG A 1 331 ? 22.298 -5.480 -5.608 1.00 85.50 331 ARG A O 1
ATOM 2629 N N . ALA A 1 332 ? 24.001 -6.953 -5.561 1.00 83.94 332 ALA A N 1
ATOM 2630 C CA . ALA A 1 332 ? 24.368 -6.753 -4.158 1.00 83.94 332 ALA A CA 1
ATOM 2631 C C . ALA A 1 332 ? 24.859 -5.330 -3.850 1.00 83.94 332 ALA A C 1
ATOM 2633 O O . ALA A 1 332 ? 24.777 -4.910 -2.696 1.00 83.94 332 ALA A O 1
ATOM 2634 N N . VAL A 1 333 ? 25.380 -4.630 -4.865 1.00 86.88 333 VAL A N 1
ATOM 2635 C CA . VAL A 1 333 ? 25.826 -3.239 -4.784 1.00 86.88 333 VAL A CA 1
ATOM 2636 C C . VAL A 1 333 ? 24.825 -2.352 -5.522 1.00 86.88 333 VAL A C 1
ATOM 2638 O O . VAL A 1 333 ? 24.526 -2.613 -6.684 1.00 86.88 333 VAL A O 1
ATOM 2641 N N . ASN A 1 334 ? 24.304 -1.332 -4.845 1.00 91.19 334 ASN A N 1
ATOM 2642 C CA . ASN A 1 334 ? 23.410 -0.323 -5.391 1.00 91.19 334 ASN A CA 1
ATOM 2643 C C . ASN A 1 334 ? 23.809 1.069 -4.909 1.00 91.19 334 ASN A C 1
ATOM 2645 O O . ASN A 1 334 ? 24.239 1.261 -3.772 1.00 91.19 334 ASN A O 1
ATOM 2649 N N . SER A 1 335 ? 23.547 2.044 -5.763 1.00 93.31 335 SER A N 1
ATOM 2650 C CA . SER A 1 335 ? 23.668 3.467 -5.494 1.00 93.31 335 SER A CA 1
ATOM 2651 C C . SER A 1 335 ? 22.289 4.068 -5.314 1.00 93.31 335 SER A C 1
ATOM 2653 O O . SER A 1 335 ? 21.372 3.758 -6.074 1.00 93.31 335 SER A O 1
ATOM 2655 N N . ALA A 1 336 ? 22.136 4.947 -4.330 1.00 95.62 336 ALA A N 1
ATOM 2656 C CA . ALA A 1 336 ? 20.921 5.728 -4.154 1.00 95.62 336 ALA A CA 1
ATOM 2657 C C . ALA A 1 336 ? 21.219 7.220 -4.218 1.00 95.62 336 ALA A C 1
ATOM 2659 O O . ALA A 1 336 ? 22.350 7.647 -3.985 1.00 95.62 336 ALA A O 1
ATOM 2660 N N . MET A 1 337 ? 20.182 7.994 -4.503 1.00 95.19 337 MET A N 1
ATOM 2661 C CA . MET A 1 337 ? 20.204 9.446 -4.553 1.00 95.19 337 MET A CA 1
ATOM 2662 C C . MET A 1 337 ? 18.869 9.990 -4.042 1.00 95.19 337 MET A C 1
ATOM 2664 O O . MET A 1 337 ? 17.811 9.406 -4.281 1.00 95.19 337 MET A O 1
ATOM 2668 N N . LEU A 1 338 ? 18.938 11.114 -3.334 1.00 96.31 338 LEU A N 1
ATOM 2669 C CA . LEU A 1 338 ? 17.790 11.936 -2.969 1.00 96.31 338 LEU A CA 1
ATOM 2670 C C . LEU A 1 338 ? 17.840 13.207 -3.812 1.00 96.31 338 LEU A C 1
ATOM 2672 O O . LEU A 1 338 ? 18.903 13.830 -3.891 1.00 96.31 338 LEU A O 1
ATOM 2676 N N . THR A 1 339 ? 16.723 13.596 -4.425 1.00 94.81 339 THR A N 1
ATOM 2677 C CA . THR A 1 339 ? 16.651 14.873 -5.147 1.00 94.81 339 THR A CA 1
ATOM 2678 C C . THR A 1 339 ? 15.423 15.688 -4.777 1.00 94.81 339 THR A C 1
ATOM 2680 O O . THR A 1 339 ? 14.515 15.199 -4.099 1.00 94.81 339 THR A O 1
ATOM 2683 N N . HIS A 1 340 ? 15.469 16.957 -5.165 1.00 93.06 340 HIS A N 1
ATOM 2684 C CA . HIS A 1 340 ? 14.386 17.921 -5.056 1.00 93.06 340 HIS A CA 1
ATOM 2685 C C . HIS A 1 340 ? 14.023 18.434 -6.455 1.00 93.06 340 HIS A C 1
ATOM 2687 O O . HIS A 1 340 ? 14.893 18.949 -7.167 1.00 93.06 340 HIS A O 1
ATOM 2693 N N . ASP A 1 341 ? 12.759 18.294 -6.854 1.00 89.00 341 ASP A N 1
ATOM 2694 C CA . ASP A 1 341 ? 12.254 18.806 -8.126 1.00 89.00 341 ASP A CA 1
ATOM 2695 C C . ASP A 1 341 ? 12.107 20.336 -8.082 1.00 89.00 341 ASP A C 1
ATOM 2697 O O . ASP A 1 341 ? 11.342 20.888 -7.281 1.00 89.00 341 ASP A O 1
ATOM 2701 N N . VAL A 1 342 ? 12.762 21.035 -9.014 1.00 86.50 342 VAL A N 1
ATOM 2702 C CA . VAL A 1 342 ? 12.751 22.503 -9.062 1.00 86.50 342 VAL A CA 1
ATOM 2703 C C . VAL A 1 342 ? 11.409 23.034 -9.593 1.00 86.50 342 VAL A C 1
ATOM 2705 O O . VAL A 1 342 ? 10.996 22.750 -10.718 1.00 86.50 342 VAL A O 1
ATOM 2708 N N . ASP A 1 343 ? 10.738 23.869 -8.792 1.00 82.38 343 ASP A N 1
ATOM 2709 C CA . ASP A 1 343 ? 9.450 24.505 -9.131 1.00 82.38 343 ASP A CA 1
ATOM 2710 C C . ASP A 1 343 ? 9.549 25.748 -10.013 1.00 82.38 343 ASP A C 1
ATOM 2712 O O . ASP A 1 343 ? 8.562 26.184 -10.616 1.00 82.38 343 ASP A O 1
ATOM 2716 N N . GLY A 1 344 ? 10.735 26.344 -10.100 1.00 71.19 344 GLY A N 1
ATOM 2717 C CA . GLY A 1 344 ? 10.967 27.465 -10.996 1.00 71.19 344 GLY A CA 1
ATOM 2718 C C . GLY A 1 344 ? 10.710 27.041 -12.438 1.00 71.19 344 GLY A C 1
ATOM 2719 O O . GLY A 1 344 ? 11.094 25.943 -12.844 1.00 71.19 344 GLY A O 1
ATOM 2720 N N . MET A 1 345 ? 10.104 27.926 -13.245 1.00 51.06 345 MET A N 1
ATOM 2721 C CA . MET A 1 345 ? 10.338 27.855 -14.689 1.00 51.06 345 MET A CA 1
ATOM 2722 C C . MET A 1 345 ? 11.844 27.652 -14.856 1.00 51.06 345 MET A C 1
ATOM 2724 O O . MET A 1 345 ? 12.627 28.327 -14.181 1.00 51.06 345 MET A O 1
ATOM 2728 N N . VAL A 1 346 ? 12.243 26.792 -15.788 1.00 50.66 346 VAL A N 1
ATOM 2729 C CA . VAL A 1 346 ? 13.508 26.977 -16.496 1.00 50.66 346 VAL A CA 1
ATOM 2730 C C . VAL A 1 346 ? 13.381 28.337 -17.189 1.00 50.66 346 VAL A C 1
ATOM 2732 O O . VAL A 1 346 ? 13.099 28.443 -18.378 1.00 50.66 346 VAL A O 1
ATOM 2735 N N . SER A 1 347 ? 13.408 29.420 -16.412 1.00 40.09 347 SER A N 1
ATOM 2736 C CA . SER A 1 347 ? 13.515 30.765 -16.909 1.00 40.09 347 SER A CA 1
ATOM 2737 C C . SER A 1 347 ? 14.796 30.725 -17.716 1.00 40.09 347 SER A C 1
ATOM 2739 O O . SER A 1 347 ? 15.772 30.079 -17.333 1.00 40.09 347 SER A O 1
ATOM 2741 N N . ALA A 1 348 ? 14.736 31.323 -18.896 1.00 38.12 348 ALA A N 1
ATOM 2742 C CA . ALA A 1 348 ? 15.743 31.300 -19.947 1.00 38.12 348 ALA A CA 1
ATOM 2743 C C . ALA A 1 348 ? 17.113 31.911 -19.548 1.00 38.12 348 ALA A C 1
ATOM 2745 O O . ALA A 1 348 ? 17.828 32.446 -20.386 1.00 38.12 348 ALA A O 1
ATOM 2746 N N . GLY A 1 349 ? 17.467 31.851 -18.267 1.00 37.97 349 GLY A N 1
ATOM 2747 C CA . GLY A 1 349 ? 18.727 32.204 -17.651 1.00 37.97 349 GLY A CA 1
ATOM 2748 C C . GLY A 1 349 ? 19.049 31.263 -16.490 1.00 37.97 349 GLY A C 1
ATOM 2749 O O . GLY A 1 349 ? 19.503 31.728 -15.448 1.00 37.97 349 GLY A O 1
ATOM 2750 N N . MET A 1 350 ? 18.868 29.941 -16.656 1.00 40.31 350 MET A N 1
ATOM 2751 C CA . MET A 1 350 ? 19.808 29.026 -16.001 1.00 40.31 350 MET A CA 1
ATOM 2752 C C . MET A 1 350 ? 21.192 29.598 -16.272 1.00 40.31 350 MET A C 1
ATOM 2754 O O . MET A 1 350 ? 21.499 29.901 -17.426 1.00 40.31 350 MET A O 1
ATOM 2758 N N . ASN A 1 351 ? 21.984 29.813 -15.222 1.00 37.19 351 ASN A N 1
ATOM 2759 C CA . ASN A 1 351 ? 23.410 30.026 -15.375 1.00 37.19 351 ASN A CA 1
ATOM 2760 C C . ASN A 1 351 ? 23.924 28.796 -16.108 1.00 37.19 351 ASN A C 1
ATOM 2762 O O . ASN A 1 351 ? 24.203 27.760 -15.510 1.00 37.19 351 ASN A O 1
ATOM 2766 N N . VAL A 1 352 ? 23.942 28.908 -17.430 1.00 38.62 352 VAL A N 1
ATOM 2767 C CA . VAL A 1 352 ? 24.615 28.011 -18.328 1.00 38.62 352 VAL A CA 1
ATOM 2768 C C . VAL A 1 352 ? 26.052 28.144 -17.869 1.00 38.62 352 VAL A C 1
ATOM 2770 O O . VAL A 1 352 ? 26.740 29.102 -18.221 1.00 38.62 352 VAL A O 1
ATOM 2773 N N . HIS A 1 353 ? 26.499 27.231 -17.005 1.00 37.50 353 HIS A N 1
ATOM 2774 C CA . HIS A 1 353 ? 27.910 26.909 -17.006 1.00 37.50 353 HIS A CA 1
ATOM 2775 C C . HIS A 1 353 ? 28.239 26.709 -18.484 1.00 37.50 353 HIS A C 1
ATOM 2777 O O . HIS A 1 353 ? 27.517 25.944 -19.132 1.00 37.50 353 HIS A O 1
ATOM 2783 N N . PRO A 1 354 ? 29.166 27.506 -19.045 1.00 36.31 354 PRO A N 1
ATOM 2784 C CA . PRO A 1 354 ? 29.336 27.609 -20.482 1.00 36.31 354 PRO A CA 1
ATOM 2785 C C . PRO A 1 354 ? 29.334 26.210 -21.087 1.00 36.31 354 PRO A C 1
ATOM 2787 O O . PRO A 1 354 ? 29.966 25.298 -20.556 1.00 36.31 354 PRO A O 1
ATOM 2790 N N . ILE A 1 355 ? 28.567 26.060 -22.169 1.00 45.12 355 ILE A N 1
ATOM 2791 C CA . ILE A 1 355 ? 28.217 24.816 -22.879 1.00 45.12 355 ILE A CA 1
ATOM 2792 C C . ILE A 1 355 ? 29.468 24.068 -23.402 1.00 45.12 355 ILE A C 1
ATOM 2794 O O . ILE A 1 355 ? 29.357 23.029 -24.043 1.00 45.12 355 ILE A O 1
ATOM 2798 N N . ASP A 1 356 ? 30.670 24.517 -23.048 1.00 38.97 356 ASP A N 1
ATOM 2799 C CA . ASP A 1 356 ? 31.959 23.881 -23.304 1.00 38.97 356 ASP A CA 1
ATOM 2800 C C . ASP A 1 356 ? 32.100 22.463 -22.709 1.00 38.97 356 ASP A C 1
ATOM 2802 O O . ASP A 1 356 ? 33.105 21.805 -22.962 1.00 38.97 356 ASP A O 1
ATOM 2806 N N . GLN A 1 357 ? 31.105 21.941 -21.972 1.00 48.09 357 GLN A N 1
ATOM 2807 C CA . GLN A 1 357 ? 31.076 20.536 -21.524 1.00 48.09 357 GLN A CA 1
ATOM 2808 C C . GLN A 1 357 ? 29.813 19.732 -21.894 1.00 48.09 357 GLN A C 1
ATOM 2810 O O . GLN A 1 357 ? 29.690 18.586 -21.473 1.00 48.09 357 GLN A O 1
ATOM 2815 N N . GLY A 1 358 ? 28.878 20.266 -22.691 1.00 49.06 358 GLY A N 1
ATOM 2816 C CA . GLY A 1 358 ? 27.763 19.466 -23.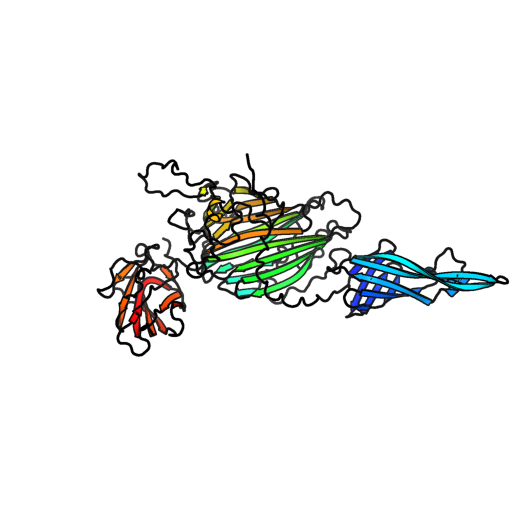235 1.00 49.06 358 GLY A CA 1
ATOM 2817 C C . GLY A 1 358 ? 26.753 18.894 -22.218 1.00 49.06 358 GLY A C 1
ATOM 2818 O O . GLY A 1 358 ? 26.019 17.967 -22.555 1.00 49.06 358 GLY A O 1
ATOM 2819 N N . VAL A 1 359 ? 26.685 19.423 -20.991 1.00 50.72 359 VAL A N 1
ATOM 2820 C CA . VAL A 1 359 ? 25.742 18.958 -19.958 1.00 50.72 359 VAL A CA 1
ATOM 2821 C C . VAL A 1 359 ? 24.411 19.703 -20.096 1.00 50.72 359 VAL A C 1
ATOM 2823 O O . VAL A 1 359 ? 24.338 20.910 -19.871 1.00 50.72 359 VAL A O 1
ATOM 2826 N N . LEU A 1 360 ? 23.351 18.989 -20.486 1.00 54.69 360 LEU A N 1
ATOM 2827 C CA . LEU A 1 360 ? 21.989 19.528 -20.496 1.00 54.69 360 LEU A CA 1
ATOM 2828 C C . LEU A 1 360 ? 21.519 19.797 -19.058 1.00 54.69 360 LEU A C 1
ATOM 2830 O O . LEU A 1 360 ? 21.823 19.004 -18.165 1.00 54.69 360 LEU A O 1
ATOM 2834 N N . PRO A 1 361 ? 20.762 20.877 -18.814 1.00 61.47 361 PRO A N 1
ATOM 2835 C CA . PRO A 1 361 ? 20.299 21.188 -17.475 1.00 61.47 361 PRO A CA 1
ATOM 2836 C C . PRO A 1 361 ? 19.367 20.107 -16.917 1.00 61.47 361 PRO A C 1
ATOM 2838 O O . PRO A 1 361 ? 18.413 19.685 -17.576 1.00 61.47 361 PRO A O 1
ATOM 2841 N N . SER A 1 362 ? 19.647 19.696 -15.682 1.00 69.31 362 SER A N 1
ATOM 2842 C CA . SER A 1 362 ? 18.803 18.795 -14.899 1.00 69.31 362 SER A CA 1
ATOM 2843 C C . SER A 1 362 ? 17.682 19.593 -14.217 1.00 69.31 362 SER A C 1
ATOM 2845 O O . SER A 1 362 ? 17.974 20.628 -13.614 1.00 69.31 362 SER A O 1
ATOM 2847 N N . PRO A 1 363 ? 16.415 19.140 -14.268 1.00 79.12 363 PRO A N 1
ATOM 2848 C CA . PRO A 1 363 ? 15.303 19.776 -13.560 1.00 79.12 363 PRO A CA 1
ATOM 2849 C C . PRO A 1 363 ? 15.274 19.451 -12.054 1.00 79.12 363 PRO A C 1
ATOM 2851 O O . PRO A 1 363 ? 14.324 19.830 -11.371 1.00 79.12 363 PRO A O 1
ATOM 2854 N N . VAL A 1 364 ? 16.287 18.745 -11.541 1.00 84.06 364 VAL A N 1
ATOM 2855 C CA . VAL A 1 364 ? 16.372 18.315 -10.141 1.00 84.06 364 VAL A CA 1
ATOM 2856 C C . VAL A 1 364 ? 17.679 18.753 -9.480 1.00 84.06 364 VAL A C 1
ATOM 2858 O O . VAL A 1 364 ? 18.732 18.788 -10.127 1.00 84.06 364 VAL A O 1
ATOM 2861 N N . GLU A 1 365 ? 17.613 19.043 -8.180 1.00 88.06 365 GLU A N 1
ATOM 2862 C CA . GLU A 1 365 ? 18.756 19.337 -7.309 1.00 88.06 365 GLU A CA 1
ATOM 2863 C C . GLU A 1 365 ? 19.167 18.089 -6.509 1.00 88.06 365 GLU A C 1
ATOM 2865 O O . GLU A 1 365 ? 18.335 17.458 -5.859 1.00 88.06 365 GLU A O 1
ATOM 2870 N N . ILE A 1 366 ? 20.457 17.728 -6.531 1.00 88.19 366 ILE A N 1
ATOM 2871 C CA . ILE A 1 366 ? 20.988 16.578 -5.779 1.00 88.19 366 ILE A CA 1
ATOM 2872 C C . ILE A 1 366 ? 21.171 16.949 -4.305 1.00 88.19 366 ILE A C 1
ATOM 2874 O O . ILE A 1 366 ? 21.917 17.871 -3.979 1.00 88.19 366 ILE A O 1
ATOM 2878 N N . LEU A 1 367 ? 20.611 16.141 -3.403 1.00 88.94 367 LEU A N 1
ATOM 2879 C CA . LEU A 1 367 ? 20.727 16.331 -1.960 1.00 88.94 367 LEU A CA 1
ATOM 2880 C C . LEU A 1 367 ? 21.546 15.202 -1.320 1.00 88.94 367 LEU A C 1
ATOM 2882 O O . LEU A 1 367 ? 21.087 14.072 -1.170 1.00 88.94 367 LEU A O 1
ATOM 2886 N N . GLY A 1 368 ? 22.769 15.522 -0.886 1.00 86.12 368 GLY A N 1
ATOM 2887 C CA . GLY A 1 368 ? 23.625 14.592 -0.137 1.00 86.12 368 GLY A CA 1
ATOM 2888 C C . GLY A 1 368 ? 24.517 13.669 -0.978 1.00 86.12 368 GLY A C 1
ATOM 2889 O O . GLY A 1 368 ? 25.050 12.711 -0.420 1.00 86.12 368 GLY A O 1
ATOM 2890 N N . GLY A 1 369 ? 24.701 13.968 -2.269 1.00 89.69 369 GLY A N 1
ATOM 2891 C CA . GLY A 1 369 ? 25.619 13.264 -3.174 1.00 89.69 369 GLY A CA 1
ATOM 2892 C C . GLY A 1 369 ? 24.940 12.275 -4.128 1.00 89.69 369 GLY A C 1
ATOM 2893 O O . GLY A 1 369 ? 23.771 11.929 -3.966 1.00 89.69 369 GLY A O 1
ATOM 2894 N N . ASN A 1 370 ? 25.691 11.839 -5.142 1.00 92.12 370 ASN A N 1
ATOM 2895 C CA . ASN A 1 370 ? 25.284 10.812 -6.099 1.00 92.12 370 ASN A CA 1
ATOM 2896 C C . ASN A 1 370 ? 26.498 9.925 -6.459 1.00 92.12 370 ASN A C 1
ATOM 2898 O O . ASN A 1 370 ? 27.302 10.325 -7.306 1.00 92.12 370 ASN A O 1
ATOM 2902 N N . PRO A 1 371 ? 26.672 8.766 -5.799 1.00 93.25 371 PRO A N 1
ATOM 2903 C CA . PRO A 1 371 ? 25.750 8.147 -4.842 1.00 93.25 371 PRO A CA 1
ATOM 2904 C C . PRO A 1 371 ? 25.714 8.868 -3.484 1.00 93.25 371 PRO A C 1
ATOM 2906 O O . PRO A 1 371 ? 26.612 9.645 -3.154 1.00 93.25 371 PRO A O 1
ATOM 2909 N N . LEU A 1 372 ? 24.693 8.584 -2.672 1.00 90.56 372 LEU A N 1
ATOM 2910 C CA . LEU A 1 372 ? 24.666 8.969 -1.259 1.00 90.56 372 LEU A CA 1
ATOM 2911 C C . LEU A 1 372 ? 25.865 8.355 -0.522 1.00 90.56 372 LEU A C 1
ATOM 2913 O O . LEU A 1 372 ? 26.029 7.137 -0.473 1.00 90.56 372 LEU A O 1
ATOM 2917 N N . ASP A 1 373 ? 26.681 9.207 0.090 1.00 85.06 373 ASP A N 1
ATOM 2918 C CA . ASP A 1 373 ? 27.928 8.820 0.759 1.00 85.06 373 ASP A CA 1
ATOM 2919 C C . ASP A 1 373 ? 27.744 8.397 2.227 1.00 85.06 373 ASP A C 1
ATOM 2921 O O . ASP A 1 373 ? 28.579 7.703 2.814 1.00 85.06 373 ASP A O 1
ATOM 2925 N N . THR A 1 374 ? 26.641 8.827 2.834 1.00 88.12 374 THR A N 1
ATOM 2926 C CA . THR A 1 374 ? 26.341 8.695 4.258 1.00 88.12 374 THR A CA 1
ATOM 2927 C C . THR A 1 374 ? 24.841 8.495 4.471 1.00 88.12 374 THR A C 1
ATOM 2929 O O . THR A 1 374 ? 24.038 8.931 3.642 1.00 88.12 374 THR A O 1
ATOM 2932 N N . PRO A 1 375 ? 24.419 7.855 5.580 1.00 92.06 375 PRO A N 1
ATOM 2933 C CA . PRO A 1 375 ? 23.007 7.774 5.922 1.00 92.06 375 PRO A CA 1
ATOM 2934 C C . PRO A 1 375 ? 22.365 9.164 6.009 1.00 92.06 375 PRO A C 1
ATOM 2936 O O . PRO A 1 375 ? 22.921 10.080 6.620 1.00 92.06 375 PRO A O 1
ATOM 2939 N N . ARG A 1 376 ? 21.174 9.322 5.429 1.00 94.56 376 ARG A N 1
ATOM 2940 C CA . ARG A 1 376 ? 20.439 10.593 5.391 1.00 94.56 376 ARG A CA 1
ATOM 2941 C C . ARG A 1 376 ? 19.060 10.435 5.999 1.00 94.56 376 ARG A C 1
ATOM 2943 O O . ARG A 1 376 ? 18.346 9.484 5.700 1.00 94.56 376 ARG A O 1
ATOM 2950 N N . ARG A 1 377 ? 18.667 11.407 6.820 1.00 96.38 377 ARG A N 1
ATOM 2951 C CA . ARG A 1 377 ? 17.304 11.564 7.332 1.00 96.38 377 ARG A CA 1
ATOM 2952 C C . ARG A 1 377 ? 16.758 12.900 6.853 1.00 96.38 377 ARG A C 1
ATOM 2954 O O . ARG A 1 377 ? 17.446 13.906 6.992 1.00 96.38 377 ARG A O 1
ATOM 2961 N N . ALA A 1 378 ? 15.527 12.915 6.359 1.00 96.94 378 ALA A N 1
ATOM 2962 C CA . ALA A 1 378 ? 14.843 14.145 5.972 1.00 96.94 378 ALA A CA 1
ATOM 2963 C C . ALA A 1 378 ? 13.363 14.079 6.357 1.00 96.94 378 ALA A C 1
ATOM 2965 O O . ALA A 1 378 ? 12.752 13.016 6.291 1.00 96.94 378 ALA A O 1
ATOM 2966 N N . THR A 1 379 ? 12.786 15.209 6.760 1.00 97.81 379 THR A N 1
ATOM 2967 C CA . THR A 1 379 ? 11.329 15.375 6.818 1.00 97.81 379 THR A CA 1
ATOM 2968 C C . THR A 1 379 ? 10.890 15.921 5.471 1.00 97.81 379 THR A C 1
ATOM 2970 O O . THR A 1 379 ? 11.262 17.038 5.133 1.00 97.81 379 THR A O 1
ATOM 2973 N N . VAL A 1 380 ? 10.142 15.123 4.714 1.00 97.25 380 VAL A N 1
ATOM 2974 C CA . VAL A 1 380 ? 9.741 15.444 3.334 1.00 97.25 380 VAL A CA 1
ATOM 2975 C C . VAL A 1 380 ? 8.343 16.060 3.279 1.00 97.25 380 VAL A C 1
ATOM 2977 O O . VAL A 1 380 ? 8.045 16.861 2.399 1.00 97.25 380 VAL A O 1
ATOM 2980 N N . ILE A 1 381 ? 7.497 15.746 4.266 1.00 97.69 381 ILE A N 1
ATOM 2981 C CA . ILE A 1 381 ? 6.167 16.337 4.452 1.00 97.69 381 ILE A CA 1
ATOM 2982 C C . ILE A 1 381 ? 6.025 16.724 5.925 1.00 97.69 381 ILE A C 1
ATOM 2984 O O . ILE A 1 381 ? 6.377 15.934 6.802 1.00 97.69 381 ILE A O 1
ATOM 2988 N N . ARG A 1 382 ? 5.509 17.918 6.212 1.00 97.75 382 ARG A N 1
ATOM 2989 C CA . ARG A 1 382 ? 5.212 18.409 7.562 1.00 97.75 382 ARG A CA 1
ATOM 2990 C C . ARG A 1 382 ? 3.811 19.001 7.588 1.00 97.75 382 ARG A C 1
ATOM 2992 O O . ARG A 1 382 ? 3.503 19.874 6.784 1.00 97.75 382 ARG A O 1
ATOM 2999 N N . ASP A 1 383 ? 2.985 18.520 8.511 1.00 96.75 383 ASP A N 1
ATOM 3000 C CA . ASP A 1 383 ? 1.610 18.995 8.714 1.00 96.75 383 ASP A CA 1
ATOM 3001 C C . ASP A 1 383 ? 0.768 19.011 7.422 1.00 96.75 383 ASP A C 1
ATOM 3003 O O . ASP A 1 383 ? -0.037 19.911 7.186 1.00 96.75 383 ASP A O 1
ATOM 3007 N N . GLY A 1 384 ? 0.966 18.003 6.566 1.00 95.44 384 GLY A N 1
ATOM 3008 C CA . GLY A 1 384 ? 0.276 17.863 5.283 1.00 95.44 384 GLY A CA 1
ATOM 3009 C C . GLY A 1 384 ? 0.879 18.648 4.112 1.00 95.44 384 GLY A C 1
ATOM 3010 O O . GLY A 1 384 ? 0.369 18.574 2.996 1.00 95.44 384 GLY A O 1
ATOM 3011 N N . LEU A 1 385 ? 1.966 19.388 4.329 1.00 95.69 385 LEU A N 1
ATOM 3012 C CA . LEU A 1 385 ? 2.623 20.199 3.305 1.00 95.69 385 LEU A CA 1
ATOM 3013 C C . LEU A 1 385 ? 3.998 19.628 2.963 1.00 95.69 385 LEU A C 1
ATOM 3015 O O . LEU A 1 385 ? 4.731 19.193 3.851 1.00 95.69 385 LEU A O 1
ATOM 3019 N N . ALA A 1 386 ? 4.368 19.645 1.683 1.00 93.81 386 ALA A N 1
ATOM 3020 C CA . ALA A 1 386 ? 5.737 19.335 1.286 1.00 93.81 386 ALA A CA 1
ATOM 3021 C C . ALA A 1 386 ? 6.702 20.352 1.917 1.00 93.81 386 ALA A C 1
ATOM 3023 O O . ALA A 1 386 ? 6.394 21.543 1.993 1.00 93.81 386 ALA A O 1
ATOM 3024 N N . VAL A 1 387 ? 7.850 19.882 2.404 1.00 95.31 387 VAL A N 1
ATOM 3025 C CA . VAL A 1 387 ? 8.855 20.757 3.019 1.00 95.31 387 VAL A CA 1
ATOM 3026 C C . VAL A 1 387 ? 9.719 21.373 1.921 1.00 95.31 387 VAL A C 1
ATOM 3028 O O . VAL A 1 387 ? 10.354 20.653 1.156 1.00 95.31 387 VAL A O 1
ATOM 3031 N N . ASP A 1 388 ? 9.747 22.702 1.856 1.00 91.88 388 ASP A N 1
ATOM 3032 C CA . ASP A 1 388 ? 10.554 23.437 0.878 1.00 91.88 388 ASP A CA 1
ATOM 3033 C C . ASP A 1 388 ? 12.052 23.106 1.010 1.00 91.88 388 ASP A C 1
ATOM 3035 O O . ASP A 1 388 ? 12.578 22.996 2.123 1.00 91.88 388 ASP A O 1
ATOM 3039 N N . GLY A 1 389 ? 12.717 22.888 -0.127 1.00 90.50 389 GLY A N 1
ATOM 3040 C CA . GLY A 1 389 ? 14.112 22.440 -0.214 1.00 90.50 389 GLY A CA 1
ATOM 3041 C C . GLY A 1 389 ? 14.410 21.042 0.354 1.00 90.50 389 GLY A C 1
ATOM 3042 O O . GLY A 1 389 ? 15.568 20.620 0.362 1.00 90.50 389 GLY A O 1
ATOM 3043 N N . ALA A 1 390 ? 13.413 20.303 0.854 1.00 95.31 390 ALA A N 1
ATOM 3044 C CA . ALA A 1 390 ? 13.601 18.910 1.252 1.00 95.31 390 ALA A CA 1
ATOM 3045 C C . ALA A 1 390 ? 13.560 17.981 0.026 1.00 95.31 390 ALA A C 1
ATOM 3047 O O . ALA A 1 390 ? 12.946 18.329 -0.986 1.00 95.31 390 ALA A O 1
ATOM 3048 N N . PRO A 1 391 ? 14.153 16.773 0.113 1.00 95.81 391 PRO A N 1
ATOM 3049 C CA . PRO A 1 391 ? 13.987 15.779 -0.934 1.00 95.81 391 PRO A CA 1
ATOM 3050 C C . PRO A 1 391 ? 12.510 15.471 -1.167 1.00 95.81 391 PRO A C 1
ATOM 3052 O O . PRO A 1 391 ? 11.781 15.199 -0.213 1.00 95.81 391 PRO A O 1
ATOM 3055 N N . ASP A 1 392 ? 12.080 15.462 -2.421 1.00 94.00 392 ASP A N 1
ATOM 3056 C CA . ASP A 1 392 ? 10.732 15.043 -2.812 1.00 94.00 392 ASP A CA 1
ATOM 3057 C C . ASP A 1 392 ? 10.718 13.748 -3.622 1.00 94.00 392 ASP A C 1
ATOM 3059 O O . ASP A 1 392 ? 9.643 13.185 -3.853 1.00 94.00 392 ASP A O 1
ATOM 3063 N N . ASN A 1 393 ? 11.895 13.217 -3.952 1.00 94.50 393 ASN A N 1
ATOM 3064 C CA . ASN A 1 393 ? 12.027 11.915 -4.571 1.00 94.50 393 ASN A CA 1
ATOM 3065 C C . ASN A 1 393 ? 13.298 11.159 -4.140 1.00 94.50 393 ASN A C 1
ATOM 3067 O O . ASN A 1 393 ? 14.264 11.712 -3.601 1.00 94.50 393 ASN A O 1
ATOM 3071 N N . PHE A 1 394 ? 13.257 9.847 -4.353 1.00 96.44 394 PHE A N 1
ATOM 3072 C CA . PHE A 1 394 ? 14.328 8.897 -4.092 1.00 96.44 394 PHE A CA 1
ATOM 3073 C C . PHE A 1 394 ? 14.510 7.981 -5.295 1.00 96.44 394 PHE A C 1
ATOM 3075 O O . PHE A 1 394 ? 13.545 7.420 -5.817 1.00 96.44 394 PHE A O 1
ATOM 3082 N N . HIS A 1 395 ? 15.766 7.795 -5.683 1.00 95.56 395 HIS A N 1
ATOM 3083 C CA . HIS A 1 395 ? 16.159 6.951 -6.798 1.00 95.56 395 HIS A CA 1
ATOM 3084 C C . HIS A 1 395 ? 17.207 5.945 -6.335 1.00 95.56 395 HIS A C 1
ATOM 3086 O O . HIS A 1 395 ? 18.126 6.308 -5.600 1.00 95.56 395 HIS A O 1
ATOM 3092 N N . GLN A 1 396 ? 17.106 4.697 -6.790 1.00 95.31 396 GLN A N 1
ATOM 3093 C CA . GLN A 1 396 ? 18.133 3.678 -6.563 1.00 95.31 396 GLN A CA 1
ATOM 3094 C C . GLN A 1 396 ? 18.425 2.909 -7.851 1.00 95.31 396 GLN A C 1
ATOM 3096 O O . GLN A 1 396 ? 17.491 2.530 -8.553 1.00 95.31 396 GLN A O 1
ATOM 3101 N N . THR A 1 397 ? 19.706 2.659 -8.133 1.00 93.44 397 THR A N 1
ATOM 3102 C CA . THR A 1 397 ? 20.233 1.902 -9.285 1.00 93.44 397 THR A CA 1
ATOM 3103 C C . THR A 1 397 ? 21.305 0.914 -8.833 1.00 93.44 397 THR A C 1
ATOM 3105 O O . THR A 1 397 ? 21.874 1.081 -7.758 1.00 93.44 397 THR A O 1
ATOM 3108 N N . TRP A 1 398 ? 21.625 -0.080 -9.658 1.00 89.25 398 TRP A N 1
ATOM 3109 C CA . TRP A 1 398 ? 22.800 -0.936 -9.463 1.00 89.25 398 TRP A CA 1
ATOM 3110 C C . TRP A 1 398 ? 24.098 -0.327 -10.009 1.00 89.25 398 TRP A C 1
ATOM 3112 O O . TRP A 1 398 ? 25.174 -0.859 -9.747 1.00 89.25 398 TRP A O 1
ATOM 3122 N N . LYS A 1 399 ? 24.016 0.761 -10.789 1.00 87.19 399 LYS A N 1
ATOM 3123 C CA . LYS A 1 399 ? 25.187 1.498 -11.288 1.00 87.19 399 LYS A CA 1
ATOM 3124 C C . LYS A 1 399 ? 25.913 2.231 -10.152 1.00 87.19 399 LYS A C 1
ATOM 3126 O O . LYS A 1 399 ? 25.362 2.424 -9.069 1.00 87.19 399 LYS A O 1
ATOM 3131 N N . ASP A 1 400 ? 27.117 2.723 -10.432 1.00 87.44 400 ASP A N 1
ATOM 3132 C CA . ASP A 1 400 ? 27.920 3.511 -9.481 1.00 87.44 400 ASP A CA 1
ATOM 3133 C C . ASP A 1 400 ? 27.304 4.878 -9.140 1.00 87.44 400 ASP A C 1
ATOM 3135 O O . ASP A 1 400 ? 27.660 5.486 -8.134 1.00 87.44 400 ASP A O 1
ATOM 3139 N N . SER A 1 401 ? 26.373 5.370 -9.959 1.00 90.50 401 SER A N 1
ATOM 3140 C CA . SER A 1 401 ? 25.617 6.597 -9.713 1.00 90.50 401 SER A CA 1
ATOM 3141 C C . SER A 1 401 ? 24.261 6.560 -10.419 1.00 90.50 401 SER A C 1
ATOM 3143 O O . SER A 1 401 ? 24.063 5.851 -11.407 1.00 90.50 401 SER A O 1
ATOM 3145 N N . VAL A 1 402 ? 23.309 7.326 -9.891 1.00 91.06 402 VAL A N 1
ATOM 3146 C CA . VAL A 1 402 ? 21.973 7.510 -10.460 1.00 91.06 402 VAL A CA 1
ATOM 3147 C C . VAL A 1 402 ? 22.048 8.496 -11.628 1.00 91.06 402 VAL A C 1
ATOM 3149 O O . VAL A 1 402 ? 22.508 9.624 -11.471 1.00 91.06 402 VAL A O 1
ATOM 3152 N N . GLU A 1 403 ? 21.570 8.107 -12.806 1.00 88.62 403 GLU A N 1
ATOM 3153 C CA . GLU A 1 403 ? 21.498 9.012 -13.958 1.00 88.62 403 GLU A CA 1
ATOM 3154 C C . GLU A 1 403 ? 20.337 10.004 -13.795 1.00 88.62 403 GLU A C 1
ATOM 3156 O O . GLU A 1 403 ? 19.182 9.600 -13.629 1.00 88.62 403 GLU A O 1
ATOM 3161 N N . LEU A 1 404 ? 20.649 11.303 -13.835 1.00 86.44 404 LEU A N 1
ATOM 3162 C CA . LEU A 1 404 ? 19.663 12.372 -13.687 1.00 86.44 404 LEU A CA 1
ATOM 3163 C C . LEU A 1 404 ? 18.758 12.482 -14.917 1.00 86.44 404 LEU A C 1
ATOM 3165 O O . LEU A 1 404 ? 19.237 12.314 -16.044 1.00 86.44 404 LEU A O 1
ATOM 3169 N N . PRO A 1 405 ? 17.476 12.840 -14.734 1.00 82.75 405 PRO A N 1
ATOM 3170 C CA . PRO A 1 405 ? 16.649 13.235 -15.857 1.00 82.75 405 PRO A CA 1
ATOM 3171 C C . PRO A 1 405 ? 17.217 14.494 -16.522 1.00 82.75 405 PRO A C 1
ATOM 3173 O O . PRO A 1 405 ? 17.770 15.385 -15.879 1.00 82.75 405 PRO A O 1
ATOM 3176 N N . THR A 1 406 ? 17.045 14.582 -17.835 1.00 77.88 406 THR A N 1
ATOM 3177 C CA . THR A 1 406 ? 17.321 15.786 -18.625 1.00 77.88 406 THR A CA 1
ATOM 3178 C C . THR A 1 406 ? 16.101 16.097 -19.480 1.00 77.88 406 THR A C 1
ATOM 3180 O O . THR A 1 406 ? 15.162 15.310 -19.558 1.00 77.88 406 THR A O 1
ATOM 3183 N N . VAL A 1 407 ? 16.115 17.216 -20.198 1.00 67.44 407 VAL A N 1
ATOM 3184 C CA . VAL A 1 407 ? 15.045 17.536 -21.160 1.00 67.44 407 VAL A CA 1
ATOM 3185 C C . VAL A 1 407 ? 14.890 16.504 -22.290 1.00 67.44 407 VAL A C 1
ATOM 3187 O O . VAL A 1 407 ? 13.865 16.511 -22.964 1.00 67.44 407 VAL A O 1
ATOM 3190 N N . LEU A 1 408 ? 15.884 15.630 -22.505 1.00 66.56 408 LEU A N 1
ATOM 3191 C CA . LEU A 1 408 ? 15.870 14.588 -23.540 1.00 66.56 408 LEU A CA 1
ATOM 3192 C C . LEU A 1 408 ? 15.856 13.158 -22.982 1.00 66.56 408 LEU A C 1
ATOM 3194 O O . LEU A 1 408 ? 15.749 12.214 -23.761 1.00 66.56 408 LEU A O 1
ATOM 3198 N N . SER A 1 409 ? 16.007 12.978 -21.668 1.00 76.19 409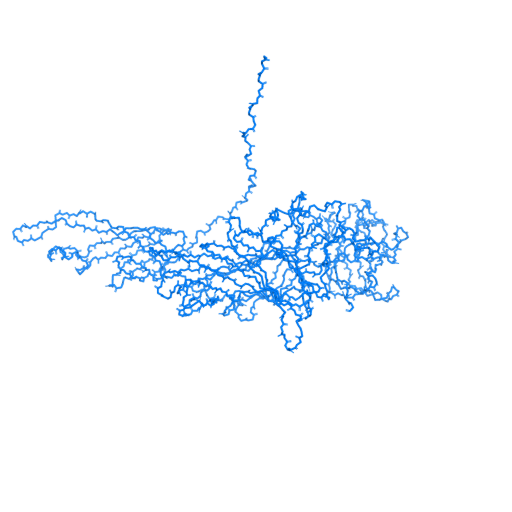 SER A N 1
ATOM 3199 C CA . SER A 1 409 ? 16.146 11.658 -21.053 1.00 76.19 409 SER A CA 1
ATOM 3200 C C . SER A 1 409 ? 15.338 11.574 -19.760 1.00 76.19 409 SER A C 1
ATOM 3202 O O . SER A 1 409 ? 15.455 12.468 -18.921 1.00 76.19 409 SER A O 1
ATOM 3204 N N . PRO A 1 410 ? 14.591 10.482 -19.534 1.00 76.25 410 PRO A N 1
ATOM 3205 C CA . PRO A 1 410 ? 13.860 10.241 -18.288 1.00 76.25 410 PRO A CA 1
ATOM 3206 C C . PRO A 1 410 ? 14.784 9.919 -17.092 1.00 76.25 410 PRO A C 1
ATOM 3208 O O . PRO A 1 410 ? 14.301 9.566 -16.018 1.00 76.25 410 PRO A O 1
ATOM 3211 N N . GLY A 1 411 ? 16.107 10.011 -17.268 1.00 86.06 411 GLY A N 1
ATOM 3212 C CA . GLY A 1 411 ? 17.108 9.611 -16.283 1.00 86.06 411 GLY A CA 1
ATOM 3213 C C . GLY A 1 411 ? 17.407 8.125 -16.409 1.00 86.06 411 GLY A C 1
ATOM 3214 O O . GLY A 1 411 ? 17.421 7.598 -17.516 1.00 86.06 411 GLY A O 1
ATOM 3215 N N . CYS A 1 412 ? 17.633 7.441 -15.290 1.00 86.25 412 CYS A N 1
ATOM 3216 C CA . CYS A 1 412 ? 17.958 6.014 -15.260 1.00 86.25 412 CYS A CA 1
ATOM 3217 C C . CYS A 1 412 ? 16.734 5.091 -15.472 1.00 86.25 412 CYS A C 1
ATOM 3219 O O . CYS A 1 412 ? 15.926 4.910 -14.548 1.00 86.25 412 CYS A O 1
ATOM 3221 N N . PRO A 1 413 ? 16.609 4.410 -16.629 1.00 82.75 413 PRO A N 1
ATOM 3222 C CA . PRO A 1 413 ? 15.524 3.462 -16.892 1.00 82.75 413 PRO A CA 1
ATOM 3223 C C . PRO A 1 413 ? 15.643 2.186 -16.053 1.00 82.75 413 PRO A C 1
ATOM 3225 O O . PRO A 1 413 ? 14.696 1.422 -15.912 1.00 82.75 413 PRO A O 1
ATOM 3228 N N . GLU A 1 414 ? 16.811 1.920 -15.478 1.00 85.50 414 GLU A N 1
ATOM 3229 C CA . GLU A 1 414 ? 16.987 0.799 -14.570 1.00 85.50 414 GLU A CA 1
ATOM 3230 C C . GLU A 1 414 ? 16.568 1.113 -13.125 1.00 85.50 414 GLU A C 1
ATOM 3232 O O . GLU A 1 414 ? 16.459 0.188 -12.330 1.00 85.50 414 GLU A O 1
ATOM 3237 N N . CYS A 1 415 ? 16.329 2.372 -12.756 1.00 91.75 415 CYS A N 1
ATOM 3238 C CA . CYS A 1 415 ? 16.119 2.745 -11.356 1.00 91.75 415 CYS A CA 1
ATOM 3239 C C . CYS A 1 415 ? 14.743 2.380 -10.788 1.00 91.75 415 CYS A C 1
ATOM 3241 O O . CYS A 1 415 ? 13.743 2.329 -11.506 1.00 91.75 415 CYS A O 1
ATOM 3243 N N . VAL A 1 416 ? 14.692 2.233 -9.457 1.00 94.06 416 VAL A N 1
ATOM 3244 C CA . VAL A 1 416 ? 13.462 2.394 -8.664 1.00 94.06 416 VAL A CA 1
ATOM 3245 C C . VAL A 1 416 ? 13.302 3.874 -8.388 1.00 94.06 416 VAL A C 1
ATOM 3247 O O . VAL A 1 416 ? 14.248 4.498 -7.915 1.00 94.06 416 VAL A O 1
ATOM 3250 N N . HIS A 1 417 ? 12.111 4.405 -8.652 1.00 94.31 417 HIS A N 1
ATOM 3251 C CA . HIS A 1 417 ? 11.751 5.804 -8.432 1.00 94.31 417 HIS A CA 1
ATOM 3252 C C . HIS A 1 417 ? 10.673 5.858 -7.361 1.00 94.31 417 HIS A C 1
ATOM 3254 O O . HIS A 1 417 ? 9.704 5.103 -7.423 1.00 94.31 417 HIS A O 1
ATOM 3260 N N . ILE A 1 418 ? 10.821 6.722 -6.365 1.00 95.31 418 ILE A N 1
ATOM 3261 C CA . ILE A 1 418 ? 9.802 6.952 -5.340 1.00 95.31 418 ILE A CA 1
ATOM 3262 C C . ILE A 1 418 ? 9.621 8.452 -5.193 1.00 95.31 418 ILE A C 1
ATOM 3264 O O . ILE A 1 418 ? 10.578 9.138 -4.860 1.00 95.31 418 ILE A O 1
ATOM 3268 N N . HIS A 1 419 ? 8.398 8.940 -5.391 1.00 93.62 419 HIS A N 1
ATOM 3269 C CA . HIS A 1 419 ? 8.064 10.357 -5.253 1.00 93.62 419 HIS A CA 1
ATOM 3270 C C . HIS A 1 419 ? 7.113 10.589 -4.073 1.00 93.62 419 HIS A C 1
ATOM 3272 O O . HIS A 1 419 ? 6.197 9.802 -3.811 1.00 93.62 419 HIS A O 1
ATOM 3278 N N . TRP A 1 420 ? 7.317 11.703 -3.378 1.00 94.19 420 TRP A N 1
ATOM 3279 C CA . TRP A 1 420 ? 6.407 12.261 -2.369 1.00 94.19 420 TRP A CA 1
ATOM 3280 C C . TRP A 1 420 ? 5.745 13.543 -2.845 1.00 94.19 420 TRP A C 1
ATOM 3282 O O . TRP A 1 420 ? 4.760 13.982 -2.256 1.00 94.19 420 TRP A O 1
ATOM 3292 N N . ARG A 1 421 ? 6.285 14.129 -3.907 1.00 91.75 421 ARG A N 1
ATOM 3293 C CA . ARG A 1 421 ? 5.799 15.306 -4.608 1.00 91.75 421 ARG A CA 1
ATOM 3294 C C . ARG A 1 421 ? 6.414 15.287 -6.011 1.00 91.75 421 ARG A C 1
ATOM 3296 O O . ARG A 1 421 ? 7.474 14.704 -6.218 1.00 91.75 421 ARG A O 1
ATOM 3303 N N . TRP A 1 422 ? 5.720 15.904 -6.956 1.00 89.00 422 TRP A N 1
ATOM 3304 C CA . TRP A 1 422 ? 6.264 16.277 -8.261 1.00 89.00 422 TRP A CA 1
ATOM 3305 C C . TRP A 1 422 ? 6.361 17.794 -8.341 1.00 89.00 422 TRP A C 1
ATOM 3307 O O . TRP A 1 422 ? 5.572 18.470 -7.681 1.00 89.00 422 TRP A O 1
ATOM 3317 N N . SER A 1 423 ? 7.244 18.345 -9.177 1.00 87.00 423 SER A N 1
ATOM 3318 C CA . SER A 1 423 ? 7.190 19.793 -9.441 1.00 87.00 423 SER A CA 1
ATOM 3319 C C . SER A 1 423 ? 5.813 20.238 -9.948 1.00 87.00 423 SER A C 1
ATOM 3321 O O . SER A 1 423 ? 5.158 19.578 -10.765 1.00 87.00 423 SER A O 1
ATOM 3323 N N . SER A 1 424 ? 5.409 21.437 -9.536 1.00 86.00 424 SER A N 1
ATOM 3324 C CA . SER A 1 424 ? 4.213 22.122 -10.042 1.00 86.00 424 SER A CA 1
ATOM 3325 C C . SER A 1 424 ? 4.262 22.357 -11.559 1.00 86.00 424 SER A C 1
ATOM 3327 O O . SER A 1 424 ? 3.234 22.521 -12.211 1.00 86.00 424 SER A O 1
ATOM 3329 N N . ASN A 1 425 ? 5.452 22.360 -12.169 1.00 80.75 425 ASN A N 1
ATOM 3330 C CA . ASN A 1 425 ? 5.603 22.525 -13.615 1.00 80.75 425 ASN A CA 1
ATOM 3331 C C . ASN A 1 425 ? 5.287 21.257 -14.396 1.00 80.75 425 ASN A C 1
ATOM 3333 O O . ASN A 1 425 ? 4.685 21.353 -15.466 1.00 80.75 425 ASN A O 1
ATOM 3337 N N . VAL A 1 426 ? 5.639 20.087 -13.859 1.00 76.81 426 VAL A N 1
ATOM 3338 C CA . VAL A 1 426 ? 5.237 18.810 -14.455 1.00 76.81 426 VAL A CA 1
ATOM 3339 C C . VAL A 1 426 ? 3.711 18.745 -14.501 1.00 76.81 426 VAL A C 1
ATOM 3341 O O . VAL A 1 426 ? 3.144 18.494 -15.557 1.00 76.81 426 VAL A O 1
ATOM 3344 N N . ALA A 1 427 ? 3.016 19.116 -13.428 1.00 69.62 427 ALA A N 1
ATOM 3345 C CA . ALA A 1 427 ? 1.552 19.097 -13.402 1.00 69.62 427 ALA A CA 1
ATOM 3346 C C . ALA A 1 427 ? 0.855 20.036 -14.409 1.00 69.62 427 ALA A C 1
ATOM 3348 O O . ALA A 1 427 ? -0.260 19.747 -14.849 1.00 69.62 427 ALA A O 1
ATOM 3349 N N . LYS A 1 428 ? 1.511 21.120 -14.845 1.00 71.94 428 LYS A N 1
ATOM 3350 C CA . LYS A 1 428 ? 0.977 22.027 -15.882 1.00 71.94 428 LYS A CA 1
ATOM 3351 C C . LYS A 1 428 ? 0.980 21.414 -17.282 1.00 71.94 428 LYS A C 1
ATOM 3353 O O . LYS A 1 428 ? 0.288 21.924 -18.171 1.00 71.94 428 LYS A O 1
ATOM 3358 N N . VAL A 1 429 ? 1.739 20.344 -17.514 1.00 68.94 429 VAL A N 1
ATOM 3359 C CA . VAL A 1 429 ? 1.742 19.648 -18.802 1.00 68.94 429 VAL A CA 1
ATOM 3360 C C . VAL A 1 429 ? 0.424 18.878 -18.933 1.00 68.94 429 VAL A C 1
ATOM 3362 O O . VAL A 1 429 ? 0.232 17.794 -18.383 1.00 68.94 429 VAL A O 1
ATOM 3365 N N . LYS A 1 430 ? -0.524 19.483 -19.662 1.00 54.72 430 LYS A N 1
ATOM 3366 C CA . LYS A 1 430 ? -1.857 18.916 -19.908 1.00 54.72 430 LYS A CA 1
ATOM 3367 C C . LYS A 1 430 ? -1.757 17.479 -20.420 1.00 54.72 430 LYS A C 1
ATOM 3369 O O . LYS A 1 430 ? -1.083 17.214 -21.410 1.00 54.72 430 LYS A O 1
ATOM 3374 N N . GLY A 1 431 ? -2.512 16.581 -19.789 1.00 59.34 431 GLY A N 1
ATOM 3375 C CA . GLY A 1 431 ? -2.587 15.172 -20.175 1.00 59.34 431 GLY A CA 1
ATOM 3376 C C . GLY A 1 431 ? -1.609 14.258 -19.440 1.00 59.34 431 GLY A C 1
ATOM 3377 O O . GLY A 1 431 ? -1.682 13.049 -19.651 1.00 59.34 431 GLY A O 1
ATOM 3378 N N . LEU A 1 432 ? -0.751 14.795 -18.564 1.00 61.38 432 LEU A N 1
ATOM 3379 C CA . LEU A 1 432 ? -0.054 13.972 -17.580 1.00 61.38 432 LEU A CA 1
ATOM 3380 C C . LEU A 1 432 ? -1.024 13.458 -16.509 1.00 61.38 432 LEU A C 1
ATOM 3382 O O . LEU A 1 432 ? -2.107 14.007 -16.302 1.00 61.38 432 LEU A O 1
ATOM 3386 N N . PHE A 1 433 ? -0.661 12.330 -15.901 1.00 66.50 433 PHE A N 1
ATOM 3387 C CA . PHE A 1 433 ? -1.545 11.525 -15.061 1.00 66.50 433 PHE A CA 1
ATOM 3388 C C . PHE A 1 433 ? -2.161 12.340 -13.902 1.00 66.50 433 PHE A C 1
ATOM 3390 O O . PHE A 1 433 ? -1.458 13.144 -13.292 1.00 66.50 433 PHE A O 1
ATOM 3397 N N . PRO A 1 434 ? -3.445 12.119 -13.539 1.00 64.38 434 PRO A N 1
ATOM 3398 C CA . PRO A 1 434 ? -4.177 12.960 -12.573 1.00 64.38 434 PRO A CA 1
ATOM 3399 C C . PRO A 1 434 ? -3.580 13.022 -11.158 1.00 64.38 434 PRO A C 1
ATOM 3401 O O . PRO A 1 434 ? -3.944 13.879 -10.362 1.00 64.38 434 PRO A O 1
ATOM 3404 N N . GLU A 1 435 ? -2.689 12.091 -10.825 1.00 70.50 435 GLU A N 1
ATOM 3405 C CA . GLU A 1 435 ? -2.158 11.876 -9.477 1.00 70.50 435 GLU A CA 1
ATOM 3406 C C . GLU A 1 435 ? -0.856 12.658 -9.201 1.00 70.50 435 GLU A C 1
ATOM 3408 O O . GLU A 1 435 ? -0.158 12.348 -8.243 1.00 70.50 435 GLU A O 1
ATOM 3413 N N . LEU A 1 436 ? -0.504 13.657 -10.022 1.00 73.88 436 LEU A N 1
ATOM 3414 C CA . LEU A 1 436 ? 0.713 14.470 -9.849 1.00 73.88 436 LEU A CA 1
ATOM 3415 C C . LEU A 1 436 ? 0.651 15.477 -8.688 1.00 73.88 436 LEU A C 1
ATOM 3417 O O . LEU A 1 436 ? 1.675 16.050 -8.326 1.00 73.88 436 LEU A O 1
ATOM 3421 N N . GLY A 1 437 ? -0.533 15.726 -8.128 1.00 78.69 437 GLY A N 1
ATOM 3422 C CA . GLY A 1 437 ? -0.707 16.616 -6.976 1.00 78.69 437 GLY A CA 1
ATOM 3423 C C . GLY A 1 437 ? -0.449 18.104 -7.242 1.00 78.69 437 GLY A C 1
ATOM 3424 O O . GLY A 1 437 ? -0.517 18.887 -6.314 1.00 78.69 437 GLY A O 1
ATOM 3425 N N . ASP A 1 438 ? -0.162 18.535 -8.472 1.00 83.56 438 ASP A N 1
ATOM 3426 C CA . ASP A 1 438 ? 0.052 19.958 -8.805 1.00 83.56 438 ASP A CA 1
ATOM 3427 C C . ASP A 1 438 ? 1.098 20.682 -7.938 1.00 83.56 438 ASP A C 1
ATOM 3429 O O . ASP A 1 438 ? 0.908 21.812 -7.496 1.00 83.56 438 ASP A O 1
ATOM 3433 N N . GLY A 1 439 ? 2.217 20.009 -7.651 1.00 84.38 439 GLY A N 1
ATOM 3434 C CA . GLY A 1 439 ? 3.249 20.552 -6.762 1.00 84.38 439 GLY A CA 1
ATOM 3435 C C . GLY A 1 439 ? 3.025 20.258 -5.279 1.00 84.38 439 GLY A C 1
ATOM 3436 O O . GLY A 1 439 ? 3.907 20.546 -4.468 1.00 84.38 439 GLY A O 1
ATOM 3437 N N . THR A 1 440 ? 1.878 19.690 -4.896 1.00 89.69 440 THR A N 1
ATOM 3438 C CA . THR A 1 440 ? 1.586 19.354 -3.500 1.00 89.69 440 THR A CA 1
ATOM 3439 C C . THR A 1 440 ? 2.161 17.999 -3.102 1.00 89.69 440 THR A C 1
ATOM 3441 O O . THR A 1 440 ? 2.473 17.147 -3.936 1.00 89.69 440 THR A O 1
ATOM 3444 N N . ALA A 1 441 ? 2.251 17.776 -1.789 1.00 91.88 441 ALA A N 1
ATOM 3445 C CA . ALA A 1 441 ? 2.540 16.460 -1.239 1.00 91.88 441 ALA A CA 1
ATOM 3446 C C . ALA A 1 441 ? 1.515 15.427 -1.736 1.00 91.88 441 ALA A C 1
ATOM 3448 O O . ALA A 1 441 ? 0.309 15.687 -1.760 1.00 91.88 441 ALA A O 1
ATOM 3449 N N . LEU A 1 442 ? 1.992 14.241 -2.102 1.00 91.94 442 LEU A N 1
ATOM 3450 C CA . LEU A 1 442 ? 1.180 13.142 -2.611 1.00 91.94 442 LEU A CA 1
ATOM 3451 C C . LEU A 1 442 ? 0.595 12.306 -1.460 1.00 91.94 442 LEU A C 1
ATOM 3453 O O . LEU A 1 442 ? 0.882 11.116 -1.318 1.00 91.94 442 LEU A O 1
ATOM 3457 N N . ILE A 1 443 ? -0.228 12.948 -0.635 1.00 94.00 443 ILE A N 1
ATOM 3458 C CA . ILE A 1 443 ? -0.902 12.381 0.544 1.00 94.00 443 ILE A CA 1
ATOM 3459 C C . ILE A 1 443 ? -2.429 12.375 0.354 1.00 94.00 443 ILE A C 1
ATOM 3461 O O . ILE A 1 443 ? -2.921 12.981 -0.602 1.00 94.00 443 ILE A O 1
ATOM 3465 N N . PRO A 1 444 ? -3.221 11.709 1.221 1.00 93.75 444 PRO A N 1
ATOM 3466 C CA . PRO A 1 444 ? -4.674 11.810 1.157 1.00 93.75 444 PRO A CA 1
ATOM 3467 C C . PRO A 1 444 ? -5.121 13.269 1.293 1.00 93.75 444 PRO A C 1
ATOM 3469 O O . PRO A 1 444 ? -4.561 14.036 2.079 1.00 93.75 444 PRO A O 1
ATOM 3472 N N . ALA A 1 445 ? -6.147 13.655 0.537 1.00 91.94 445 ALA A N 1
ATOM 3473 C CA . ALA A 1 445 ? -6.664 15.018 0.568 1.00 91.94 445 ALA A CA 1
ATOM 3474 C C . ALA A 1 445 ? -7.096 15.415 1.993 1.00 91.94 445 ALA A C 1
ATOM 3476 O O . ALA A 1 445 ? -7.835 14.687 2.652 1.00 91.94 445 ALA A O 1
ATOM 3477 N N . GLY A 1 446 ? -6.632 16.577 2.462 1.00 93.31 446 GLY A N 1
ATOM 3478 C CA . GLY A 1 446 ? -6.924 17.090 3.807 1.00 93.31 446 GLY A CA 1
ATOM 3479 C C . GLY A 1 446 ? -6.098 16.468 4.941 1.00 93.31 446 GLY A C 1
ATOM 3480 O O . GLY A 1 446 ? -6.237 16.904 6.085 1.00 93.31 446 GLY A O 1
ATOM 3481 N N . SER A 1 447 ? -5.230 15.495 4.646 1.00 95.50 447 SER A N 1
ATOM 3482 C CA . SER A 1 447 ? -4.309 14.918 5.627 1.00 95.50 447 SER A CA 1
ATOM 3483 C C . SER A 1 447 ? -3.350 15.977 6.174 1.00 95.50 447 SER A C 1
ATOM 3485 O O . SER A 1 447 ? -2.834 16.813 5.434 1.00 95.50 447 SER A O 1
ATOM 3487 N N . LYS A 1 448 ? -3.085 15.910 7.483 1.00 96.56 448 LYS A N 1
ATOM 3488 C CA . LYS A 1 448 ? -2.077 16.725 8.183 1.00 96.56 448 LYS A CA 1
ATOM 3489 C C . LYS A 1 448 ? -0.876 15.889 8.622 1.00 96.56 448 LYS A C 1
ATOM 3491 O O . LYS A 1 448 ? -0.210 16.220 9.598 1.00 96.56 448 LYS A O 1
ATOM 3496 N N . GLN A 1 449 ? -0.634 14.763 7.954 1.00 96.56 449 GLN A N 1
ATOM 3497 C CA . GLN A 1 449 ? 0.452 13.867 8.327 1.00 96.56 449 GLN A CA 1
ATOM 3498 C C . GLN A 1 449 ? 1.823 14.538 8.187 1.00 96.56 449 GLN A C 1
ATOM 3500 O O . GLN A 1 449 ? 2.043 15.393 7.327 1.00 96.56 449 GLN A O 1
ATOM 3505 N N . THR A 1 450 ? 2.763 14.096 9.013 1.00 97.88 450 THR A N 1
ATOM 3506 C CA . THR A 1 450 ? 4.186 14.386 8.858 1.00 97.88 450 THR A CA 1
ATOM 3507 C C . THR A 1 450 ? 4.879 13.122 8.375 1.00 97.88 450 THR A C 1
ATOM 3509 O O . THR A 1 450 ? 4.664 12.039 8.914 1.00 97.88 450 THR A O 1
ATOM 3512 N N . VAL A 1 451 ? 5.720 13.248 7.355 1.00 97.69 451 VAL A N 1
ATOM 3513 C CA . VAL A 1 451 ? 6.468 12.133 6.777 1.00 97.69 451 VAL A CA 1
ATOM 3514 C C . VAL A 1 451 ? 7.949 12.439 6.856 1.00 97.69 451 VAL A C 1
ATOM 3516 O O . VAL A 1 451 ? 8.428 13.464 6.364 1.00 97.69 451 VAL A O 1
ATOM 3519 N N . ALA A 1 452 ? 8.688 11.511 7.449 1.00 97.81 452 ALA A N 1
ATOM 3520 C CA . ALA A 1 452 ? 10.134 11.498 7.407 1.00 97.81 452 ALA A CA 1
ATOM 3521 C C . ALA A 1 452 ? 10.635 10.258 6.675 1.00 97.81 452 ALA A C 1
ATOM 3523 O O . ALA A 1 452 ? 10.028 9.192 6.719 1.00 97.81 452 ALA A O 1
ATOM 3524 N N . ILE A 1 453 ? 11.789 10.392 6.044 1.00 97.44 453 ILE A N 1
ATOM 3525 C CA . ILE A 1 453 ? 12.508 9.291 5.424 1.00 97.44 453 ILE A CA 1
ATOM 3526 C C . ILE A 1 453 ? 13.848 9.109 6.113 1.00 97.44 453 ILE A C 1
ATOM 3528 O O . ILE A 1 453 ? 14.428 10.059 6.649 1.00 97.44 453 ILE A O 1
ATOM 3532 N N . PHE A 1 454 ? 14.351 7.885 6.081 1.00 96.44 454 PHE A N 1
ATOM 3533 C CA . PHE A 1 454 ? 15.719 7.584 6.462 1.00 96.44 454 PHE A CA 1
ATOM 3534 C C . PHE A 1 454 ? 16.311 6.595 5.465 1.00 96.44 454 PHE A C 1
ATOM 3536 O O . PHE A 1 454 ? 15.796 5.494 5.305 1.00 96.44 454 PHE A O 1
ATOM 3543 N N . VAL A 1 455 ? 17.379 7.001 4.788 1.00 95.44 455 VAL A N 1
ATOM 3544 C CA . VAL A 1 455 ? 18.157 6.147 3.894 1.00 95.44 455 VAL A CA 1
ATOM 3545 C C . VAL A 1 455 ? 19.437 5.780 4.619 1.00 95.44 455 VAL A C 1
ATOM 3547 O O . VAL A 1 455 ? 20.186 6.652 5.052 1.00 95.44 455 VAL A O 1
ATOM 3550 N N . THR A 1 456 ? 19.697 4.490 4.754 1.00 91.88 456 THR A N 1
ATOM 3551 C CA . THR A 1 456 ? 20.937 3.970 5.337 1.00 91.88 456 THR A CA 1
ATOM 3552 C C . THR A 1 456 ? 21.441 2.833 4.475 1.00 91.88 456 THR A C 1
ATOM 3554 O O . THR A 1 456 ? 20.639 2.141 3.856 1.00 91.88 456 THR A O 1
ATOM 3557 N N . GLY A 1 457 ? 22.747 2.603 4.414 1.00 77.50 457 GLY A N 1
ATOM 3558 C CA . GLY A 1 457 ? 23.224 1.412 3.725 1.00 77.50 457 GLY A CA 1
ATOM 3559 C C . GLY A 1 457 ? 23.120 0.172 4.611 1.00 77.50 457 GLY A C 1
ATOM 3560 O O . GLY A 1 457 ? 23.320 0.218 5.827 1.00 77.50 457 GLY A O 1
ATOM 3561 N N . HIS A 1 458 ? 22.828 -0.956 3.982 1.00 63.78 458 HIS A N 1
ATOM 3562 C CA . HIS A 1 458 ? 22.868 -2.266 4.603 1.00 63.78 458 HIS A CA 1
ATOM 3563 C C . HIS A 1 458 ? 24.323 -2.708 4.809 1.00 63.78 458 HIS A C 1
ATOM 3565 O O . HIS A 1 458 ? 25.083 -2.832 3.846 1.00 63.78 458 HIS A O 1
ATOM 3571 N N . GLN A 1 459 ? 24.715 -2.961 6.060 1.00 55.16 459 GLN A N 1
ATOM 3572 C CA . GLN A 1 459 ? 26.009 -3.561 6.382 1.00 55.16 459 GLN A CA 1
ATOM 3573 C C . GLN A 1 459 ? 25.845 -5.073 6.557 1.00 55.16 459 GLN A C 1
ATOM 3575 O O . GLN A 1 459 ? 25.567 -5.557 7.651 1.00 55.16 459 GLN A O 1
ATOM 3580 N N . ALA A 1 460 ? 26.038 -5.831 5.480 1.00 46.25 460 ALA A N 1
ATOM 3581 C CA . ALA A 1 460 ? 26.268 -7.269 5.577 1.00 46.25 460 ALA A CA 1
ATOM 3582 C C . ALA A 1 460 ? 27.781 -7.534 5.602 1.00 46.25 460 ALA A C 1
ATOM 3584 O O . ALA A 1 460 ? 28.484 -7.208 4.649 1.00 46.25 460 ALA A O 1
ATOM 3585 N N . GLY A 1 461 ? 28.291 -8.127 6.685 1.00 46.81 461 GLY A N 1
ATOM 3586 C CA . GLY A 1 461 ? 29.637 -8.718 6.698 1.00 46.81 461 GLY A CA 1
ATOM 3587 C C . GLY A 1 461 ? 30.825 -7.746 6.660 1.00 46.81 461 GLY A C 1
ATOM 3588 O O . GLY A 1 461 ? 31.882 -8.117 6.164 1.00 46.81 461 GLY A O 1
ATOM 3589 N N . GLY A 1 462 ? 30.690 -6.519 7.176 1.00 38.28 462 GLY A N 1
ATOM 3590 C CA . GLY A 1 462 ? 31.832 -5.614 7.388 1.00 38.28 462 GLY A CA 1
ATOM 3591 C C . GLY A 1 462 ? 32.371 -4.887 6.146 1.00 38.28 462 GLY A C 1
ATOM 3592 O O . GLY A 1 462 ? 33.369 -4.178 6.255 1.00 38.28 462 GLY A O 1
ATOM 3593 N N . MET A 1 463 ? 31.720 -5.007 4.983 1.00 39.44 463 MET A N 1
ATOM 3594 C CA . MET A 1 463 ? 31.999 -4.159 3.815 1.00 39.44 463 MET A CA 1
ATOM 3595 C C . MET A 1 463 ? 31.144 -2.880 3.832 1.00 39.44 463 MET A C 1
ATOM 3597 O O . MET A 1 463 ? 30.056 -2.855 4.411 1.00 39.44 463 MET A O 1
ATOM 3601 N N . LYS A 1 464 ? 31.667 -1.802 3.222 1.00 50.62 464 LYS A N 1
ATOM 3602 C CA . LYS A 1 464 ? 30.989 -0.500 3.061 1.00 50.62 464 LYS A CA 1
ATOM 3603 C C . LYS A 1 464 ? 29.590 -0.674 2.444 1.00 50.62 464 LYS A C 1
ATOM 3605 O O . LYS A 1 464 ? 29.329 -1.659 1.772 1.00 50.62 464 LYS A O 1
ATOM 3610 N N . TYR A 1 465 ? 28.706 0.281 2.726 1.00 54.16 465 TYR A N 1
ATOM 3611 C CA . TYR A 1 465 ? 27.288 0.368 2.353 1.00 54.16 465 TYR A CA 1
ATOM 3612 C C . TYR A 1 465 ? 26.932 -0.150 0.944 1.00 54.16 465 TYR A C 1
ATOM 3614 O O . TYR A 1 465 ? 26.846 0.631 0.005 1.00 54.16 465 TYR A O 1
ATOM 3622 N N . ASN A 1 466 ? 26.683 -1.453 0.800 1.00 70.50 466 ASN A N 1
ATOM 3623 C CA . ASN A 1 466 ? 26.486 -2.037 -0.527 1.00 70.50 466 ASN A CA 1
ATOM 3624 C C . ASN A 1 466 ? 25.029 -1.941 -1.010 1.00 70.50 466 ASN A C 1
ATOM 3626 O O . ASN A 1 466 ? 24.817 -1.826 -2.201 1.00 70.50 466 ASN A O 1
ATOM 3630 N N . SER A 1 467 ? 24.007 -1.900 -0.149 1.00 83.25 467 SER A N 1
ATOM 3631 C CA . SER A 1 467 ? 22.623 -1.713 -0.626 1.00 83.25 467 SER A CA 1
ATOM 3632 C C . SER A 1 467 ? 21.845 -0.738 0.258 1.00 83.25 467 SER A C 1
ATOM 3634 O O . SER A 1 467 ? 21.618 -1.050 1.430 1.00 83.25 467 SER A O 1
ATOM 3636 N N . PRO A 1 468 ? 21.466 0.451 -0.241 1.00 90.44 468 PRO A N 1
ATOM 3637 C CA . PRO A 1 468 ? 20.621 1.384 0.489 1.00 90.44 468 PRO A CA 1
ATOM 3638 C C . PRO A 1 468 ? 19.272 0.756 0.868 1.00 90.44 468 PRO A C 1
ATOM 3640 O O . PRO A 1 468 ? 18.648 0.036 0.092 1.00 90.44 468 PRO A O 1
ATOM 3643 N N . ILE A 1 469 ? 18.826 1.035 2.089 1.00 94.44 469 ILE A N 1
ATOM 3644 C CA . ILE A 1 469 ? 17.504 0.698 2.611 1.00 94.44 469 ILE A CA 1
ATOM 3645 C C . ILE A 1 469 ? 16.790 2.012 2.892 1.00 94.44 469 ILE A C 1
ATOM 3647 O O . ILE A 1 469 ? 17.298 2.852 3.642 1.00 94.44 469 ILE A O 1
ATOM 3651 N N . LEU A 1 470 ? 15.601 2.163 2.315 1.00 96.62 470 LEU A N 1
ATOM 3652 C CA . LEU A 1 470 ? 14.722 3.295 2.561 1.00 96.62 470 LEU A CA 1
ATOM 3653 C C . LEU A 1 470 ? 13.721 2.932 3.660 1.00 96.62 470 LEU A C 1
ATOM 3655 O O . LEU A 1 470 ? 12.931 1.998 3.523 1.00 96.62 470 LEU A O 1
ATOM 3659 N N . TYR A 1 471 ? 13.729 3.706 4.736 1.00 97.19 471 TYR A N 1
ATOM 3660 C CA . TYR A 1 471 ? 12.690 3.705 5.754 1.00 97.19 471 TYR A CA 1
ATOM 3661 C C . TYR A 1 471 ? 11.753 4.885 5.519 1.00 97.19 471 TYR A C 1
ATOM 3663 O O . TYR A 1 471 ? 12.202 6.027 5.419 1.00 97.19 471 TYR A O 1
ATOM 3671 N N . TYR A 1 472 ? 10.456 4.604 5.467 1.00 96.88 472 TYR A N 1
ATOM 3672 C CA . TYR A 1 472 ? 9.391 5.589 5.332 1.00 96.88 472 TYR A CA 1
ATOM 3673 C C . TYR A 1 472 ? 8.619 5.670 6.649 1.00 96.88 472 TYR A C 1
ATOM 3675 O O . TYR A 1 472 ? 8.006 4.692 7.082 1.00 96.88 472 TYR A O 1
ATOM 3683 N N . MET A 1 473 ? 8.690 6.825 7.307 1.00 97.56 473 MET A N 1
ATOM 3684 C CA . MET A 1 473 ? 8.147 7.054 8.641 1.00 97.56 473 MET A CA 1
ATOM 3685 C C . MET A 1 473 ? 6.972 8.023 8.572 1.00 97.56 473 MET A C 1
ATOM 3687 O O . MET A 1 473 ? 7.165 9.210 8.315 1.00 97.56 473 MET A O 1
ATOM 3691 N N . GLY A 1 474 ? 5.765 7.516 8.809 1.00 97.25 474 GLY A N 1
ATOM 3692 C CA . GLY A 1 474 ? 4.542 8.312 8.823 1.00 97.25 474 GLY A CA 1
ATOM 3693 C C . GLY A 1 474 ? 4.108 8.648 10.244 1.00 97.25 474 GLY A C 1
ATOM 3694 O O . GLY A 1 474 ? 3.999 7.749 11.075 1.00 97.25 474 GLY A O 1
ATOM 3695 N N . GLU A 1 475 ? 3.841 9.918 10.521 1.00 97.50 475 GLU A N 1
ATOM 3696 C CA . GLU A 1 475 ? 3.344 10.427 11.797 1.00 97.50 475 GLU A CA 1
ATOM 3697 C C . GLU A 1 475 ? 2.002 11.137 11.600 1.00 97.50 475 GLU A C 1
ATOM 3699 O O . GLU A 1 475 ? 1.852 11.952 10.689 1.00 97.50 475 GLU A O 1
ATOM 3704 N N . SER A 1 476 ? 1.025 10.851 12.462 1.00 96.56 476 SER A N 1
ATOM 3705 C CA . SER A 1 476 ? -0.255 11.563 12.464 1.00 96.56 476 SER A CA 1
ATOM 3706 C C . SER A 1 476 ? -0.916 11.549 13.843 1.00 96.56 476 SER A C 1
ATOM 3708 O O . SER A 1 476 ? -0.720 10.631 14.646 1.00 96.56 476 SER A O 1
ATOM 3710 N N . THR A 1 477 ? -1.695 12.598 14.107 1.00 94.88 477 THR A N 1
ATOM 3711 C CA . THR A 1 477 ? -2.588 12.738 15.269 1.00 94.88 477 THR A CA 1
ATOM 3712 C C . THR A 1 477 ? -4.057 12.504 14.906 1.00 94.88 477 THR A C 1
ATOM 3714 O O . THR A 1 477 ? -4.923 12.491 15.779 1.00 94.88 477 THR A O 1
ATOM 3717 N N . ALA A 1 478 ? -4.367 12.304 13.619 1.00 94.19 478 ALA A N 1
ATOM 3718 C CA . ALA A 1 478 ? -5.713 11.962 13.181 1.00 94.19 478 ALA A CA 1
ATOM 3719 C C . ALA A 1 478 ? -6.091 10.561 13.676 1.00 94.19 478 ALA A C 1
ATOM 3721 O O . ALA A 1 478 ? -5.243 9.673 13.758 1.00 94.19 478 ALA A O 1
ATOM 3722 N N . LYS A 1 479 ? -7.375 10.331 13.964 1.00 93.00 479 LYS A N 1
ATOM 3723 C CA . LYS A 1 479 ? -7.860 8.995 14.350 1.00 93.00 479 LYS A CA 1
ATOM 3724 C C . LYS A 1 479 ? -7.847 8.011 13.189 1.00 93.00 479 LYS A C 1
ATOM 3726 O O . LYS A 1 479 ? -7.806 6.813 13.418 1.00 93.00 479 LYS A O 1
ATOM 3731 N N . GLU A 1 480 ? -7.871 8.501 11.961 1.00 95.38 480 GLU A N 1
ATOM 3732 C CA . GLU A 1 480 ? -7.787 7.687 10.759 1.00 95.38 480 GLU A CA 1
ATOM 3733 C C . GLU A 1 480 ? -6.856 8.374 9.770 1.00 95.38 480 GLU A C 1
ATOM 3735 O O . GLU A 1 480 ? -6.934 9.588 9.585 1.00 95.38 480 GLU A O 1
ATOM 3740 N N . GLU A 1 481 ? -5.940 7.612 9.181 1.00 96.81 481 GLU A N 1
ATOM 3741 C CA . GLU A 1 481 ? -4.979 8.131 8.211 1.00 96.81 481 GLU A CA 1
ATOM 3742 C C . GLU A 1 481 ? -4.465 7.009 7.306 1.00 96.81 481 GLU A C 1
ATOM 3744 O O . GLU A 1 481 ? -4.525 5.825 7.652 1.00 96.81 481 GLU A O 1
ATOM 3749 N N . THR A 1 482 ? -3.941 7.386 6.139 1.00 96.50 482 THR A N 1
ATOM 3750 C CA . THR A 1 482 ? -3.222 6.480 5.240 1.00 96.50 482 THR A CA 1
ATOM 3751 C C . THR A 1 482 ? -1.865 7.052 4.844 1.00 96.50 482 THR A C 1
ATOM 3753 O O . THR A 1 482 ? -1.756 8.123 4.247 1.00 96.50 482 THR A O 1
ATOM 3756 N N . PHE A 1 483 ? -0.825 6.273 5.116 1.00 93.62 483 PHE A N 1
ATOM 3757 C CA . PHE A 1 483 ? 0.555 6.528 4.733 1.00 93.62 483 PHE A CA 1
ATOM 3758 C C . PHE A 1 483 ? 0.911 5.699 3.503 1.00 93.62 483 PHE A C 1
ATOM 3760 O O . PHE A 1 483 ? 0.700 4.485 3.499 1.00 93.62 483 PHE A O 1
ATOM 3767 N N . PHE A 1 484 ? 1.487 6.309 2.469 1.00 88.56 484 PHE A N 1
ATOM 3768 C CA . PHE A 1 484 ? 1.888 5.565 1.278 1.00 88.56 484 PHE A CA 1
ATOM 3769 C C . PHE A 1 484 ? 3.005 6.247 0.502 1.00 88.56 484 PHE A C 1
ATOM 3771 O O . PHE A 1 484 ? 3.164 7.463 0.557 1.00 88.56 484 PHE A O 1
ATOM 3778 N N . THR A 1 485 ? 3.771 5.444 -0.231 1.00 84.94 485 THR A N 1
ATOM 3779 C CA . THR A 1 485 ? 4.766 5.925 -1.190 1.00 84.94 485 THR A CA 1
ATOM 3780 C C . THR A 1 485 ? 4.255 5.760 -2.618 1.00 84.94 485 THR A C 1
ATOM 3782 O O . THR A 1 485 ? 3.483 4.842 -2.916 1.00 84.94 485 THR A O 1
ATOM 3785 N N . HIS A 1 486 ? 4.691 6.644 -3.519 1.00 86.31 486 HIS A N 1
ATOM 3786 C CA . HIS A 1 486 ? 4.411 6.524 -4.951 1.00 86.31 486 HIS A CA 1
ATOM 3787 C C . HIS A 1 486 ? 5.635 5.971 -5.651 1.00 86.31 486 HIS A C 1
ATOM 3789 O O . HIS A 1 486 ? 6.501 6.720 -6.096 1.00 86.31 486 HIS A O 1
ATOM 3795 N N . GLY A 1 487 ? 5.711 4.644 -5.693 1.00 84.31 487 GLY A N 1
ATOM 3796 C CA . GLY A 1 487 ? 6.771 3.928 -6.376 1.00 84.31 487 GLY A CA 1
ATOM 3797 C C . GLY A 1 487 ? 6.483 3.759 -7.866 1.00 84.31 487 GLY A C 1
ATOM 3798 O O . GLY A 1 487 ? 5.394 3.328 -8.254 1.00 84.31 487 GLY A O 1
ATOM 3799 N N . GLY A 1 488 ? 7.473 4.059 -8.697 1.00 84.94 488 GLY A N 1
ATOM 3800 C CA . GLY A 1 488 ? 7.549 3.699 -10.105 1.00 84.94 488 GLY A CA 1
ATOM 3801 C C . GLY A 1 488 ? 8.738 2.772 -10.337 1.00 84.94 488 GLY A C 1
ATOM 3802 O O . GLY A 1 488 ? 9.845 3.017 -9.859 1.00 84.94 488 GLY A O 1
ATOM 3803 N N . TRP A 1 489 ? 8.508 1.692 -11.072 1.00 86.81 489 TRP A N 1
ATOM 3804 C CA . TRP A 1 489 ? 9.559 0.799 -11.534 1.00 86.81 489 TRP A CA 1
ATOM 3805 C C . TRP A 1 489 ? 9.390 0.594 -13.027 1.00 86.81 489 TRP A C 1
ATOM 3807 O O . TRP A 1 489 ? 8.349 0.121 -13.489 1.00 86.81 489 TRP A O 1
ATOM 3817 N N . TYR A 1 490 ? 10.402 0.985 -13.791 1.00 83.62 490 TYR A N 1
ATOM 3818 C CA . TYR A 1 490 ? 10.363 0.808 -15.229 1.00 83.62 490 TYR A CA 1
ATOM 3819 C C . TYR A 1 490 ? 10.371 -0.680 -15.564 1.00 83.62 490 TYR A C 1
ATOM 3821 O O . TYR A 1 490 ? 11.225 -1.457 -15.114 1.00 83.62 490 TYR A O 1
ATOM 3829 N N . SER A 1 491 ? 9.363 -1.082 -16.325 1.00 71.12 491 SER A N 1
ATOM 3830 C CA . SER A 1 491 ? 9.213 -2.451 -16.773 1.00 71.12 491 SER A CA 1
ATOM 3831 C C . SER A 1 491 ? 10.240 -2.754 -17.856 1.00 71.12 491 SER A C 1
ATOM 3833 O O . SER A 1 491 ? 10.918 -1.865 -18.364 1.00 71.12 491 SER A O 1
ATOM 3835 N N . TRP A 1 492 ? 10.422 -4.047 -18.123 1.00 60.00 492 TRP A N 1
ATOM 3836 C CA . TRP A 1 492 ? 11.492 -4.610 -18.944 1.00 60.00 492 TRP A CA 1
ATOM 3837 C C . TRP A 1 492 ? 11.958 -3.730 -20.088 1.00 60.00 492 TRP A C 1
ATOM 3839 O O . TRP A 1 492 ? 11.310 -3.713 -21.128 1.00 60.00 492 TRP A O 1
ATOM 3849 N N . GLY A 1 493 ? 13.149 -3.169 -19.882 1.00 61.78 493 GLY A N 1
ATOM 3850 C CA . GLY A 1 493 ? 14.096 -2.829 -20.916 1.00 61.78 493 GLY A CA 1
ATOM 3851 C C . GLY A 1 493 ? 13.675 -1.695 -21.830 1.00 61.78 493 GLY A C 1
ATOM 3852 O O . GLY A 1 493 ? 12.552 -1.596 -22.317 1.00 61.78 493 GLY A O 1
ATOM 3853 N N . VAL A 1 494 ? 14.641 -0.850 -22.134 1.00 67.00 494 VAL A N 1
ATOM 3854 C CA . VAL A 1 494 ? 14.496 0.056 -23.261 1.00 67.00 494 VAL A CA 1
ATOM 3855 C C . VAL A 1 494 ? 14.326 -0.771 -24.537 1.00 67.00 494 VAL A C 1
ATOM 3857 O O . VAL A 1 494 ? 14.750 -1.931 -24.592 1.00 67.00 494 VAL A O 1
ATOM 3860 N N . ASP A 1 495 ? 13.694 -0.209 -25.566 1.00 82.56 495 ASP A N 1
ATOM 3861 C CA . ASP A 1 495 ? 13.738 -0.849 -26.876 1.00 82.56 495 ASP A CA 1
ATOM 3862 C C . ASP A 1 495 ? 15.192 -0.846 -27.358 1.00 82.56 495 ASP A C 1
ATOM 3864 O O . ASP A 1 495 ? 15.698 0.174 -27.823 1.00 82.56 495 ASP A O 1
ATOM 3868 N N . LEU A 1 496 ? 15.865 -1.991 -27.221 1.00 86.81 496 LEU A N 1
ATOM 3869 C CA . LEU A 1 496 ? 17.279 -2.162 -27.546 1.00 86.81 496 LEU A CA 1
ATOM 3870 C C . LEU A 1 496 ? 17.571 -1.913 -29.026 1.00 86.81 496 LEU A C 1
ATOM 3872 O O . LEU A 1 496 ? 18.731 -1.735 -29.395 1.00 86.81 496 LEU A O 1
ATOM 3876 N N . LEU A 1 497 ? 16.542 -1.940 -29.876 1.00 90.00 497 LEU A N 1
ATOM 3877 C CA . LEU A 1 497 ? 16.676 -1.655 -31.295 1.00 90.00 497 LEU A CA 1
ATOM 3878 C C . LEU A 1 497 ? 16.521 -0.165 -31.592 1.00 90.00 497 LEU A C 1
ATOM 3880 O O . LEU A 1 497 ? 17.008 0.279 -32.627 1.00 90.00 497 LEU A O 1
ATOM 3884 N N . ALA A 1 498 ? 15.882 0.616 -30.723 1.00 81.19 498 ALA A N 1
ATOM 3885 C CA . ALA A 1 498 ? 15.619 2.023 -30.985 1.00 81.19 498 ALA A CA 1
ATOM 3886 C C . ALA A 1 498 ? 16.908 2.861 -30.969 1.00 81.19 498 ALA A C 1
ATOM 3888 O O . ALA A 1 498 ? 17.788 2.691 -30.119 1.00 81.19 498 ALA A O 1
ATOM 3889 N N . ASN A 1 499 ? 16.974 3.842 -31.875 1.00 77.38 499 ASN A N 1
ATOM 3890 C CA . ASN A 1 499 ? 18.102 4.771 -31.995 1.00 77.38 499 ASN A CA 1
ATOM 3891 C C . ASN A 1 499 ? 18.395 5.513 -30.683 1.00 77.38 499 ASN A C 1
ATOM 3893 O O . ASN A 1 499 ? 19.554 5.633 -30.289 1.00 77.38 499 ASN A O 1
ATOM 3897 N N . ALA A 1 500 ? 17.345 5.969 -29.989 1.00 67.88 500 ALA A N 1
ATOM 3898 C CA . ALA A 1 500 ? 17.445 6.686 -28.713 1.00 67.88 500 ALA A CA 1
ATOM 3899 C C . ALA A 1 500 ? 18.184 5.885 -27.625 1.00 67.88 500 ALA A C 1
ATOM 3901 O O . ALA A 1 500 ? 18.726 6.463 -26.688 1.00 67.88 500 ALA A O 1
ATOM 3902 N N . TRP A 1 501 ? 18.249 4.561 -27.779 1.00 72.81 501 TRP A N 1
ATOM 3903 C CA . TRP A 1 501 ? 18.902 3.646 -26.850 1.00 72.81 501 TRP A CA 1
ATOM 3904 C C . TRP A 1 501 ? 20.156 2.991 -27.431 1.00 72.81 501 TRP A C 1
ATOM 3906 O O . TRP A 1 501 ? 20.678 2.031 -26.870 1.00 72.81 501 TRP A O 1
ATOM 3916 N N . GLY A 1 502 ? 20.678 3.534 -28.535 1.00 80.06 502 GLY A N 1
ATOM 3917 C CA . GLY A 1 502 ? 21.921 3.093 -29.162 1.00 80.06 502 GLY A CA 1
ATOM 3918 C C . GLY A 1 502 ? 21.799 1.824 -30.008 1.00 80.06 502 GLY A C 1
ATOM 3919 O O . GLY A 1 502 ? 22.830 1.299 -30.427 1.00 80.06 502 GLY A O 1
ATOM 3920 N N . GLY A 1 503 ? 20.583 1.335 -30.268 1.00 89.00 503 GLY A N 1
ATOM 3921 C CA . GLY A 1 503 ? 20.350 0.252 -31.222 1.00 89.00 503 GLY A CA 1
ATOM 3922 C C . GLY A 1 503 ? 20.696 0.687 -32.644 1.00 89.00 503 GLY A C 1
ATOM 3923 O O . GLY A 1 503 ? 20.388 1.811 -33.042 1.00 89.00 503 GLY A O 1
ATOM 3924 N N . ARG A 1 504 ? 21.370 -0.178 -33.415 1.00 92.12 504 ARG A N 1
ATOM 3925 C CA . ARG A 1 504 ? 21.775 0.132 -34.799 1.00 92.12 504 ARG A CA 1
ATOM 3926 C C . ARG A 1 504 ? 21.602 -1.065 -35.722 1.00 92.12 504 ARG A C 1
ATOM 3928 O O . ARG A 1 504 ? 22.051 -2.167 -35.422 1.00 92.12 504 ARG A O 1
ATOM 3935 N N . LEU A 1 505 ? 21.028 -0.833 -36.891 1.00 91.94 505 LEU A N 1
ATOM 3936 C CA . LEU A 1 505 ? 20.972 -1.758 -38.010 1.00 91.94 505 LEU A CA 1
ATOM 3937 C C . LEU A 1 505 ? 22.368 -1.872 -38.629 1.00 91.94 505 LEU A C 1
ATOM 3939 O O . LEU A 1 505 ? 22.907 -0.894 -39.151 1.00 91.94 505 LEU A O 1
ATOM 3943 N N . VAL A 1 506 ? 22.944 -3.071 -38.582 1.00 93.56 506 VAL A N 1
ATOM 3944 C CA . VAL A 1 506 ? 24.295 -3.3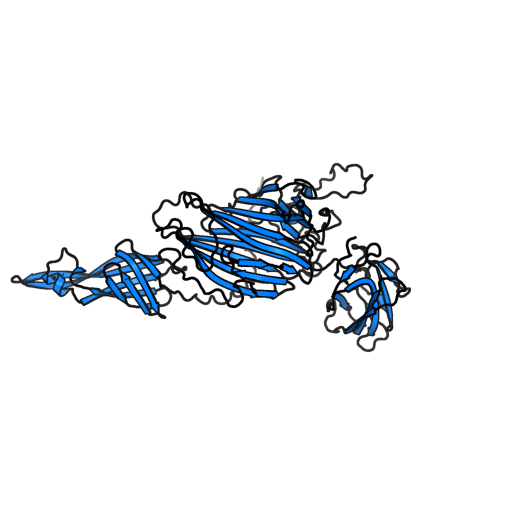56 -39.096 1.00 93.56 506 VAL A CA 1
ATOM 3945 C C . VAL A 1 506 ? 24.281 -4.119 -40.416 1.00 93.56 506 VAL A C 1
ATOM 3947 O O . VAL A 1 506 ? 25.239 -4.027 -41.176 1.00 93.56 506 VAL A O 1
ATOM 3950 N N . ALA A 1 507 ? 23.193 -4.831 -40.725 1.00 92.50 507 ALA A N 1
ATOM 3951 C CA . ALA A 1 507 ? 22.998 -5.484 -42.016 1.00 92.50 507 ALA A CA 1
ATOM 3952 C C . ALA A 1 507 ? 21.505 -5.599 -42.356 1.00 92.50 507 ALA A C 1
ATOM 3954 O O . ALA A 1 507 ? 20.673 -5.782 -41.470 1.00 92.50 507 ALA A O 1
ATOM 3955 N N . GLY A 1 508 ? 21.161 -5.520 -43.639 1.00 90.25 508 GLY A N 1
ATOM 3956 C CA . GLY A 1 508 ? 19.789 -5.670 -44.122 1.00 90.25 508 GLY A CA 1
ATOM 3957 C C . GLY A 1 508 ? 19.663 -5.386 -45.621 1.00 90.25 508 GLY A C 1
ATOM 3958 O O . GLY A 1 508 ? 20.672 -5.122 -46.282 1.00 90.25 508 GLY A O 1
ATOM 3959 N N . PRO A 1 509 ? 18.442 -5.426 -46.183 1.00 87.50 509 PRO A N 1
ATOM 3960 C CA . PRO A 1 509 ? 18.197 -5.075 -47.579 1.00 87.50 509 PRO A CA 1
ATOM 3961 C C . PRO A 1 509 ? 18.608 -3.631 -47.885 1.00 87.50 509 PRO A C 1
ATOM 3963 O O . PRO A 1 509 ? 18.481 -2.747 -47.038 1.00 87.50 509 PRO A O 1
ATOM 3966 N N . LYS A 1 510 ? 19.035 -3.367 -49.129 1.00 83.00 510 LYS A N 1
ATOM 3967 C CA . LYS A 1 510 ? 19.584 -2.064 -49.569 1.00 83.00 510 LYS A CA 1
ATOM 3968 C C . LYS A 1 510 ? 18.668 -0.859 -49.318 1.00 83.00 510 LYS A C 1
ATOM 3970 O O . LYS A 1 510 ? 19.154 0.264 -49.276 1.00 83.00 510 LYS A O 1
ATOM 3975 N N . GLN A 1 511 ? 17.361 -1.080 -49.199 1.00 80.44 511 GLN A N 1
ATOM 3976 C CA . GLN A 1 511 ? 16.378 -0.025 -48.940 1.00 80.44 511 GLN A CA 1
ATOM 3977 C C . GLN A 1 511 ? 16.381 0.499 -47.496 1.00 80.44 511 GLN A C 1
ATOM 3979 O O . GLN A 1 511 ? 15.738 1.512 -47.227 1.00 80.44 511 GLN A O 1
ATOM 3984 N N . LEU A 1 512 ? 17.063 -0.179 -46.567 1.00 79.56 512 LEU A N 1
ATOM 3985 C CA . LEU A 1 512 ? 17.183 0.278 -45.189 1.00 79.56 512 LEU A CA 1
ATOM 3986 C C . LEU A 1 512 ? 18.464 1.103 -44.998 1.00 79.56 512 LEU A C 1
ATOM 3988 O O . LEU A 1 512 ? 19.544 0.653 -45.389 1.00 79.56 512 LEU A O 1
ATOM 3992 N N . PRO A 1 513 ? 18.383 2.283 -44.364 1.00 79.69 513 PRO A N 1
ATOM 3993 C CA . PRO A 1 513 ? 19.569 3.059 -44.037 1.00 79.69 513 PRO A CA 1
ATOM 3994 C C . PRO A 1 513 ? 20.354 2.368 -42.913 1.00 79.69 513 PRO A C 1
ATOM 3996 O O . PRO A 1 513 ? 19.864 2.239 -41.789 1.00 79.69 513 PRO A O 1
ATOM 3999 N N . LEU A 1 514 ? 21.580 1.920 -43.202 1.00 80.31 514 LEU A N 1
ATOM 4000 C CA . LEU A 1 514 ? 22.473 1.362 -42.180 1.00 80.31 514 LEU A CA 1
ATOM 4001 C C . LEU A 1 514 ? 22.739 2.385 -41.069 1.00 80.31 514 LEU A C 1
ATOM 4003 O O . LEU A 1 514 ? 22.814 3.588 -41.316 1.00 80.31 514 LEU A O 1
ATOM 4007 N N . GLY A 1 515 ? 22.895 1.897 -39.840 1.00 66.12 515 GLY A N 1
ATOM 4008 C CA . GLY A 1 515 ? 23.134 2.730 -38.663 1.00 66.12 515 GLY A CA 1
ATOM 4009 C C . GLY A 1 515 ? 21.885 3.367 -38.048 1.00 66.12 515 GLY A C 1
ATOM 4010 O O . GLY A 1 515 ? 22.025 3.999 -37.004 1.00 66.12 515 GLY A O 1
ATOM 4011 N N . SER A 1 516 ? 20.704 3.187 -38.654 1.00 74.44 516 SER A N 1
ATOM 4012 C CA . SER A 1 516 ? 19.407 3.524 -38.048 1.00 74.44 516 SER A CA 1
ATOM 4013 C C . SER A 1 516 ? 18.974 2.471 -37.024 1.00 74.44 516 SER A C 1
ATOM 4015 O O . SER A 1 516 ? 19.444 1.340 -37.078 1.00 74.44 516 SER A O 1
ATOM 4017 N N . GLY A 1 517 ? 18.090 2.817 -36.093 1.00 71.25 517 GLY A N 1
ATOM 4018 C CA . GLY A 1 517 ? 17.514 1.883 -35.130 1.00 71.25 517 GLY A CA 1
ATOM 4019 C C . GLY A 1 517 ? 16.476 0.974 -35.784 1.00 71.25 517 GLY A C 1
ATOM 4020 O O . GLY A 1 517 ? 16.395 0.872 -37.013 1.00 71.25 517 GLY A O 1
ATOM 4021 N N . SER A 1 518 ? 15.630 0.322 -34.984 1.00 63.94 518 SER A N 1
ATOM 4022 C CA . SER A 1 518 ? 14.381 -0.216 -35.511 1.00 63.94 518 SER A CA 1
ATOM 4023 C C . SER A 1 518 ? 13.653 0.933 -36.203 1.00 63.94 518 SER A C 1
ATOM 4025 O O . SER A 1 518 ? 13.426 1.979 -35.608 1.00 63.94 518 SER A O 1
ATOM 4027 N N . MET A 1 519 ? 13.420 0.735 -37.504 1.00 62.25 519 MET A N 1
ATOM 4028 C CA . MET A 1 519 ? 12.699 1.586 -38.455 1.00 62.25 519 MET A CA 1
ATOM 4029 C C . MET A 1 519 ? 11.948 2.748 -37.775 1.00 62.25 519 MET A C 1
ATOM 4031 O O . MET A 1 519 ? 11.064 2.498 -36.972 1.00 62.25 519 MET A O 1
ATOM 4035 N N . GLU A 1 520 ? 12.267 4.010 -38.065 1.00 57.59 520 GLU A N 1
ATOM 4036 C CA . GLU A 1 520 ? 11.621 5.135 -37.364 1.00 57.59 520 GLU A CA 1
ATOM 4037 C C . GLU A 1 520 ? 10.088 5.165 -37.610 1.00 57.59 520 GLU A C 1
ATOM 4039 O O . GLU A 1 520 ? 9.635 4.866 -38.731 1.00 57.59 520 GLU A O 1
ATOM 4044 N N . PRO A 1 521 ? 9.266 5.550 -36.607 1.00 51.41 521 PRO A N 1
ATOM 4045 C CA . PRO A 1 521 ? 7.799 5.552 -36.698 1.00 51.41 521 PRO A CA 1
ATOM 4046 C C . PRO A 1 521 ? 7.235 6.424 -37.828 1.00 51.41 521 PRO A C 1
ATOM 4048 O O . PRO A 1 521 ? 6.113 6.200 -38.282 1.00 51.41 521 PRO A O 1
ATOM 4051 N N . GLU A 1 522 ? 8.004 7.412 -38.293 1.00 47.31 522 GLU A N 1
ATOM 4052 C CA . GLU A 1 522 ? 7.570 8.408 -39.280 1.00 47.31 522 GLU A CA 1
ATOM 4053 C C . GLU A 1 522 ? 7.425 7.854 -40.707 1.00 47.31 522 GLU A C 1
ATOM 4055 O O . GLU A 1 522 ? 6.813 8.491 -41.567 1.00 47.31 522 GLU A O 1
ATOM 4060 N N . SER A 1 523 ? 7.889 6.628 -40.975 1.00 54.78 523 SER A N 1
ATOM 4061 C CA . SER A 1 523 ? 7.546 5.927 -42.217 1.00 54.78 523 SER A CA 1
ATOM 4062 C C . SER A 1 523 ? 6.117 5.370 -42.135 1.00 54.78 523 SER A C 1
ATOM 4064 O O . SER A 1 523 ? 5.891 4.172 -41.997 1.00 54.78 523 SER A O 1
ATOM 4066 N N . VAL A 1 524 ? 5.108 6.241 -42.252 1.00 52.44 524 VAL A N 1
ATOM 4067 C CA . VAL A 1 524 ? 3.669 5.885 -42.187 1.00 52.44 524 VAL A CA 1
ATOM 4068 C C . VAL A 1 524 ? 3.299 4.707 -43.115 1.00 52.44 524 VAL A C 1
ATOM 4070 O O . VAL A 1 524 ? 2.353 3.964 -42.850 1.00 52.44 524 VAL A O 1
ATOM 4073 N N . ASN A 1 525 ? 4.088 4.478 -44.171 1.00 60.78 525 ASN A N 1
ATOM 4074 C CA . ASN A 1 525 ? 3.893 3.407 -45.149 1.00 60.78 525 ASN A CA 1
ATOM 4075 C C . ASN A 1 525 ? 4.642 2.087 -44.859 1.00 60.78 525 ASN A C 1
ATOM 4077 O O . ASN A 1 525 ? 4.386 1.104 -45.564 1.00 60.78 525 ASN A O 1
ATOM 4081 N N . GLY A 1 526 ? 5.508 2.037 -43.838 1.00 68.81 526 GLY A N 1
ATOM 4082 C CA . GLY A 1 526 ? 6.385 0.902 -43.536 1.00 68.81 526 GLY A CA 1
ATOM 4083 C C . GLY A 1 526 ? 7.428 0.629 -44.628 1.00 68.81 526 GLY A C 1
ATOM 4084 O O . GLY A 1 526 ? 7.371 1.179 -45.729 1.00 68.81 526 GLY A O 1
ATOM 4085 N N . TYR A 1 527 ? 8.384 -0.254 -44.341 1.00 80.25 527 TYR A N 1
ATOM 4086 C CA . TYR A 1 527 ? 9.320 -0.752 -45.356 1.00 80.25 527 TYR A CA 1
ATOM 4087 C C . TYR A 1 527 ? 8.774 -2.049 -45.959 1.00 80.25 527 TYR A C 1
ATOM 4089 O O . TYR A 1 527 ? 8.137 -2.845 -45.265 1.00 80.25 527 TYR A O 1
ATOM 4097 N N . THR A 1 528 ? 8.988 -2.238 -47.263 1.00 87.19 528 THR A N 1
ATOM 4098 C CA . THR A 1 528 ? 8.535 -3.427 -47.998 1.00 87.19 528 THR A CA 1
ATOM 4099 C C . THR A 1 528 ? 9.686 -4.406 -48.131 1.00 87.19 528 THR A C 1
ATOM 4101 O O . THR A 1 528 ? 10.738 -4.030 -48.624 1.00 87.19 528 THR A O 1
ATOM 4104 N N . PHE A 1 529 ? 9.464 -5.646 -47.726 1.00 91.50 529 PHE A N 1
ATOM 4105 C CA . PHE A 1 529 ? 10.419 -6.744 -47.743 1.00 91.50 529 PHE A CA 1
ATOM 4106 C C . PHE A 1 529 ? 9.892 -7.908 -48.579 1.00 91.50 529 PHE A C 1
ATOM 4108 O O . PHE A 1 529 ? 8.703 -7.964 -48.902 1.00 91.50 529 PHE A O 1
ATOM 4115 N N . HIS A 1 530 ? 10.753 -8.874 -48.870 1.00 94.44 530 HIS A N 1
ATOM 4116 C CA . HIS A 1 530 ? 10.390 -10.163 -49.448 1.00 94.44 530 HIS A CA 1
ATOM 4117 C C . HIS A 1 530 ? 10.577 -11.303 -48.435 1.00 94.44 530 HIS A C 1
ATOM 4119 O O . HIS A 1 530 ? 11.462 -11.234 -47.580 1.00 94.44 530 HIS A O 1
ATOM 4125 N N . PRO A 1 531 ? 9.772 -12.380 -48.516 1.00 95.56 531 PRO A N 1
ATOM 4126 C CA . PRO A 1 531 ? 10.058 -13.606 -47.779 1.00 95.56 531 PRO A CA 1
ATOM 4127 C C . PRO A 1 531 ? 11.491 -14.097 -48.041 1.00 95.56 531 PRO A C 1
ATOM 4129 O O . PRO A 1 531 ? 11.946 -14.133 -49.183 1.00 95.56 531 PRO A O 1
ATOM 4132 N N . GLY A 1 532 ? 12.190 -14.476 -46.977 1.00 94.81 532 GLY A N 1
ATOM 4133 C CA . GLY A 1 532 ? 13.600 -14.857 -46.959 1.00 94.81 532 GLY A CA 1
ATOM 4134 C C . GLY A 1 532 ? 14.560 -13.724 -46.592 1.00 94.81 532 GLY A C 1
ATOM 4135 O O . GLY A 1 532 ? 15.705 -14.012 -46.253 1.00 94.81 532 GLY A O 1
ATOM 4136 N N . GLU A 1 533 ? 14.129 -12.459 -46.620 1.00 95.81 533 GLU A N 1
ATOM 4137 C CA . GLU A 1 533 ? 14.999 -11.341 -46.244 1.00 95.81 533 GLU A CA 1
ATOM 4138 C C . GLU A 1 533 ? 15.286 -11.303 -44.736 1.00 95.81 533 GLU A C 1
ATOM 4140 O O . GLU A 1 533 ? 14.472 -11.705 -43.897 1.00 95.81 533 GLU A O 1
ATOM 4145 N N . GLU A 1 534 ? 16.474 -10.801 -44.398 1.00 95.00 534 GLU A N 1
ATOM 4146 C CA . GLU A 1 534 ? 16.999 -10.738 -43.036 1.00 95.00 534 GLU A CA 1
ATOM 4147 C C . GLU A 1 534 ? 17.427 -9.315 -42.690 1.00 95.00 534 GLU A C 1
ATOM 4149 O O . GLU A 1 534 ? 17.957 -8.595 -43.536 1.00 95.00 534 GLU A O 1
ATOM 4154 N N . VAL A 1 535 ? 17.263 -8.937 -41.427 1.00 93.69 535 VAL A N 1
ATOM 4155 C CA . VAL A 1 535 ? 17.833 -7.712 -40.859 1.00 93.69 535 VAL A CA 1
ATOM 4156 C C . VAL A 1 535 ? 18.585 -8.040 -39.580 1.00 93.69 535 VAL A C 1
ATOM 4158 O O . VAL A 1 535 ? 18.106 -8.830 -38.769 1.00 93.69 535 VAL A O 1
ATOM 4161 N N . THR A 1 536 ? 19.754 -7.436 -39.398 1.00 95.00 536 THR A N 1
ATOM 4162 C CA . THR A 1 536 ? 20.619 -7.643 -38.236 1.00 95.00 536 THR A CA 1
ATOM 4163 C C . THR A 1 536 ? 20.846 -6.322 -37.522 1.00 95.00 536 THR A C 1
ATOM 4165 O O . THR A 1 536 ? 21.285 -5.342 -38.127 1.00 95.00 536 THR A O 1
ATOM 4168 N N . PHE A 1 537 ? 20.605 -6.327 -36.220 1.00 95.38 537 PHE A N 1
ATOM 4169 C CA . PHE A 1 537 ? 20.822 -5.216 -35.312 1.00 95.38 537 PHE A CA 1
ATOM 4170 C C . PHE A 1 537 ? 21.965 -5.527 -34.347 1.00 95.38 537 PHE A C 1
ATOM 4172 O O . PHE A 1 537 ? 22.175 -6.681 -33.967 1.00 95.38 537 PHE A O 1
ATOM 4179 N N . THR A 1 538 ? 22.670 -4.479 -33.941 1.00 95.88 538 THR A N 1
ATOM 4180 C CA . THR A 1 538 ? 23.549 -4.447 -32.771 1.00 95.88 538 THR A CA 1
ATOM 4181 C C . THR A 1 538 ? 22.954 -3.511 -31.724 1.00 95.88 538 THR A C 1
ATOM 4183 O O . THR A 1 538 ? 22.107 -2.668 -32.039 1.00 95.88 538 THR A O 1
ATOM 4186 N N . PHE A 1 539 ? 23.405 -3.648 -30.485 1.00 94.25 539 PHE A N 1
ATOM 4187 C CA . PHE A 1 539 ? 22.959 -2.827 -29.362 1.00 94.25 539 PHE A CA 1
ATOM 4188 C C . PHE A 1 539 ? 23.925 -1.666 -29.106 1.00 94.25 539 PHE A C 1
ATOM 4190 O O . PHE A 1 539 ? 24.937 -1.517 -29.802 1.00 94.25 539 PHE A O 1
ATOM 4197 N N . ARG A 1 540 ? 23.621 -0.835 -28.100 1.00 87.62 540 ARG A N 1
ATOM 4198 C CA . ARG A 1 540 ? 24.448 0.316 -27.715 1.00 87.62 540 ARG A CA 1
ATOM 4199 C C . ARG A 1 540 ? 25.919 -0.073 -27.620 1.00 87.62 540 ARG A C 1
ATOM 4201 O O . ARG A 1 540 ? 26.274 -0.992 -26.889 1.00 87.62 540 ARG A O 1
ATOM 4208 N N . GLU A 1 541 ? 26.758 0.636 -28.375 1.00 90.12 541 GLU A N 1
ATOM 4209 C CA . GLU A 1 541 ? 28.216 0.428 -28.408 1.00 90.12 541 GLU A CA 1
ATOM 4210 C C . GLU A 1 541 ? 28.630 -1.017 -28.756 1.00 90.12 541 GLU A C 1
ATOM 4212 O O . GLU A 1 541 ? 29.746 -1.429 -28.463 1.00 90.12 541 GLU A O 1
ATOM 4217 N N . THR A 1 542 ? 27.759 -1.799 -29.410 1.00 93.44 542 THR A N 1
ATOM 4218 C CA . THR A 1 542 ? 28.001 -3.226 -29.707 1.00 93.44 542 THR A CA 1
ATOM 4219 C C . THR A 1 542 ? 28.261 -4.055 -28.446 1.00 93.44 542 THR A C 1
ATOM 4221 O O . THR A 1 542 ? 29.001 -5.038 -28.455 1.00 93.44 542 THR A O 1
ATOM 4224 N N . ARG A 1 543 ? 27.642 -3.667 -27.329 1.00 92.00 543 ARG A N 1
ATOM 4225 C CA . ARG A 1 543 ? 27.687 -4.449 -26.096 1.00 92.00 543 ARG A CA 1
ATOM 4226 C C . ARG A 1 543 ? 26.656 -5.578 -26.121 1.00 92.00 543 ARG A C 1
ATOM 4228 O O . ARG A 1 543 ? 25.601 -5.425 -26.740 1.00 92.00 543 ARG A O 1
ATOM 4235 N N . PRO A 1 544 ? 26.926 -6.709 -25.443 1.00 94.75 544 PRO A N 1
ATOM 4236 C CA . PRO A 1 544 ? 25.911 -7.726 -25.226 1.00 94.75 544 PRO A CA 1
ATOM 4237 C C . PRO A 1 544 ? 24.685 -7.128 -24.532 1.00 94.75 544 PRO A C 1
ATOM 4239 O O . PRO A 1 544 ? 24.819 -6.250 -23.685 1.00 94.75 544 PRO A O 1
ATOM 4242 N N . ALA A 1 545 ? 23.498 -7.612 -24.860 1.00 90.81 545 ALA A N 1
ATOM 4243 C CA . ALA A 1 545 ? 22.257 -7.267 -24.194 1.00 90.81 545 ALA A CA 1
ATOM 4244 C C . ALA A 1 545 ? 21.479 -8.532 -23.847 1.00 90.81 545 ALA A C 1
ATOM 4246 O O . ALA A 1 545 ? 21.548 -9.535 -24.558 1.00 90.81 545 ALA A O 1
ATOM 4247 N N . THR A 1 546 ? 20.750 -8.470 -22.738 1.00 87.00 546 THR A N 1
ATOM 4248 C CA . THR A 1 546 ? 19.913 -9.550 -22.228 1.00 87.00 546 THR A CA 1
ATOM 4249 C C . THR A 1 546 ? 18.447 -9.232 -22.476 1.00 87.00 546 THR A C 1
ATOM 4251 O O . THR A 1 546 ? 17.961 -8.166 -22.095 1.00 87.00 546 THR A O 1
ATOM 4254 N N . PHE A 1 547 ? 17.746 -10.155 -23.125 1.00 90.12 547 PHE A N 1
ATOM 4255 C CA . PHE A 1 547 ? 16.344 -10.012 -23.507 1.00 90.12 547 PHE A CA 1
ATOM 4256 C C . PHE A 1 547 ? 15.676 -11.387 -23.615 1.00 90.12 547 PHE A C 1
ATOM 4258 O O . PHE A 1 547 ? 16.328 -12.410 -23.822 1.00 90.12 547 PHE A O 1
ATOM 4265 N N . ASP A 1 548 ? 14.360 -11.417 -23.459 1.00 88.94 548 ASP A N 1
ATOM 4266 C CA . ASP A 1 548 ? 13.533 -12.632 -23.476 1.00 88.94 548 ASP A CA 1
ATOM 4267 C C . ASP A 1 548 ? 12.213 -12.435 -24.242 1.00 88.94 548 ASP A C 1
ATOM 4269 O O . ASP A 1 548 ? 11.349 -13.317 -24.274 1.00 88.94 548 ASP A O 1
ATOM 4273 N N . ARG A 1 549 ? 12.052 -11.261 -24.858 1.00 87.81 549 ARG A N 1
ATOM 4274 C CA . ARG A 1 549 ? 10.826 -10.832 -25.514 1.00 87.81 549 ARG A CA 1
ATOM 4275 C C . ARG A 1 549 ? 11.137 -10.043 -26.774 1.00 87.81 549 ARG A C 1
ATOM 4277 O O . ARG A 1 549 ? 12.057 -9.234 -26.808 1.00 87.81 549 ARG A O 1
ATOM 4284 N N . PHE A 1 550 ? 10.312 -10.243 -27.790 1.00 92.94 550 PHE A N 1
ATOM 4285 C CA . PHE A 1 550 ? 10.314 -9.486 -29.035 1.00 92.94 550 PHE A CA 1
ATOM 4286 C C . PHE A 1 550 ? 8.891 -9.026 -29.336 1.00 92.94 550 PHE A C 1
ATOM 4288 O O . PHE A 1 550 ? 7.943 -9.795 -29.162 1.00 92.94 550 PHE A O 1
ATOM 4295 N N . ARG A 1 551 ? 8.733 -7.779 -29.779 1.00 89.62 551 ARG A N 1
ATOM 4296 C CA . ARG A 1 551 ? 7.432 -7.215 -30.146 1.00 89.62 551 ARG A CA 1
ATOM 4297 C C . ARG A 1 551 ? 7.462 -6.758 -31.591 1.00 89.62 551 ARG A C 1
ATOM 4299 O O . ARG A 1 551 ? 8.416 -6.130 -32.048 1.00 89.62 551 ARG A O 1
ATOM 4306 N N . ILE A 1 552 ? 6.374 -7.024 -32.296 1.00 89.44 552 ILE A N 1
ATOM 4307 C CA . ILE A 1 552 ? 6.190 -6.580 -33.674 1.00 89.44 552 ILE A CA 1
ATOM 4308 C C . ILE A 1 552 ? 4.788 -6.012 -33.852 1.00 89.44 552 ILE A C 1
ATOM 4310 O O . ILE A 1 552 ? 3.796 -6.646 -33.491 1.00 89.44 552 ILE A O 1
ATOM 4314 N N . ALA A 1 553 ? 4.704 -4.804 -34.403 1.00 83.81 553 ALA A N 1
ATOM 4315 C CA . ALA A 1 553 ? 3.443 -4.225 -34.840 1.00 83.81 553 ALA A CA 1
ATOM 4316 C C . ALA A 1 553 ? 3.160 -4.656 -36.284 1.00 83.81 553 ALA A C 1
ATOM 4318 O O . ALA A 1 553 ? 4.038 -4.585 -37.144 1.00 83.81 553 ALA A O 1
ATOM 4319 N N . LEU A 1 554 ? 1.929 -5.084 -36.572 1.00 86.12 554 LEU A N 1
ATOM 4320 C CA . LEU A 1 554 ? 1.532 -5.421 -37.940 1.00 86.12 554 LEU A CA 1
ATOM 4321 C C . LEU A 1 554 ? 0.839 -4.225 -38.609 1.00 86.12 554 LEU A C 1
ATOM 4323 O O . LEU A 1 554 ? -0.133 -3.705 -38.050 1.00 86.12 554 LEU A O 1
ATOM 4327 N N . PRO A 1 555 ? 1.294 -3.775 -39.795 1.00 83.81 555 PRO A N 1
ATOM 4328 C CA . PRO A 1 555 ? 0.573 -2.767 -40.559 1.00 83.81 555 PRO A CA 1
ATOM 4329 C C . PRO A 1 555 ? -0.704 -3.350 -41.160 1.00 83.81 555 PRO A C 1
ATOM 4331 O O . PRO A 1 555 ? -0.859 -4.569 -41.287 1.00 83.81 555 PRO A O 1
ATOM 4334 N N . LYS A 1 556 ? -1.584 -2.463 -41.637 1.00 82.00 556 LYS A N 1
ATOM 4335 C CA . LYS A 1 556 ? -2.657 -2.899 -42.521 1.00 82.00 556 LYS A CA 1
ATOM 4336 C C . LYS A 1 556 ? -2.114 -3.329 -43.889 1.00 82.00 556 LYS A C 1
ATOM 4338 O O . LYS A 1 556 ? -1.463 -2.536 -44.564 1.00 82.00 556 LYS A O 1
ATOM 4343 N N . GLY A 1 557 ? -2.412 -4.559 -44.310 1.00 84.19 557 GLY A N 1
ATOM 4344 C CA . GLY A 1 557 ? -2.088 -5.099 -45.634 1.00 84.19 557 GLY A CA 1
ATOM 4345 C C . GLY A 1 557 ? -1.141 -6.307 -45.579 1.00 84.19 557 GLY A C 1
ATOM 4346 O O . GLY A 1 557 ? -1.231 -7.089 -44.627 1.00 84.19 557 GLY A O 1
ATOM 4347 N N . PRO A 1 558 ? -0.251 -6.472 -46.582 1.00 86.69 558 PRO A N 1
ATOM 4348 C CA . PRO A 1 558 ? 0.739 -7.547 -46.617 1.00 86.69 558 PRO A CA 1
ATOM 4349 C C . PRO A 1 558 ? 1.627 -7.458 -45.379 1.00 86.69 558 PRO A C 1
ATOM 4351 O O . PRO A 1 558 ? 2.440 -6.548 -45.272 1.00 86.69 558 PRO A O 1
ATOM 4354 N N . SER A 1 559 ? 1.443 -8.347 -44.412 1.00 90.94 559 SER A N 1
ATOM 4355 C CA . SER A 1 559 ? 2.166 -8.332 -43.137 1.00 90.94 559 SER A CA 1
ATOM 4356 C C . SER A 1 559 ? 2.852 -9.673 -42.914 1.00 90.94 559 SER A C 1
ATOM 4358 O O . SER A 1 559 ? 2.499 -10.678 -43.535 1.00 90.94 559 SER A O 1
ATOM 4360 N N . VAL A 1 560 ? 3.871 -9.695 -42.058 1.00 94.31 560 VAL A N 1
ATOM 4361 C CA . VAL A 1 560 ? 4.626 -10.924 -41.793 1.00 94.31 560 VAL A CA 1
ATOM 4362 C C . VAL A 1 560 ? 3.726 -11.948 -41.115 1.00 94.31 560 VAL A C 1
ATOM 4364 O O . VAL A 1 560 ? 3.061 -11.617 -40.137 1.00 94.31 560 VAL A O 1
ATOM 4367 N N . LYS A 1 561 ? 3.714 -13.181 -41.626 1.00 95.62 561 LYS A N 1
ATOM 4368 C CA . LYS A 1 561 ? 3.056 -14.333 -41.002 1.00 95.62 561 LYS A CA 1
ATOM 4369 C C . LYS A 1 561 ? 4.021 -15.074 -40.105 1.00 95.62 561 LYS A C 1
ATOM 4371 O O . LYS A 1 561 ? 3.749 -15.228 -38.923 1.00 95.62 561 LYS A O 1
ATOM 4376 N N . THR A 1 562 ? 5.152 -15.493 -40.656 1.00 97.25 562 THR A N 1
ATOM 4377 C CA . THR A 1 562 ? 6.160 -16.262 -39.927 1.00 97.25 562 THR A CA 1
ATOM 4378 C C . THR A 1 562 ? 7.485 -15.523 -39.968 1.00 97.25 562 THR A C 1
ATOM 4380 O O . THR A 1 562 ? 7.885 -15.031 -41.024 1.00 97.25 562 THR A O 1
ATOM 4383 N N . PHE A 1 563 ? 8.181 -15.474 -38.840 1.00 97.81 563 PHE A N 1
ATOM 4384 C CA . PHE A 1 563 ? 9.537 -14.946 -38.739 1.00 97.81 563 PHE A CA 1
ATOM 4385 C C . PHE A 1 563 ? 10.377 -15.813 -37.805 1.00 97.81 563 PHE A C 1
ATOM 4387 O O . PHE A 1 563 ? 9.848 -16.543 -36.972 1.00 97.81 563 PHE A O 1
ATOM 4394 N N . GLU A 1 564 ? 11.690 -15.734 -37.944 1.00 98.31 564 GLU A N 1
ATOM 4395 C CA . GLU A 1 564 ? 12.649 -16.408 -37.078 1.00 98.31 564 GLU A CA 1
ATOM 4396 C C . GLU A 1 564 ? 13.533 -15.362 -36.398 1.00 98.31 564 GLU A C 1
ATOM 4398 O O . GLU A 1 564 ? 13.971 -14.397 -37.032 1.00 98.31 564 GLU A O 1
ATOM 4403 N N . LEU A 1 565 ? 13.786 -15.555 -35.104 1.00 98.31 565 LEU A N 1
ATOM 4404 C CA . LEU A 1 565 ? 14.743 -14.751 -34.350 1.00 98.31 565 LEU A CA 1
ATOM 4405 C C . LEU A 1 565 ? 16.030 -15.541 -34.181 1.00 98.31 565 LEU A C 1
ATOM 4407 O O . LEU A 1 565 ? 16.009 -16.690 -33.738 1.00 98.31 565 LEU A O 1
ATOM 4411 N N . LEU A 1 566 ? 17.154 -14.912 -34.501 1.00 98.12 566 LEU A N 1
ATOM 4412 C CA . LEU A 1 566 ? 18.475 -15.495 -34.347 1.00 98.12 566 LEU A CA 1
ATOM 4413 C C . LEU A 1 566 ? 19.395 -14.536 -33.596 1.00 98.12 566 LEU A C 1
ATOM 4415 O O . LEU A 1 566 ? 19.249 -13.321 -33.690 1.00 98.12 566 LEU A O 1
ATOM 4419 N N . VAL A 1 567 ? 20.373 -15.078 -32.878 1.00 98.06 567 VAL A N 1
ATOM 4420 C CA . VAL A 1 567 ? 21.333 -14.288 -32.099 1.00 98.06 567 VAL A CA 1
ATOM 4421 C C . VAL A 1 567 ? 22.770 -14.722 -32.335 1.00 98.06 567 VAL A C 1
ATOM 4423 O O . VAL A 1 567 ? 23.036 -15.900 -32.577 1.00 98.06 567 VAL A O 1
ATOM 4426 N N . ALA A 1 568 ? 23.697 -13.774 -32.227 1.00 97.75 568 ALA A N 1
ATOM 4427 C CA . ALA A 1 568 ? 25.133 -14.022 -32.297 1.00 97.75 568 ALA A CA 1
ATOM 4428 C C . ALA A 1 568 ? 25.909 -13.061 -31.381 1.00 97.75 568 ALA A C 1
ATOM 4430 O O . ALA A 1 568 ? 25.401 -12.017 -30.973 1.00 97.75 568 ALA A O 1
ATOM 4431 N N . ASN A 1 569 ? 27.166 -13.404 -31.087 1.00 96.31 569 ASN A N 1
ATOM 4432 C CA . ASN A 1 569 ? 28.102 -12.534 -30.356 1.00 96.31 569 ASN A CA 1
ATOM 4433 C C . ASN A 1 569 ? 29.129 -11.856 -31.276 1.00 96.31 569 ASN A C 1
ATOM 4435 O O . ASN A 1 569 ? 29.889 -11.002 -30.836 1.00 96.31 569 ASN A O 1
ATOM 4439 N N . LEU A 1 570 ? 29.141 -12.229 -32.557 1.00 92.25 570 LEU A N 1
ATOM 4440 C CA . LEU A 1 570 ? 29.984 -11.655 -33.601 1.00 92.25 570 LEU A CA 1
ATOM 4441 C C . LEU A 1 570 ? 29.095 -11.298 -34.801 1.00 92.25 570 LEU A C 1
ATOM 4443 O O . LEU A 1 570 ? 28.149 -12.045 -35.065 1.00 92.25 570 LEU A O 1
ATOM 4447 N N . PRO A 1 571 ? 29.400 -10.215 -35.537 1.00 85.50 571 PRO A N 1
ATOM 4448 C CA . PRO A 1 571 ? 28.550 -9.732 -36.629 1.00 85.50 571 PRO A CA 1
ATOM 4449 C C . PRO A 1 571 ? 28.418 -10.763 -37.759 1.00 85.50 571 PRO A C 1
ATOM 4451 O O . PRO A 1 571 ? 27.319 -10.978 -38.266 1.00 85.50 571 PRO A O 1
ATOM 4454 N N . ASP A 1 572 ? 29.511 -11.469 -38.061 1.00 85.25 572 ASP A N 1
ATOM 4455 C CA . ASP A 1 572 ? 29.582 -12.542 -39.065 1.00 85.25 572 ASP A CA 1
ATOM 4456 C C . ASP A 1 572 ? 29.671 -13.944 -38.427 1.00 85.25 572 ASP A C 1
ATOM 4458 O O . ASP A 1 572 ? 30.071 -14.920 -39.062 1.00 85.25 572 ASP A O 1
ATOM 4462 N N . GLY A 1 573 ? 29.351 -14.053 -37.133 1.00 86.56 573 GLY A N 1
ATOM 4463 C CA . GLY A 1 573 ? 29.427 -15.309 -36.389 1.00 86.56 573 GLY A CA 1
ATOM 4464 C C . GLY A 1 573 ? 28.293 -16.287 -36.716 1.00 86.56 573 GLY A C 1
ATOM 4465 O O . GLY A 1 573 ? 27.316 -15.932 -37.380 1.00 86.56 573 GLY A O 1
ATOM 4466 N N . PRO A 1 574 ? 28.369 -17.531 -36.206 1.00 94.12 574 PRO A N 1
ATOM 4467 C CA . PRO A 1 574 ? 27.258 -18.466 -36.310 1.00 94.12 574 PRO A CA 1
ATOM 4468 C C . PRO A 1 574 ? 26.057 -17.930 -35.522 1.00 94.12 574 PRO A C 1
ATOM 4470 O O . PRO A 1 574 ? 26.102 -17.798 -34.298 1.00 94.12 574 PRO A O 1
ATOM 4473 N N . PHE A 1 575 ? 24.972 -17.633 -36.234 1.00 97.38 575 PHE A N 1
ATOM 4474 C CA . PHE A 1 575 ? 23.708 -17.241 -35.625 1.00 97.38 575 PHE A CA 1
ATOM 4475 C C . PHE A 1 575 ? 22.972 -18.474 -35.098 1.00 97.38 575 PHE A C 1
ATOM 4477 O O . PHE A 1 575 ? 22.708 -19.420 -35.840 1.00 97.38 575 PHE A O 1
ATOM 4484 N N . ARG A 1 576 ? 22.608 -18.449 -33.815 1.00 97.56 576 ARG A N 1
ATOM 4485 C CA . ARG A 1 576 ? 21.777 -19.476 -33.180 1.00 97.56 576 ARG A CA 1
ATOM 4486 C C . ARG A 1 576 ? 20.318 -19.040 -33.203 1.00 97.56 576 ARG A C 1
ATOM 4488 O O . ARG A 1 576 ? 20.005 -17.935 -32.768 1.00 97.56 576 ARG A O 1
ATOM 4495 N N . SER A 1 577 ? 19.429 -19.920 -33.655 1.00 97.88 577 SER A N 1
ATOM 4496 C CA . SER A 1 577 ? 17.984 -19.680 -33.605 1.00 97.88 577 SER A CA 1
ATOM 4497 C C . SER A 1 577 ? 17.482 -19.647 -32.157 1.00 97.88 577 SER A C 1
ATOM 4499 O O . SER A 1 577 ? 17.853 -20.494 -31.337 1.00 97.88 577 SER A O 1
ATOM 4501 N N . LEU A 1 578 ? 16.646 -18.660 -31.841 1.00 97.56 578 LEU A N 1
ATOM 4502 C CA . LEU A 1 578 ? 15.840 -18.611 -30.618 1.00 97.56 578 LEU A CA 1
ATOM 4503 C C . LEU A 1 578 ? 14.468 -19.260 -30.814 1.00 97.56 578 LEU A C 1
ATOM 4505 O O . LEU A 1 578 ? 13.799 -19.585 -29.836 1.00 97.56 578 LEU A O 1
ATOM 4509 N N . GLY A 1 579 ? 14.050 -19.439 -32.066 1.00 97.50 579 GLY A N 1
ATOM 4510 C CA . GLY A 1 579 ? 12.752 -19.982 -32.424 1.00 97.50 579 GLY A CA 1
ATOM 4511 C C . GLY A 1 579 ? 12.173 -19.333 -33.676 1.00 97.50 579 GLY A C 1
ATOM 4512 O O . GLY A 1 579 ? 12.580 -18.250 -34.105 1.00 97.50 579 GLY A O 1
ATOM 4513 N N . THR A 1 580 ? 11.188 -20.021 -34.247 1.00 98.19 580 THR A N 1
ATOM 4514 C CA . THR A 1 580 ? 10.323 -19.506 -35.310 1.00 98.19 580 THR A CA 1
ATOM 4515 C C . THR A 1 580 ? 8.963 -19.175 -34.711 1.00 98.19 580 THR A C 1
ATOM 4517 O O . THR A 1 580 ? 8.388 -19.980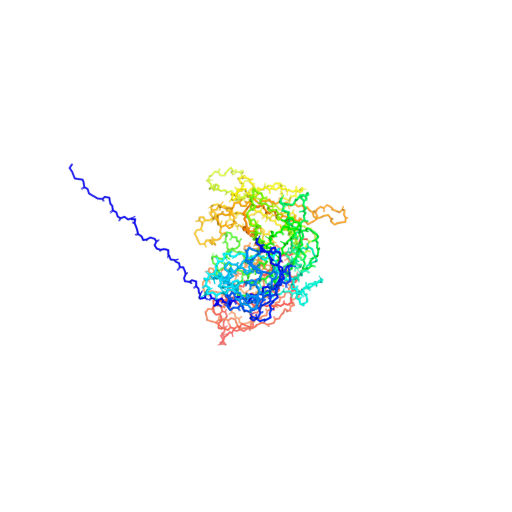 -33.982 1.00 98.19 580 THR A O 1
ATOM 4520 N N . PHE A 1 581 ? 8.453 -17.992 -35.026 1.00 97.75 581 PHE A N 1
ATOM 4521 C CA . PHE A 1 581 ? 7.254 -17.420 -34.436 1.00 97.75 581 PHE A CA 1
ATOM 4522 C C . PHE A 1 581 ? 6.233 -17.093 -35.524 1.00 97.75 581 PHE A C 1
ATOM 4524 O O . PHE A 1 581 ? 6.592 -16.735 -36.650 1.00 97.75 581 PHE A O 1
ATOM 4531 N N . GLU A 1 582 ? 4.950 -17.206 -35.183 1.00 97.19 582 GLU A N 1
ATOM 4532 C CA . GLU A 1 582 ? 3.840 -16.913 -36.090 1.00 97.19 582 GLU A CA 1
ATOM 4533 C C . GLU A 1 582 ? 2.958 -15.798 -35.529 1.00 97.19 582 GLU A C 1
ATOM 4535 O O . GLU A 1 582 ? 2.496 -15.858 -34.388 1.00 97.19 582 GLU A O 1
ATOM 4540 N N . THR A 1 583 ? 2.706 -14.776 -36.341 1.00 94.75 583 THR A N 1
ATOM 4541 C CA . THR A 1 583 ? 1.846 -13.654 -35.978 1.00 94.75 583 THR A CA 1
ATOM 4542 C C . THR A 1 583 ? 0.383 -13.960 -36.287 1.00 94.75 583 THR A C 1
ATOM 4544 O O . THR A 1 583 ? 0.035 -14.683 -37.224 1.00 94.75 583 THR A O 1
ATOM 4547 N N . LYS A 1 584 ? -0.517 -13.353 -35.517 1.00 90.69 584 LYS A N 1
ATOM 4548 C CA . LYS A 1 584 ? -1.960 -13.425 -35.740 1.00 90.69 584 LYS A CA 1
ATOM 4549 C C . LYS A 1 584 ? -2.385 -12.230 -36.587 1.00 90.69 584 LYS A C 1
ATOM 4551 O O . LYS A 1 584 ? -2.214 -11.096 -36.143 1.00 90.69 584 LYS A O 1
ATOM 4556 N N . PRO A 1 585 ? -3.012 -12.431 -37.757 1.00 79.94 585 PRO A N 1
ATOM 4557 C CA . PRO A 1 585 ? -3.318 -11.319 -38.639 1.00 79.94 585 PRO A CA 1
ATOM 4558 C C . PRO A 1 585 ? -4.321 -10.362 -37.997 1.00 79.94 585 PRO A C 1
ATOM 4560 O O . PRO A 1 585 ? -4.221 -9.182 -38.239 1.00 79.94 585 PRO A O 1
ATOM 4563 N N . LYS A 1 586 ? -5.242 -10.815 -37.129 1.00 74.75 586 LYS A N 1
ATOM 4564 C CA . LYS A 1 586 ? -6.353 -10.009 -36.571 1.00 74.75 586 LYS A CA 1
ATOM 4565 C C . LYS A 1 586 ? -5.961 -8.873 -35.604 1.00 74.75 586 LYS A C 1
ATOM 4567 O O . LYS A 1 586 ? -6.848 -8.136 -35.190 1.00 74.75 586 LYS A O 1
ATOM 4572 N N . LEU A 1 587 ? -4.683 -8.697 -35.269 1.00 66.94 587 LEU A N 1
ATOM 4573 C CA . LEU A 1 587 ? -4.190 -7.650 -34.357 1.00 66.94 587 LEU A CA 1
ATOM 4574 C C . LEU A 1 587 ? -3.449 -6.548 -35.137 1.00 66.94 587 LEU A C 1
ATOM 4576 O O . LEU A 1 587 ? -2.272 -6.281 -34.910 1.00 66.94 587 LEU A O 1
ATOM 4580 N N . TRP A 1 588 ? -4.143 -5.953 -36.110 1.00 69.25 588 TRP A N 1
ATOM 4581 C CA . TRP A 1 588 ? -3.633 -4.866 -36.953 1.00 69.25 588 TRP A CA 1
ATOM 4582 C C . TRP A 1 588 ? -3.410 -3.626 -36.078 1.00 69.25 588 TRP A C 1
ATOM 4584 O O . TRP A 1 588 ? -4.218 -3.354 -35.191 1.00 69.25 588 TRP A O 1
ATOM 4594 N N . ASP A 1 589 ? -2.335 -2.876 -36.323 1.00 64.38 589 ASP A N 1
ATOM 4595 C CA . ASP A 1 589 ? -1.988 -1.651 -35.583 1.00 64.38 589 ASP A CA 1
ATOM 4596 C C . ASP A 1 589 ? -1.723 -1.844 -34.072 1.00 64.38 589 ASP A C 1
ATOM 4598 O O . ASP A 1 589 ? -1.565 -0.870 -33.338 1.00 64.38 589 ASP A O 1
ATOM 4602 N N . GLN A 1 590 ? -1.607 -3.091 -33.604 1.00 70.81 590 GLN A N 1
ATOM 4603 C CA . GLN A 1 590 ? -1.210 -3.434 -32.241 1.00 70.81 590 GLN A CA 1
ATOM 4604 C C . GLN A 1 590 ? 0.088 -4.244 -32.257 1.00 70.81 590 GLN A C 1
ATOM 4606 O O . GLN A 1 590 ? 0.326 -5.052 -33.157 1.00 70.81 590 GLN A O 1
ATOM 4611 N N . TYR A 1 591 ? 0.927 -4.037 -31.242 1.00 79.94 591 TYR A N 1
ATOM 4612 C CA . TYR A 1 591 ? 2.064 -4.915 -30.988 1.00 79.94 591 TYR A CA 1
ATOM 4613 C C . TYR A 1 591 ? 1.588 -6.311 -30.587 1.00 79.94 591 TYR A C 1
ATOM 4615 O O . TYR A 1 591 ? 0.690 -6.452 -29.756 1.00 79.94 591 TYR A O 1
ATOM 4623 N N . GLN A 1 592 ? 2.224 -7.323 -31.170 1.00 87.06 592 GLN A N 1
ATOM 4624 C CA . GLN A 1 592 ? 2.149 -8.709 -30.729 1.00 87.06 592 GLN A CA 1
ATOM 4625 C C . GLN A 1 592 ? 3.448 -9.073 -30.023 1.00 87.06 592 GLN A C 1
ATOM 4627 O O . GLN A 1 592 ? 4.527 -8.845 -30.573 1.00 87.06 592 GLN A O 1
ATOM 4632 N N . ASP A 1 593 ? 3.319 -9.632 -28.822 1.00 86.31 593 ASP A N 1
ATOM 4633 C CA . ASP A 1 593 ? 4.441 -10.010 -27.970 1.00 86.31 593 ASP A CA 1
ATOM 4634 C C . ASP A 1 593 ? 4.787 -11.491 -28.152 1.00 86.31 593 ASP A C 1
ATOM 4636 O O . ASP A 1 593 ? 3.913 -12.361 -28.152 1.00 86.31 593 ASP A O 1
ATOM 4640 N N . PHE A 1 594 ? 6.081 -11.769 -28.277 1.00 91.06 594 PHE A N 1
ATOM 4641 C CA . PHE A 1 594 ? 6.641 -13.106 -28.413 1.00 91.06 594 PHE A CA 1
ATOM 4642 C C . PHE A 1 594 ? 7.708 -13.302 -27.344 1.00 91.06 594 PHE A C 1
ATOM 4644 O O . PHE A 1 594 ? 8.714 -12.595 -27.343 1.00 91.06 594 PHE A O 1
ATOM 4651 N N . SER A 1 595 ? 7.483 -14.251 -26.437 1.00 86.12 595 SER A N 1
ATOM 4652 C CA . SER A 1 595 ? 8.424 -14.595 -25.369 1.00 86.12 595 SER A CA 1
ATOM 4653 C C . SER A 1 595 ? 9.217 -15.852 -25.711 1.00 86.12 595 SER A C 1
ATOM 4655 O O . SER A 1 595 ? 8.715 -16.763 -26.370 1.00 86.12 595 SER A O 1
ATOM 4657 N N . PHE A 1 596 ? 10.450 -15.912 -25.228 1.00 92.56 596 PHE A N 1
ATOM 4658 C CA . PHE A 1 596 ? 11.368 -17.038 -25.376 1.00 92.56 596 PHE A CA 1
ATOM 4659 C C . PHE A 1 596 ? 12.270 -17.134 -24.140 1.00 92.56 596 PHE A C 1
ATOM 4661 O O . PHE A 1 596 ? 12.223 -16.287 -23.251 1.00 92.56 596 PHE A O 1
ATOM 4668 N N . THR A 1 597 ? 13.080 -18.190 -24.041 1.00 87.50 597 THR A N 1
ATOM 4669 C CA . THR A 1 597 ? 14.065 -18.297 -22.958 1.00 87.50 597 THR A CA 1
ATOM 4670 C C . THR A 1 597 ? 15.033 -17.120 -23.021 1.00 87.50 597 THR A C 1
ATOM 4672 O O . THR A 1 597 ? 15.608 -16.863 -24.079 1.00 87.50 597 THR A O 1
ATOM 4675 N N . GLN A 1 598 ? 15.227 -16.442 -21.887 1.00 87.94 598 GLN A N 1
ATOM 4676 C CA . GLN A 1 598 ? 16.145 -15.315 -21.767 1.00 87.94 598 GLN A CA 1
ATOM 4677 C C . GLN A 1 598 ? 17.517 -15.641 -22.360 1.00 87.94 598 GLN A C 1
ATOM 4679 O O . GLN A 1 598 ? 18.083 -16.713 -22.127 1.00 87.94 598 GLN A O 1
ATOM 4684 N N . VAL A 1 599 ? 18.047 -14.700 -23.134 1.00 94.44 599 VAL A N 1
ATOM 4685 C CA . VAL A 1 599 ? 19.334 -14.827 -23.805 1.00 94.44 599 VAL A CA 1
ATOM 4686 C C . VAL A 1 599 ? 20.131 -13.542 -23.665 1.00 94.44 599 VAL A C 1
ATOM 4688 O O . VAL A 1 599 ? 19.561 -12.455 -23.670 1.00 94.44 599 VAL A O 1
ATOM 4691 N N . THR A 1 600 ? 21.451 -13.682 -23.580 1.00 94.06 600 THR A N 1
ATOM 4692 C CA . THR A 1 600 ? 22.402 -12.579 -23.709 1.00 94.06 600 THR A CA 1
ATOM 4693 C C . THR A 1 600 ? 23.135 -12.724 -25.037 1.00 94.06 600 THR A C 1
ATOM 4695 O O . THR A 1 600 ? 23.696 -13.786 -25.315 1.00 94.06 600 THR A O 1
ATOM 4698 N N . ALA A 1 601 ? 23.109 -11.687 -25.871 1.00 96.62 601 ALA A N 1
ATOM 4699 C CA . ALA A 1 601 ? 23.768 -11.681 -27.177 1.00 96.62 601 ALA A CA 1
ATOM 4700 C C . ALA A 1 601 ? 24.206 -10.271 -27.576 1.00 96.62 601 ALA A C 1
ATOM 4702 O O . ALA A 1 601 ? 23.692 -9.307 -27.026 1.00 96.62 601 ALA A O 1
ATOM 4703 N N . THR A 1 602 ? 25.111 -10.136 -28.544 1.00 96.94 602 THR A N 1
ATOM 4704 C CA . THR A 1 602 ? 25.537 -8.821 -29.074 1.00 96.94 602 THR A CA 1
ATOM 4705 C C . THR A 1 602 ? 24.754 -8.403 -30.317 1.00 96.94 602 THR A C 1
ATOM 4707 O O . THR A 1 602 ? 24.584 -7.217 -30.582 1.00 96.94 602 THR A O 1
ATOM 4710 N N . TYR A 1 603 ? 24.255 -9.382 -31.071 1.00 97.25 603 TYR A N 1
ATOM 4711 C CA . TYR A 1 603 ? 23.530 -9.169 -32.315 1.00 97.25 603 TYR A CA 1
ATOM 4712 C C . TYR A 1 603 ? 22.200 -9.911 -32.293 1.00 97.25 603 TYR A C 1
ATOM 4714 O O . TYR A 1 603 ? 22.144 -11.087 -31.920 1.00 97.25 603 TYR A O 1
ATOM 4722 N N . LEU A 1 604 ? 21.152 -9.241 -32.769 1.00 97.56 604 LEU A N 1
ATOM 4723 C CA . LEU A 1 604 ? 19.865 -9.848 -33.091 1.00 97.56 604 LEU A CA 1
ATOM 4724 C C . LEU A 1 604 ? 19.679 -9.835 -34.603 1.00 97.56 604 LEU A C 1
ATOM 4726 O O . LEU A 1 604 ? 19.768 -8.784 -35.230 1.00 97.56 604 LEU A O 1
ATOM 4730 N N . LYS A 1 605 ? 19.333 -10.980 -35.178 1.00 97.19 605 LYS A N 1
ATOM 4731 C CA . LYS A 1 605 ? 18.887 -11.103 -36.560 1.00 97.19 605 LYS A CA 1
ATOM 4732 C C . LYS A 1 605 ? 17.422 -11.517 -36.601 1.00 97.19 605 LYS A C 1
ATOM 4734 O O . LYS A 1 605 ? 17.022 -12.468 -35.934 1.00 97.19 605 LYS A O 1
ATOM 4739 N N . VAL A 1 606 ? 16.640 -10.826 -37.420 1.00 96.88 606 VAL A N 1
ATOM 4740 C CA . VAL A 1 606 ? 15.244 -11.156 -37.709 1.00 96.88 606 VAL A CA 1
ATOM 4741 C C . VAL A 1 606 ? 15.161 -11.615 -39.157 1.00 96.88 606 VAL A C 1
ATOM 4743 O O . VAL A 1 606 ? 15.458 -10.844 -40.069 1.00 96.88 606 VAL A O 1
ATOM 4746 N N . ARG A 1 607 ? 14.761 -12.869 -39.370 1.00 97.44 607 ARG A N 1
ATOM 4747 C CA . ARG A 1 607 ? 14.529 -13.452 -40.696 1.00 97.44 607 ARG A CA 1
ATOM 4748 C C . ARG A 1 607 ? 13.032 -13.518 -40.966 1.00 97.44 607 ARG A C 1
ATOM 4750 O O . ARG A 1 607 ? 12.284 -14.124 -40.201 1.00 97.44 607 ARG A O 1
ATOM 4757 N N . LEU A 1 608 ? 12.586 -12.926 -42.067 1.00 96.62 608 LEU A N 1
ATOM 4758 C CA . LEU A 1 608 ? 11.177 -12.889 -42.452 1.00 96.62 608 LEU A CA 1
ATOM 4759 C C . LEU A 1 608 ? 10.853 -14.123 -43.287 1.00 96.62 608 LEU A C 1
ATOM 4761 O O . LEU A 1 608 ? 11.236 -14.204 -44.443 1.00 96.62 608 LEU A O 1
ATOM 4765 N N . VAL A 1 609 ? 10.168 -15.112 -42.719 1.00 97.38 609 VAL A N 1
ATOM 4766 C CA . VAL A 1 609 ? 9.998 -16.425 -43.362 1.00 97.38 609 VAL A CA 1
ATOM 4767 C C . VAL A 1 609 ? 8.839 -16.424 -44.357 1.00 97.38 609 VAL A C 1
ATOM 4769 O O . VAL A 1 609 ? 8.977 -16.939 -45.463 1.00 97.38 609 VAL A O 1
ATOM 4772 N N . SER A 1 610 ? 7.685 -15.862 -43.988 1.00 96.56 610 SER A N 1
ATOM 4773 C CA . SER A 1 610 ? 6.507 -15.836 -44.864 1.00 96.56 610 SER A CA 1
ATOM 4774 C C . SER A 1 610 ? 5.591 -14.643 -44.590 1.00 96.56 610 SER A C 1
ATOM 4776 O O . SER A 1 610 ? 5.615 -14.061 -43.504 1.00 96.56 610 SER A O 1
ATOM 4778 N N . ALA A 1 611 ? 4.767 -14.286 -45.577 1.00 94.94 611 ALA A N 1
ATOM 4779 C CA . ALA A 1 611 ? 3.738 -13.255 -45.471 1.00 94.94 611 ALA A CA 1
ATOM 4780 C C . ALA A 1 611 ? 2.352 -13.868 -45.215 1.00 94.94 611 ALA A C 1
ATOM 4782 O O . ALA A 1 611 ? 2.071 -15.005 -45.608 1.00 94.94 611 ALA A O 1
ATOM 4783 N N . HIS A 1 612 ? 1.454 -13.101 -44.598 1.00 92.06 612 HIS A N 1
ATOM 4784 C CA . HIS A 1 612 ? 0.030 -13.439 -44.579 1.00 92.06 612 HIS A CA 1
ATOM 4785 C C . HIS A 1 612 ? -0.556 -13.358 -45.994 1.00 92.06 612 HIS A C 1
ATOM 4787 O O . HIS A 1 612 ? -0.035 -12.659 -46.859 1.00 92.06 612 HIS A O 1
ATOM 4793 N N . TYR A 1 613 ? -1.652 -14.086 -46.223 1.00 88.12 613 TYR A N 1
ATOM 4794 C CA . TYR A 1 613 ? -2.424 -14.072 -47.478 1.00 88.12 613 TYR A CA 1
ATOM 4795 C C . TYR A 1 613 ? -1.645 -14.463 -48.749 1.00 88.12 613 TYR A C 1
ATOM 4797 O O . TYR A 1 613 ? -2.077 -14.142 -49.851 1.00 88.12 613 TYR A O 1
ATOM 4805 N N . ASN A 1 614 ? -0.534 -15.199 -48.610 1.00 83.31 614 ASN A N 1
ATOM 4806 C CA . ASN A 1 614 ? 0.346 -15.600 -49.719 1.00 83.31 614 ASN A CA 1
ATOM 4807 C C . ASN A 1 614 ? 0.875 -14.410 -50.540 1.00 83.31 614 ASN A C 1
ATOM 4809 O O . ASN A 1 614 ? 1.147 -14.533 -51.736 1.00 83.31 614 ASN A O 1
ATOM 4813 N N . GLU A 1 615 ? 1.022 -13.258 -49.890 1.00 89.44 615 GLU A N 1
ATOM 4814 C CA . GLU A 1 615 ? 1.577 -12.065 -50.511 1.00 89.44 615 GLU A CA 1
ATOM 4815 C C . GLU A 1 615 ? 3.056 -12.268 -50.866 1.00 89.44 615 GLU A C 1
ATOM 4817 O O . GLU A 1 615 ? 3.813 -12.937 -50.159 1.00 89.44 615 GLU A O 1
ATOM 4822 N N . ARG A 1 616 ? 3.492 -11.665 -51.978 1.00 91.69 616 ARG A N 1
ATOM 4823 C CA . ARG A 1 616 ? 4.901 -11.719 -52.424 1.00 91.69 616 ARG A CA 1
ATOM 4824 C C . ARG A 1 616 ? 5.804 -10.735 -51.681 1.00 91.69 616 ARG A C 1
ATOM 4826 O O . ARG A 1 616 ? 7.023 -10.750 -51.867 1.00 91.69 616 ARG A O 1
ATOM 4833 N N . THR A 1 617 ? 5.200 -9.861 -50.885 1.00 92.81 617 THR A N 1
ATOM 4834 C CA . THR A 1 617 ? 5.877 -8.825 -50.119 1.00 92.81 617 THR A CA 1
ATOM 4835 C C . THR A 1 617 ? 5.357 -8.784 -48.688 1.00 92.81 617 THR A C 1
ATOM 4837 O O . THR A 1 617 ? 4.245 -9.213 -48.385 1.00 92.81 617 THR A O 1
ATOM 4840 N N . ILE A 1 618 ? 6.189 -8.263 -47.795 1.00 92.19 618 ILE A N 1
ATOM 4841 C CA . ILE A 1 618 ? 5.923 -8.092 -46.374 1.00 92.19 618 ILE A CA 1
ATOM 4842 C C . ILE A 1 618 ? 6.129 -6.617 -46.062 1.00 92.19 618 ILE A C 1
ATOM 4844 O O . ILE A 1 618 ? 7.235 -6.105 -46.189 1.00 92.19 618 ILE A O 1
ATOM 4848 N N . LYS A 1 619 ? 5.088 -5.921 -45.623 1.00 88.50 619 LYS A N 1
ATOM 4849 C CA . LYS A 1 619 ? 5.241 -4.611 -44.998 1.00 88.50 619 LYS A CA 1
ATOM 4850 C C . LYS A 1 619 ? 5.511 -4.804 -43.519 1.00 88.50 619 LYS A C 1
ATOM 4852 O O . LYS A 1 619 ? 4.782 -5.523 -42.832 1.00 88.50 619 LYS A O 1
ATOM 4857 N N . LEU A 1 620 ? 6.542 -4.130 -43.032 1.00 84.31 620 LEU A N 1
ATOM 4858 C CA . LEU A 1 620 ? 6.879 -4.114 -41.619 1.00 84.31 620 LEU A CA 1
ATOM 4859 C C . LEU A 1 620 ? 6.691 -2.729 -41.023 1.00 84.31 620 LEU A C 1
ATOM 4861 O O . LEU A 1 620 ? 6.919 -1.704 -41.669 1.00 84.31 620 LEU A O 1
ATOM 4865 N N . ARG A 1 621 ? 6.315 -2.743 -39.749 1.00 82.12 621 ARG A N 1
ATOM 4866 C CA . ARG A 1 621 ? 6.456 -1.628 -38.820 1.00 82.12 621 ARG A CA 1
ATOM 4867 C C . ARG A 1 621 ? 7.645 -1.883 -37.888 1.00 82.12 621 ARG A C 1
ATOM 4869 O O . ARG A 1 621 ? 8.229 -2.967 -37.959 1.00 82.12 621 ARG A O 1
ATOM 4876 N N . PRO A 1 622 ? 8.025 -0.899 -37.059 1.00 80.88 622 PRO A N 1
ATOM 4877 C CA . PRO A 1 622 ? 9.204 -1.012 -36.216 1.00 80.88 622 PRO A CA 1
ATOM 4878 C C . PRO A 1 622 ? 9.099 -2.223 -35.285 1.00 80.88 622 PRO A C 1
ATOM 4880 O O . PRO A 1 622 ? 8.027 -2.540 -34.757 1.00 80.88 622 PRO A O 1
ATOM 4883 N N . PHE A 1 623 ? 10.217 -2.921 -35.124 1.00 89.25 623 PHE A N 1
ATOM 4884 C CA . PHE A 1 623 ? 10.370 -3.947 -34.102 1.00 89.25 623 PHE A CA 1
ATOM 4885 C C . PHE A 1 623 ? 10.683 -3.294 -32.769 1.00 89.25 623 PHE A C 1
ATOM 4887 O O . PHE A 1 623 ? 11.349 -2.263 -32.739 1.00 89.25 623 PHE A O 1
ATOM 4894 N N . GLN A 1 624 ? 10.279 -3.948 -31.687 1.00 86.75 624 GLN A N 1
ATOM 4895 C CA . GLN A 1 624 ? 10.793 -3.625 -30.367 1.00 86.75 624 GLN A CA 1
ATOM 4896 C C . GLN A 1 624 ? 11.459 -4.854 -29.772 1.00 86.75 624 GLN A C 1
ATOM 4898 O O . GLN A 1 624 ? 10.900 -5.956 -29.801 1.00 86.75 624 GLN A O 1
ATOM 4903 N N . LEU A 1 625 ? 12.635 -4.654 -29.191 1.00 90.75 625 LEU A N 1
ATOM 4904 C CA . LEU A 1 625 ? 13.313 -5.661 -28.386 1.00 90.75 625 LEU A CA 1
ATOM 4905 C C . LEU A 1 625 ? 13.505 -5.114 -26.973 1.00 90.75 625 LEU A C 1
ATOM 4907 O O . LEU A 1 625 ? 14.560 -4.555 -26.674 1.00 90.75 625 LEU A O 1
ATOM 4911 N N . PRO A 1 626 ? 12.493 -5.242 -26.100 1.00 84.19 626 PRO A N 1
ATOM 4912 C CA . PRO A 1 626 ? 12.638 -4.828 -24.718 1.00 84.19 626 PRO A CA 1
ATOM 4913 C C . PRO A 1 626 ? 13.728 -5.669 -24.049 1.00 84.19 626 PRO A C 1
ATOM 4915 O O . PRO A 1 626 ? 13.617 -6.894 -23.965 1.00 84.19 626 PRO A O 1
ATOM 4918 N N . GLY A 1 627 ? 14.786 -5.019 -23.580 1.00 82.88 627 GLY A N 1
ATOM 4919 C CA . GLY A 1 627 ? 15.862 -5.685 -22.857 1.00 82.88 627 GLY A CA 1
ATOM 4920 C C . GLY A 1 627 ? 16.860 -4.715 -22.240 1.00 82.88 627 GLY A C 1
ATOM 4921 O O . GLY A 1 627 ? 16.646 -3.506 -22.202 1.00 82.88 627 GLY A O 1
ATOM 4922 N N . ILE A 1 628 ? 17.956 -5.256 -21.718 1.00 78.75 628 ILE A N 1
ATOM 4923 C CA . ILE A 1 628 ? 18.956 -4.493 -20.966 1.00 78.75 628 ILE A CA 1
ATOM 4924 C C . ILE A 1 628 ? 20.327 -4.739 -21.584 1.00 78.75 628 ILE A C 1
ATOM 4926 O O . ILE A 1 628 ? 20.740 -5.887 -21.728 1.00 78.75 628 ILE A O 1
ATOM 4930 N N . VAL A 1 629 ? 21.047 -3.673 -21.931 1.00 81.50 629 VAL A N 1
ATOM 4931 C CA . VAL A 1 629 ? 22.456 -3.773 -22.337 1.00 81.50 629 VAL A CA 1
ATOM 4932 C C . VAL A 1 629 ? 23.284 -4.164 -21.113 1.00 81.50 629 VAL A C 1
ATOM 4934 O O . VAL A 1 629 ? 23.165 -3.532 -20.065 1.00 81.50 629 VAL A O 1
ATOM 4937 N N . SER A 1 630 ? 24.105 -5.206 -21.229 1.00 78.50 630 SER A N 1
ATOM 4938 C CA . SER A 1 630 ? 24.987 -5.662 -20.158 1.00 78.50 630 SER A CA 1
ATOM 4939 C C . SER A 1 630 ? 25.905 -4.527 -19.694 1.00 78.50 630 SER A C 1
ATOM 4941 O O . SER A 1 630 ? 26.488 -3.795 -20.504 1.00 78.50 630 SER A O 1
ATOM 4943 N N . SER A 1 631 ? 26.014 -4.378 -18.372 1.00 59.75 631 SER A N 1
ATOM 4944 C CA . SER A 1 631 ? 27.060 -3.563 -17.759 1.00 59.75 631 SER A CA 1
ATOM 4945 C C . SER A 1 631 ? 28.425 -4.182 -18.039 1.00 59.75 631 SER A C 1
ATOM 4947 O O . SER A 1 631 ? 28.507 -5.393 -18.266 1.00 59.75 631 SER A O 1
ATOM 4949 N N . GLU A 1 632 ? 29.470 -3.359 -18.014 1.00 45.41 632 GLU A N 1
ATOM 4950 C CA . GLU A 1 632 ? 30.833 -3.877 -17.842 1.00 45.41 632 GLU A CA 1
ATOM 4951 C C . GLU A 1 632 ? 30.969 -4.668 -16.532 1.00 45.41 632 GLU A C 1
ATOM 4953 O O . GLU A 1 632 ? 30.151 -4.430 -15.601 1.00 45.41 632 GLU A O 1
#

pLDDT: mean 85.41, std 16.93, range [28.53, 98.69]